Protein AF-0000000087104409 (afdb_homodimer)

Structure (mmCIF, N/CA/C/O backbone):
data_AF-0000000087104409-model_v1
#
loop_
_entity.id
_entity.type
_entity.pdbx_description
1 polymer 'Haloacid dehalogenase'
#
loop_
_atom_site.group_PDB
_atom_site.id
_atom_site.type_symbol
_atom_site.label_atom_id
_atom_site.label_alt_id
_atom_site.label_comp_id
_atom_site.label_asym_id
_atom_site.label_entity_id
_atom_site.label_seq_id
_atom_site.pdbx_PDB_ins_code
_atom_site.Cartn_x
_atom_site.Cartn_y
_atom_site.Cartn_z
_atom_site.occupancy
_atom_site.B_iso_or_equiv
_atom_site.auth_seq_id
_atom_site.auth_comp_id
_atom_site.auth_asym_id
_atom_site.auth_atom_id
_atom_site.pdbx_PDB_model_num
ATOM 1 N N . MET A 1 1 ? -21.781 -15.195 10.578 1 39.88 1 MET A N 1
ATOM 2 C CA . MET A 1 1 ? -22.516 -13.945 10.375 1 39.88 1 MET A CA 1
ATOM 3 C C . MET A 1 1 ? -21.734 -13.016 9.445 1 39.88 1 MET A C 1
ATOM 5 O O . MET A 1 1 ? -20.531 -12.828 9.609 1 39.88 1 MET A O 1
ATOM 9 N N . THR A 1 2 ? -22.281 -12.922 8.211 1 55.19 2 THR A N 1
ATOM 10 C CA . THR A 1 2 ? -21.562 -12.141 7.199 1 55.19 2 THR A CA 1
ATOM 11 C C . THR A 1 2 ? -21.203 -10.766 7.742 1 55.19 2 THR A C 1
ATOM 13 O O . THR A 1 2 ? -22.062 -10.023 8.219 1 55.19 2 THR A O 1
ATOM 16 N N . LYS A 1 3 ? -19.891 -10.57 7.969 1 73.06 3 LYS A N 1
ATOM 17 C CA . LYS A 1 3 ? -19.469 -9.258 8.438 1 73.06 3 LYS A CA 1
ATOM 18 C C . LYS A 1 3 ? -19.984 -8.148 7.531 1 73.06 3 LYS A C 1
ATOM 20 O O . LYS A 1 3 ? -19.969 -8.281 6.305 1 73.06 3 LYS A O 1
ATOM 25 N N . ARG A 1 4 ? -20.688 -7.223 8.156 1 85.31 4 ARG A N 1
ATOM 26 C CA . ARG A 1 4 ? -21.203 -6.094 7.391 1 85.31 4 ARG A CA 1
ATOM 27 C C . ARG A 1 4 ? -20.094 -5.359 6.668 1 85.31 4 ARG A C 1
ATOM 29 O O . ARG A 1 4 ? -20.25 -4.945 5.516 1 85.31 4 ARG A O 1
ATOM 36 N N . PHE A 1 5 ? -18.984 -5.30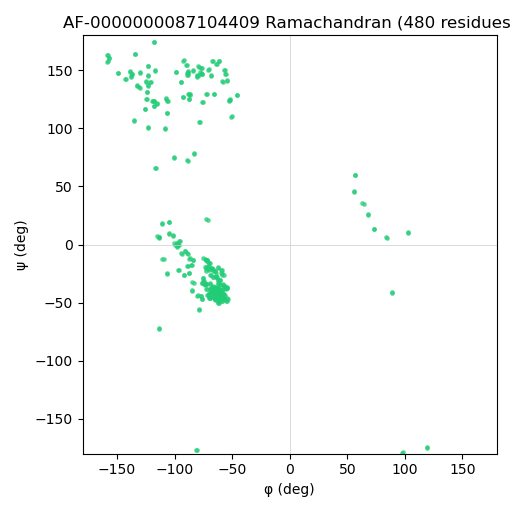1 7.395 1 96.56 5 PHE A N 1
ATOM 37 C CA . PHE A 1 5 ? -17.875 -4.531 6.828 1 96.56 5 PHE A CA 1
ATOM 38 C C . PHE A 1 5 ? -16.672 -5.422 6.57 1 96.56 5 PHE A C 1
ATOM 40 O O . PHE A 1 5 ? -16.438 -6.391 7.301 1 96.56 5 PHE A O 1
ATOM 47 N N . LYS A 1 6 ? -15.93 -4.992 5.535 1 97.38 6 LYS A N 1
ATOM 48 C CA . LYS A 1 6 ? -14.695 -5.691 5.184 1 97.38 6 LYS A CA 1
ATOM 49 C C . LYS A 1 6 ? -13.469 -4.875 5.582 1 97.38 6 LYS A C 1
ATOM 51 O O . LYS A 1 6 ? -12.391 -5.43 5.805 1 97.38 6 LYS A O 1
ATOM 56 N N . ALA A 1 7 ? -13.688 -3.545 5.652 1 98.69 7 ALA A N 1
ATOM 57 C CA . ALA A 1 7 ? -12.492 -2.709 5.777 1 98.69 7 ALA A CA 1
ATOM 58 C C . ALA A 1 7 ? -12.844 -1.349 6.379 1 98.69 7 ALA A C 1
ATOM 60 O O . ALA A 1 7 ? -14.016 -0.967 6.43 1 98.69 7 ALA A O 1
ATOM 61 N N . VAL A 1 8 ? -11.875 -0.673 6.832 1 98.88 8 VAL A N 1
ATOM 62 C CA . VAL A 1 8 ? -11.953 0.71 7.289 1 98.88 8 VAL A CA 1
ATOM 63 C C . VAL A 1 8 ? -10.938 1.564 6.527 1 98.88 8 VAL A C 1
ATOM 65 O O . VAL A 1 8 ? -9.766 1.207 6.434 1 98.88 8 VAL A O 1
ATOM 68 N N . PHE A 1 9 ? -11.391 2.617 5.91 1 98.94 9 PHE A N 1
ATOM 69 C CA . PHE A 1 9 ? -10.523 3.68 5.418 1 98.94 9 PHE A CA 1
ATOM 70 C C . PHE A 1 9 ? -10.266 4.719 6.504 1 98.94 9 PHE A C 1
ATOM 72 O O . PHE A 1 9 ? -11.211 5.262 7.086 1 98.94 9 PHE A O 1
ATOM 79 N N . PHE A 1 10 ? -9.055 4.977 6.793 1 98.94 10 PHE A N 1
ATOM 80 C CA . PHE A 1 10 ? -8.664 6.023 7.727 1 98.94 10 PHE A CA 1
ATOM 81 C C . PHE A 1 10 ? -8.055 7.207 6.988 1 98.94 10 PHE A C 1
ATOM 83 O O . PHE A 1 10 ? -7.098 7.047 6.227 1 98.94 10 PHE A O 1
ATOM 90 N N . ASP A 1 11 ? -8.617 8.375 7.246 1 98.94 11 ASP A N 1
ATOM 91 C CA . ASP A 1 11 ? -7.785 9.555 7.02 1 98.94 11 ASP A CA 1
ATOM 92 C C . ASP A 1 11 ? -6.551 9.531 7.922 1 98.94 11 ASP A C 1
ATOM 94 O O . ASP A 1 11 ? -6.551 8.875 8.969 1 98.94 11 ASP A O 1
ATOM 98 N N . PHE A 1 12 ? -5.496 10.25 7.57 1 98.88 12 PHE A N 1
ATOM 99 C CA . PHE A 1 12 ? -4.23 9.977 8.242 1 98.88 12 PHE A CA 1
ATOM 100 C C . PHE A 1 12 ? -3.805 11.156 9.094 1 98.88 12 PHE A C 1
ATOM 102 O O . PHE A 1 12 ? -4.027 11.172 10.312 1 98.88 12 PHE A O 1
ATOM 109 N N . MET A 1 13 ? -3.355 12.297 8.516 1 98.81 13 MET A N 1
ATOM 110 C CA . MET A 1 13 ? -2.877 13.453 9.273 1 98.81 13 MET A CA 1
ATOM 111 C C . MET A 1 13 ? -4.035 14.18 9.945 1 98.81 13 MET A C 1
ATOM 113 O O . MET A 1 13 ? -5.027 14.516 9.289 1 98.81 13 MET A O 1
ATOM 117 N N . GLY A 1 14 ? -3.9 14.422 11.148 1 98.62 14 GLY A N 1
ATOM 118 C CA . GLY A 1 14 ? -4.953 15.039 11.938 1 98.62 14 GLY A CA 1
ATOM 119 C C . GLY A 1 14 ? -5.91 14.031 12.555 1 98.62 14 GLY A C 1
ATOM 120 O O . GLY A 1 14 ? -6.289 14.156 13.719 1 98.62 14 GLY A O 1
ATOM 121 N N . THR A 1 15 ? -6.27 13.008 11.773 1 98.88 15 THR A N 1
ATOM 122 C CA . THR A 1 15 ? -7.172 11.961 12.242 1 98.88 15 THR A CA 1
ATOM 123 C C . THR A 1 15 ? -6.422 10.961 13.125 1 98.88 15 THR A C 1
ATOM 125 O O . THR A 1 15 ? -6.777 10.766 14.289 1 98.88 15 THR A O 1
ATOM 128 N N . CYS A 1 16 ? -5.375 10.383 12.602 1 98.94 16 CYS A N 1
ATOM 129 C CA . CYS A 1 16 ? -4.594 9.391 13.328 1 98.94 16 CYS A CA 1
ATOM 130 C C . CYS A 1 16 ? -3.381 10.023 13.992 1 98.94 16 CYS A C 1
ATOM 132 O O . CYS A 1 16 ? -2.838 9.484 14.953 1 98.94 16 CYS A O 1
ATOM 134 N N . LEU A 1 17 ? -2.945 11.188 13.477 1 98.94 17 LEU A N 1
ATOM 135 C CA . LEU A 1 17 ? -1.643 11.719 13.852 1 98.94 17 LEU A CA 1
ATOM 136 C C . LEU A 1 17 ? -1.788 13.102 14.492 1 98.94 17 LEU A C 1
ATOM 138 O O . LEU A 1 17 ? -2.586 13.922 14.031 1 98.94 17 LEU A O 1
ATOM 142 N N . ASP A 1 18 ? -1.04 13.398 15.516 1 98.69 18 ASP A N 1
ATOM 143 C CA . ASP A 1 18 ? -0.911 14.719 16.125 1 98.69 18 ASP A CA 1
ATOM 144 C C . ASP A 1 18 ? 0.101 15.57 15.359 1 98.69 18 ASP A C 1
ATOM 146 O O . ASP A 1 18 ? 1.209 15.812 15.852 1 98.69 18 ASP A O 1
ATOM 150 N N . TRP A 1 19 ? -0.396 16.094 14.242 1 98.75 19 TRP A N 1
ATOM 151 C CA . TRP A 1 19 ? 0.497 16.828 13.352 1 98.75 19 TRP A CA 1
ATOM 152 C C . TRP A 1 19 ? 0.998 18.109 14.016 1 98.75 19 TRP A C 1
ATOM 154 O O . TRP A 1 19 ? 2.15 18.5 13.828 1 98.75 19 TRP A O 1
ATOM 164 N N . HIS A 1 20 ? 0.204 18.75 14.781 1 98.69 20 HIS A N 1
ATOM 165 C CA . HIS A 1 20 ? 0.499 20.062 15.359 1 98.69 20 HIS A CA 1
ATOM 166 C C . HIS A 1 20 ? 1.713 20 16.281 1 98.69 20 HIS A C 1
ATOM 168 O O . HIS A 1 20 ? 2.637 20.797 16.156 1 98.69 20 HIS A O 1
ATOM 174 N N . SER A 1 21 ? 1.732 19.031 17.188 1 97.5 21 SER A N 1
ATOM 175 C CA . SER A 1 21 ? 2.832 18.922 18.141 1 97.5 21 SER A CA 1
ATOM 176 C C . SER A 1 21 ? 4.164 18.703 17.438 1 97.5 21 SER A C 1
ATOM 178 O O . SER A 1 21 ? 5.184 19.266 17.828 1 97.5 21 SER A O 1
ATOM 180 N N . SER A 1 22 ? 4.094 17.906 16.391 1 94.94 22 SER A N 1
ATOM 181 C CA . SER A 1 22 ? 5.316 17.594 15.656 1 94.94 22 SER A CA 1
ATOM 182 C C . SER A 1 22 ? 5.82 18.812 14.883 1 94.94 22 SER A C 1
ATOM 184 O O . SER A 1 22 ? 7.008 19.141 14.945 1 94.94 22 SER A O 1
ATOM 186 N N . VAL A 1 23 ? 4.977 19.5 14.203 1 97.94 23 VAL A N 1
ATOM 187 C CA . VAL A 1 23 ? 5.352 20.625 13.359 1 97.94 23 VAL A CA 1
ATOM 188 C C . VAL A 1 23 ? 5.746 21.812 14.242 1 97.94 23 VAL A C 1
ATOM 190 O O . VAL A 1 23 ? 6.684 22.547 13.922 1 97.94 23 VAL A O 1
ATOM 193 N N . LEU A 1 24 ? 5.039 22 15.352 1 97.81 24 LEU A N 1
ATOM 194 C CA . LEU A 1 24 ? 5.32 23.094 16.281 1 97.81 24 LEU A CA 1
ATOM 195 C C . LEU A 1 24 ? 6.762 23.031 16.781 1 97.81 24 LEU A C 1
ATOM 197 O O . LEU A 1 24 ? 7.426 24.062 16.906 1 97.81 24 LEU A O 1
ATOM 201 N N . GLN A 1 25 ? 7.246 21.828 16.969 1 96.25 25 GLN A N 1
ATOM 202 C CA . GLN A 1 25 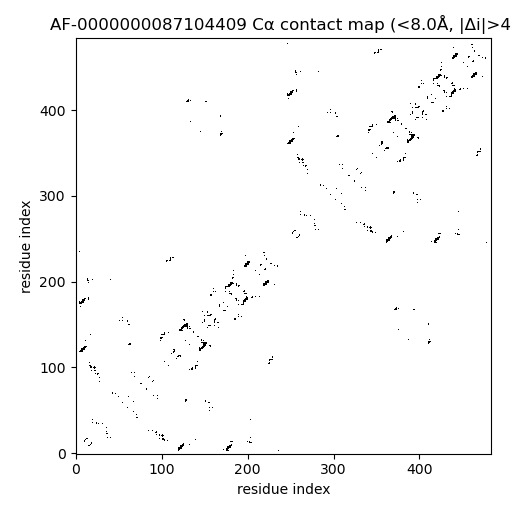? 8.586 21.625 17.5 1 96.25 25 GLN A CA 1
ATOM 203 C C . GLN A 1 25 ? 9.656 22.047 16.5 1 96.25 25 GLN A C 1
ATOM 205 O O . GLN A 1 25 ? 10.812 22.25 16.875 1 96.25 25 GLN A O 1
ATOM 210 N N . SER A 1 26 ? 9.297 22.203 15.273 1 95.5 26 SER A N 1
ATOM 211 C CA . SER A 1 26 ? 10.273 22.531 14.242 1 95.5 26 SER A CA 1
ATOM 212 C C . SER A 1 26 ? 10.547 24.031 14.195 1 95.5 26 SER A C 1
ATOM 214 O O . SER A 1 26 ? 11.516 24.469 13.562 1 95.5 26 SER A O 1
ATOM 216 N N . TRP A 1 27 ? 9.742 24.859 14.828 1 95.12 27 TRP A N 1
ATOM 217 C CA . TRP A 1 27 ? 9.938 26.312 14.828 1 95.12 27 TRP A CA 1
ATOM 218 C C . TRP A 1 27 ? 11.188 26.688 15.609 1 95.12 27 TRP A C 1
ATOM 220 O O . TRP A 1 27 ? 11.516 26.062 16.625 1 95.12 27 TRP A O 1
ATOM 230 N N . PRO A 1 28 ? 11.836 27.75 15.117 1 92.56 28 PRO A N 1
ATOM 231 C CA . PRO A 1 28 ? 12.961 28.25 15.914 1 92.56 28 PRO A CA 1
ATOM 232 C C . PRO A 1 28 ? 12.555 28.609 17.344 1 92.56 28 PRO A C 1
ATOM 234 O O . PRO A 1 28 ? 11.469 29.156 17.562 1 92.56 28 PRO A O 1
ATOM 237 N N . SER A 1 29 ? 13.477 28.406 18.25 1 91.25 29 SER A N 1
ATOM 238 C CA . SER A 1 29 ? 13.188 28.594 19.656 1 91.25 29 SER A CA 1
ATOM 239 C C . SER A 1 29 ? 13 30.078 19.984 1 91.25 29 SER A C 1
ATOM 241 O O . SER A 1 29 ? 12.438 30.422 21.031 1 91.25 29 SER A O 1
ATOM 243 N N . SER A 1 30 ? 13.461 30.938 19.141 1 89.62 30 SER A N 1
ATOM 244 C CA . SER A 1 30 ? 13.359 32.375 19.375 1 89.62 30 SER A CA 1
ATOM 245 C C . SER A 1 30 ? 11.93 32.875 19.203 1 89.62 30 SER A C 1
ATOM 247 O O . SER A 1 30 ? 11.594 33.969 19.609 1 89.62 30 SER A O 1
ATOM 249 N N . ILE A 1 31 ? 11.102 32.062 18.625 1 91.69 31 ILE A N 1
ATOM 250 C CA . ILE A 1 31 ? 9.695 32.438 18.453 1 91.69 31 ILE A CA 1
ATOM 251 C C . ILE A 1 31 ? 8.883 31.922 19.641 1 91.69 31 ILE A C 1
ATOM 253 O O . ILE A 1 31 ? 8.93 30.734 19.969 1 91.69 31 ILE A O 1
ATOM 257 N N . PRO A 1 32 ? 8.148 32.844 20.266 1 94 32 PRO A N 1
ATOM 258 C CA . PRO A 1 32 ? 7.305 32.375 21.375 1 94 32 PRO A CA 1
ATOM 259 C C . PRO A 1 32 ? 6.371 31.25 20.984 1 94 32 PRO A C 1
ATOM 261 O O . PRO A 1 32 ? 5.801 31.266 19.891 1 94 32 PRO A O 1
ATOM 264 N N . ARG A 1 33 ? 6.199 30.359 21.828 1 96.19 33 ARG A N 1
ATOM 265 C CA . ARG A 1 33 ? 5.477 29.125 21.547 1 96.19 33 ARG A CA 1
ATOM 266 C C . ARG A 1 33 ? 4.047 29.406 21.109 1 96.19 33 ARG A C 1
ATOM 268 O O . ARG A 1 33 ? 3.535 28.766 20.188 1 96.19 33 ARG A O 1
ATOM 275 N N . ASP A 1 34 ? 3.391 30.281 21.766 1 96.25 34 ASP A N 1
ATOM 276 C CA . ASP A 1 34 ? 2.008 30.609 21.422 1 96.25 34 ASP A CA 1
ATOM 277 C C . ASP A 1 34 ? 1.9 31.188 20.016 1 96.25 34 ASP A C 1
ATOM 279 O O . ASP A 1 34 ? 0.947 30.906 19.297 1 96.25 34 ASP A O 1
ATOM 283 N N . GLU A 1 35 ? 2.818 31.984 19.703 1 94.25 35 GLU A N 1
ATOM 284 C CA . GLU A 1 35 ? 2.854 32.562 18.359 1 94.25 35 GLU A CA 1
ATOM 285 C C . GLU A 1 35 ? 3.125 31.469 17.312 1 94.25 35 GLU A C 1
ATOM 287 O O . GLU A 1 35 ? 2.441 31.406 16.297 1 94.25 35 GLU A O 1
ATOM 292 N N . ALA A 1 36 ? 4.066 30.609 17.609 1 95.38 36 ALA A N 1
ATOM 293 C CA . ALA A 1 36 ? 4.383 29.5 16.719 1 95.38 36 ALA A CA 1
ATOM 294 C C . ALA A 1 36 ? 3.166 28.609 16.5 1 95.38 36 ALA A C 1
ATOM 296 O O . ALA A 1 36 ? 2.895 28.172 15.367 1 95.38 36 ALA A O 1
ATOM 297 N N . SER A 1 37 ? 2.479 28.359 17.516 1 97.5 37 SER A N 1
ATOM 298 C CA . SER A 1 37 ? 1.285 27.531 17.438 1 97.5 37 SER A CA 1
ATOM 299 C C . SER A 1 37 ? 0.234 28.141 16.531 1 97.5 37 SER A C 1
ATOM 301 O O . SER A 1 37 ? -0.332 27.453 15.672 1 97.5 37 SER A O 1
ATOM 303 N N . LYS A 1 38 ? -0.002 29.406 16.719 1 95.88 38 LYS A N 1
ATOM 304 C CA . LYS A 1 38 ? -0.978 30.125 15.898 1 95.88 38 LYS A CA 1
ATOM 305 C C . LYS A 1 38 ? -0.607 30.047 14.414 1 95.88 38 LYS A C 1
ATOM 307 O O . LYS A 1 38 ? -1.461 29.781 13.57 1 95.88 38 LYS A O 1
ATOM 312 N N . PHE A 1 39 ? 0.651 30.219 14.125 1 95.25 39 PHE A N 1
ATOM 313 C CA . PHE A 1 39 ? 1.089 30.234 12.734 1 95.25 39 PHE A CA 1
ATOM 314 C C . PHE A 1 39 ? 1.11 28.812 12.164 1 95.25 39 PHE A C 1
ATOM 316 O O . PHE A 1 39 ? 0.881 28.625 10.969 1 95.25 39 PHE A O 1
ATOM 323 N N . THR A 1 40 ? 1.385 27.844 13.031 1 97.38 40 THR A N 1
ATOM 324 C CA . THR A 1 40 ? 1.309 26.453 12.602 1 97.38 40 THR A CA 1
ATOM 325 C C . THR A 1 40 ? -0.114 26.094 12.18 1 97.38 40 THR A C 1
ATOM 327 O O . THR A 1 40 ? -0.322 25.484 11.133 1 97.38 40 THR A O 1
ATOM 330 N N . LEU A 1 41 ? -1.075 26.5 12.945 1 97.5 41 LEU A N 1
ATOM 331 C CA . LEU A 1 41 ? -2.475 26.266 12.609 1 97.5 41 LEU A CA 1
ATOM 332 C C . LEU A 1 41 ? -2.855 26.969 11.312 1 97.5 41 LEU A C 1
ATOM 334 O O . LEU A 1 41 ? -3.543 26.391 10.469 1 97.5 41 LEU A O 1
ATOM 338 N N . GLU A 1 42 ?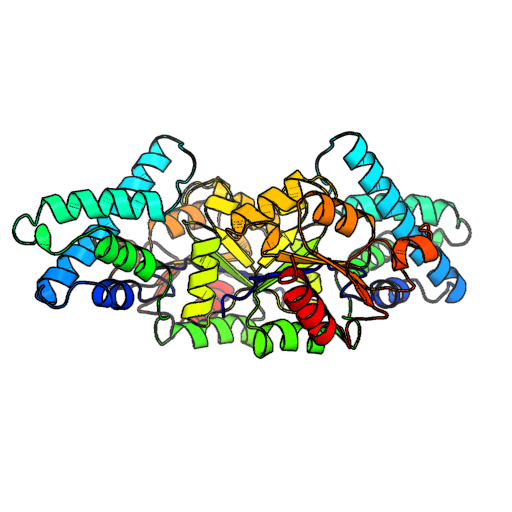 -2.365 28.156 11.172 1 96.5 42 GLU A N 1
ATOM 339 C CA . GLU A 1 42 ? -2.645 28.906 9.953 1 96.5 42 GLU A CA 1
ATOM 340 C C . GLU A 1 42 ? -1.999 28.25 8.742 1 96.5 42 GLU A C 1
ATOM 342 O O . GLU A 1 42 ? -2.58 28.234 7.652 1 96.5 42 GLU A O 1
ATOM 347 N N . TRP A 1 43 ? -0.79 27.75 8.945 1 97.44 43 TRP A N 1
ATOM 348 C CA . TRP A 1 43 ? -0.082 27.016 7.898 1 97.44 43 TRP A CA 1
ATOM 349 C C . TRP A 1 43 ? -0.929 25.859 7.371 1 97.44 43 TRP A C 1
ATOM 351 O O . TRP A 1 43 ? -1.135 25.734 6.16 1 97.44 43 TRP A O 1
ATOM 361 N N . ARG A 1 44 ? -1.486 25.062 8.234 1 97.62 44 ARG A N 1
ATOM 362 C CA . ARG A 1 44 ? -2.328 23.922 7.891 1 97.62 44 ARG A CA 1
ATOM 363 C C . ARG A 1 44 ? -3.621 24.375 7.227 1 97.62 44 ARG A C 1
ATOM 365 O O . ARG A 1 44 ? -4.066 23.781 6.242 1 97.62 44 ARG A O 1
ATOM 372 N N . ARG A 1 45 ? -4.184 25.422 7.711 1 96.75 45 ARG A N 1
ATOM 373 C CA . ARG A 1 45 ? -5.414 25.953 7.145 1 96.75 45 ARG A CA 1
ATOM 374 C C . ARG A 1 45 ? -5.203 26.406 5.703 1 96.75 45 ARG A C 1
ATOM 376 O O . ARG A 1 45 ? -6 26.078 4.82 1 96.75 45 ARG A O 1
ATOM 383 N N . GLN A 1 46 ? -4.129 27.125 5.488 1 96.62 46 GLN A N 1
ATOM 384 C CA . GLN A 1 46 ? -3.836 27.609 4.145 1 96.62 46 GLN A CA 1
ATOM 385 C C . GLN A 1 46 ? -3.527 26.469 3.191 1 96.62 46 GLN A C 1
ATOM 387 O O . GLN A 1 46 ? -3.865 26.531 2.008 1 96.62 46 GLN A O 1
ATOM 392 N N . TYR A 1 47 ? -2.855 25.484 3.699 1 97.56 47 TYR A N 1
ATOM 393 C CA . TYR A 1 47 ? -2.633 24.281 2.898 1 97.56 47 TYR A CA 1
ATOM 394 C C . TYR A 1 47 ? -3.953 23.719 2.383 1 97.56 47 TYR A C 1
ATOM 396 O O . TYR A 1 47 ? -4.074 23.391 1.202 1 97.56 47 TYR A O 1
ATOM 404 N N . PHE A 1 48 ? -5 23.609 3.23 1 97.31 48 PHE A N 1
ATOM 405 C CA . PHE A 1 48 ? -6.301 23.078 2.836 1 97.31 48 PHE A CA 1
ATOM 406 C C . PHE A 1 48 ? -6.949 23.969 1.784 1 97.31 48 PHE A C 1
ATOM 408 O O . PHE A 1 48 ? -7.574 23.484 0.843 1 97.31 48 PHE A O 1
ATOM 415 N N . ILE A 1 49 ? -6.773 25.234 1.974 1 96.62 49 ILE A N 1
ATOM 416 C CA . ILE A 1 49 ? -7.344 26.188 1.025 1 96.62 49 ILE A CA 1
ATOM 417 C C . ILE A 1 49 ? -6.703 25.984 -0.348 1 96.62 49 ILE A C 1
ATOM 419 O O . ILE A 1 49 ? -7.402 25.938 -1.362 1 96.62 49 ILE A O 1
ATOM 423 N N . GLU A 1 50 ? -5.406 25.828 -0.386 1 97.12 50 GLU A N 1
ATOM 424 C CA . GLU A 1 50 ? -4.688 25.609 -1.64 1 97.12 50 GLU A CA 1
ATOM 425 C C . GLU A 1 50 ? -5.113 24.312 -2.303 1 97.12 50 GLU A C 1
ATOM 427 O O . GLU A 1 50 ? -5.301 24.25 -3.52 1 97.12 50 GLU A O 1
ATOM 432 N N . ASN A 1 51 ? -5.215 23.25 -1.544 1 96.69 51 ASN A N 1
ATOM 433 C CA . ASN A 1 51 ? -5.645 21.969 -2.084 1 96.69 51 ASN A CA 1
ATOM 434 C C . ASN A 1 51 ? -7.059 22.047 -2.65 1 96.69 51 ASN A C 1
ATOM 436 O O . ASN A 1 51 ? -7.336 21.484 -3.715 1 96.69 51 ASN A O 1
ATOM 440 N N . ASN A 1 52 ? -7.914 22.672 -1.909 1 96.69 52 ASN A N 1
ATOM 441 C CA . ASN A 1 52 ? -9.289 22.828 -2.375 1 96.69 52 ASN A CA 1
ATOM 442 C C . ASN A 1 52 ? -9.352 23.625 -3.678 1 96.69 52 ASN A C 1
ATOM 444 O O . ASN A 1 52 ? -10.164 23.312 -4.559 1 96.69 52 ASN A O 1
ATOM 448 N N . ALA A 1 53 ? -8.539 24.672 -3.748 1 97.38 53 ALA A N 1
ATOM 449 C CA . ALA A 1 53 ? -8.492 25.453 -4.973 1 97.38 53 ALA A CA 1
ATOM 450 C C . ALA A 1 53 ? -8.094 24.609 -6.168 1 97.38 53 ALA A C 1
ATOM 452 O O . ALA A 1 53 ? -8.688 24.703 -7.246 1 97.38 53 ALA A O 1
ATOM 453 N N . ARG A 1 54 ? -7.16 23.781 -6.004 1 96.94 54 ARG A N 1
ATOM 454 C CA . ARG A 1 54 ? -6.734 22.891 -7.078 1 96.94 54 ARG A CA 1
ATOM 455 C C . ARG A 1 54 ? -7.844 21.906 -7.441 1 96.94 54 ARG A C 1
ATOM 457 O O . ARG A 1 54 ? -8.117 21.688 -8.625 1 96.94 54 ARG A O 1
ATOM 464 N N . PHE A 1 55 ? -8.492 21.406 -6.41 1 96.12 55 PHE A N 1
ATOM 465 C CA . PHE A 1 55 ? -9.602 20.469 -6.613 1 96.12 55 PHE A CA 1
ATOM 466 C C . PHE A 1 55 ? -10.711 21.125 -7.426 1 96.12 55 PHE A C 1
ATOM 468 O O . PHE A 1 55 ? -11.188 20.547 -8.406 1 96.12 55 PHE A O 1
ATOM 475 N N . LEU A 1 56 ? -10.992 22.297 -7.074 1 97.31 56 LEU A N 1
ATOM 476 C CA . LEU A 1 56 ? -12.086 23.016 -7.73 1 97.31 56 LEU A CA 1
ATOM 477 C C . LEU A 1 56 ? -11.734 23.328 -9.18 1 97.31 56 LEU A C 1
ATOM 479 O O . LEU A 1 56 ? -12.633 23.516 -10.008 1 97.31 56 LEU A O 1
ATOM 483 N N . GLN A 1 57 ? -10.492 23.328 -9.516 1 97.75 57 GLN A N 1
ATOM 484 C CA . GLN A 1 57 ? -10.039 23.625 -10.875 1 97.75 57 GLN A CA 1
ATOM 485 C C . GLN A 1 57 ? -9.727 22.328 -11.633 1 97.75 57 GLN A C 1
ATOM 487 O O . GLN A 1 57 ? -9.203 22.375 -12.742 1 97.75 57 GLN A O 1
ATOM 492 N N . ASP A 1 58 ? -9.906 21.25 -10.969 1 96.06 58 ASP A N 1
ATOM 493 C CA . ASP A 1 58 ? -9.68 19.922 -11.555 1 96.06 58 ASP A CA 1
ATOM 494 C C . ASP A 1 58 ? -8.203 19.734 -11.922 1 96.06 58 ASP A C 1
ATOM 496 O O . ASP A 1 58 ? -7.891 19.172 -12.969 1 96.06 58 ASP A O 1
ATOM 500 N N . LEU A 1 59 ? -7.391 20.297 -11.117 1 97.31 59 LEU A N 1
ATOM 501 C CA . LEU A 1 59 ? -5.957 20.125 -11.312 1 97.31 59 LEU A CA 1
ATOM 502 C C . LEU A 1 59 ? -5.457 18.875 -10.586 1 97.31 59 LEU A C 1
ATOM 504 O O . LEU A 1 59 ? -6.023 18.484 -9.562 1 97.31 59 LEU A O 1
ATOM 508 N N . PRO A 1 60 ? -4.414 18.203 -11.117 1 96.81 60 PRO A N 1
ATOM 509 C CA . PRO A 1 60 ? -3.848 17.047 -10.43 1 96.81 60 PRO A CA 1
ATOM 510 C C . PRO A 1 60 ? -3.248 17.391 -9.07 1 96.81 60 PRO A C 1
ATOM 512 O O . PRO A 1 60 ? -2.85 18.531 -8.844 1 96.81 60 PRO A O 1
ATOM 515 N N . PRO A 1 61 ? -3.191 16.391 -8.219 1 98.12 61 PRO A N 1
ATOM 516 C CA . PRO A 1 61 ? -2.555 16.656 -6.93 1 98.12 61 PRO A CA 1
ATOM 517 C C . PRO A 1 61 ? -1.105 17.125 -7.07 1 98.12 61 PRO A C 1
ATOM 519 O O . PRO A 1 61 ? -0.383 16.641 -7.949 1 98.12 61 PRO A O 1
ATOM 522 N N . GLU A 1 62 ? -0.77 18.047 -6.262 1 98.25 62 GLU A N 1
ATOM 523 C CA . GLU A 1 62 ? 0.599 18.547 -6.18 1 98.25 62 GLU A CA 1
ATOM 524 C C . GLU A 1 62 ? 1.352 17.906 -5.016 1 98.25 62 GLU A C 1
ATOM 526 O O . GLU A 1 62 ? 0.749 17.547 -4.004 1 98.25 62 GLU A O 1
ATOM 531 N N . ASN A 1 63 ? 2.656 17.766 -5.23 1 98.62 63 ASN A N 1
ATOM 532 C CA . ASN A 1 63 ? 3.473 17.312 -4.113 1 98.62 63 ASN A CA 1
ATOM 533 C C . ASN A 1 63 ? 3.242 18.156 -2.869 1 98.62 63 ASN A C 1
ATOM 535 O O . ASN A 1 63 ? 3.398 19.391 -2.912 1 98.62 63 ASN A O 1
ATOM 539 N N . ILE A 1 64 ? 2.906 17.578 -1.834 1 98.56 64 ILE A N 1
ATOM 540 C CA . ILE A 1 64 ? 2.512 18.266 -0.61 1 98.56 64 ILE A CA 1
ATOM 541 C C . ILE A 1 64 ? 3.646 19.188 -0.141 1 98.56 64 ILE A C 1
ATOM 543 O O . ILE A 1 64 ? 3.4 20.281 0.367 1 98.56 64 ILE A O 1
ATOM 547 N N . ASP A 1 65 ? 4.848 18.797 -0.327 1 98.62 65 ASP A N 1
ATOM 548 C CA . ASP A 1 65 ? 5.98 19.609 0.104 1 98.62 65 ASP A CA 1
ATOM 549 C C . ASP A 1 65 ? 6.031 20.938 -0.663 1 98.62 65 ASP A C 1
ATOM 551 O O . ASP A 1 65 ? 6.383 21.969 -0.099 1 98.62 65 ASP A O 1
ATOM 555 N N . ILE A 1 66 ? 5.691 20.844 -1.934 1 98.44 66 ILE A N 1
ATOM 556 C CA . ILE A 1 66 ? 5.676 22.031 -2.764 1 98.44 66 ILE A CA 1
ATOM 557 C C . ILE A 1 66 ? 4.59 23 -2.275 1 98.44 66 ILE A C 1
ATOM 559 O O . ILE A 1 66 ? 4.84 24.188 -2.102 1 98.44 66 ILE A O 1
ATOM 563 N N . THR A 1 67 ? 3.422 22.484 -2 1 98.5 67 THR A N 1
ATOM 564 C CA . THR A 1 67 ? 2.312 23.297 -1.518 1 98.5 67 THR A CA 1
ATOM 565 C C . THR A 1 67 ? 2.629 23.891 -0.145 1 98.5 67 THR A C 1
ATOM 567 O O . THR A 1 67 ? 2.432 25.078 0.086 1 98.5 67 THR A O 1
ATOM 570 N N . LEU A 1 68 ? 3.152 23.062 0.763 1 98.5 68 LEU A N 1
ATOM 571 C CA . LEU A 1 68 ? 3.467 23.5 2.117 1 98.5 68 LEU A CA 1
ATOM 572 C C . LEU A 1 68 ? 4.535 24.594 2.1 1 98.5 68 LEU A C 1
ATOM 574 O O . LEU A 1 68 ? 4.473 25.547 2.877 1 98.5 68 LEU A O 1
ATOM 578 N N . ASN A 1 69 ? 5.48 24.406 1.216 1 98 69 ASN A N 1
ATOM 579 C CA . ASN A 1 69 ? 6.531 25.406 1.104 1 98 69 ASN A CA 1
ATOM 580 C C . ASN A 1 69 ? 5.977 26.75 0.62 1 98 69 ASN A C 1
ATOM 582 O O . ASN A 1 69 ? 6.32 27.797 1.161 1 98 69 ASN A O 1
ATOM 586 N N . ARG A 1 70 ? 5.172 26.688 -0.421 1 97.69 70 ARG A N 1
ATOM 587 C CA . ARG A 1 70 ? 4.555 27.906 -0.952 1 97.69 70 ARG A CA 1
ATOM 588 C C . ARG A 1 70 ? 3.729 28.609 0.117 1 97.69 70 ARG A C 1
ATOM 590 O O . ARG A 1 70 ? 3.826 29.828 0.28 1 97.69 70 ARG A O 1
ATOM 597 N N . VAL A 1 71 ? 2.996 27.906 0.884 1 97.56 71 VAL A N 1
ATOM 598 C CA . VAL A 1 71 ? 2.148 28.453 1.936 1 97.56 71 VAL A CA 1
ATOM 599 C C . VAL A 1 71 ? 3.02 29 3.062 1 97.56 71 VAL A C 1
ATOM 601 O O . VAL A 1 71 ? 2.723 30.062 3.623 1 97.56 71 VAL A O 1
ATOM 604 N N . LEU A 1 72 ? 4.066 28.281 3.418 1 96.69 72 LEU A N 1
ATOM 605 C CA . LEU A 1 72 ? 4.988 28.734 4.457 1 96.69 72 LEU A CA 1
ATOM 606 C C . LEU A 1 72 ? 5.562 30.094 4.117 1 96.69 72 LEU A C 1
ATOM 608 O O . LEU A 1 72 ? 5.613 30.984 4.973 1 96.69 72 LEU A O 1
ATOM 612 N N . GLU A 1 73 ? 5.953 30.312 2.875 1 95.06 73 GLU A N 1
ATOM 613 C CA . GLU A 1 73 ? 6.492 31.594 2.436 1 95.06 73 GLU A CA 1
ATOM 614 C C . GLU A 1 73 ? 5.484 32.719 2.648 1 95.06 73 GLU A C 1
ATOM 616 O O . GLU A 1 73 ? 5.844 33.781 3.127 1 95.06 73 GLU A O 1
ATOM 621 N N . SER A 1 74 ? 4.262 32.438 2.307 1 93.94 74 SER A N 1
ATOM 622 C CA . SER A 1 74 ? 3.201 33.438 2.471 1 93.94 74 SER A CA 1
ATOM 623 C C . SER A 1 74 ? 2.994 33.781 3.941 1 93.94 74 SER A C 1
ATOM 625 O O . SER A 1 74 ? 2.732 34.938 4.277 1 93.94 74 SER A O 1
ATOM 627 N N . ILE A 1 75 ? 3.098 32.781 4.828 1 91.88 75 ILE A N 1
ATOM 628 C CA . ILE A 1 75 ? 2.93 33 6.262 1 91.88 75 ILE A CA 1
ATOM 629 C C . ILE A 1 75 ? 4.105 33.812 6.809 1 91.88 75 ILE A C 1
ATOM 631 O O . ILE A 1 75 ? 3.91 34.75 7.582 1 91.88 75 ILE A O 1
ATOM 635 N N . LEU A 1 76 ? 5.312 33.438 6.391 1 91.38 76 LEU A N 1
ATOM 636 C CA . LEU A 1 76 ? 6.512 34.094 6.898 1 91.38 76 LEU A CA 1
ATOM 637 C C . LEU A 1 76 ? 6.574 35.531 6.434 1 91.38 76 LEU A C 1
ATOM 639 O O . LEU A 1 76 ? 7.156 36.406 7.117 1 91.38 76 LEU A O 1
ATOM 643 N N . ASP A 1 77 ? 5.977 35.844 5.297 1 90.19 77 ASP A N 1
ATOM 644 C CA . ASP A 1 77 ? 5.887 37.219 4.801 1 90.19 77 ASP A CA 1
ATOM 645 C C . ASP A 1 77 ? 5.086 38.094 5.758 1 90.19 77 ASP A C 1
ATOM 647 O O . ASP A 1 77 ? 5.25 39.312 5.77 1 90.19 77 ASP A O 1
ATOM 651 N N . ARG A 1 78 ? 4.32 37.5 6.559 1 85.94 78 ARG A N 1
ATOM 652 C CA . ARG A 1 78 ? 3.506 38.219 7.523 1 85.94 78 ARG A CA 1
ATOM 653 C C . ARG A 1 78 ? 4.27 38.438 8.828 1 85.94 78 ARG A C 1
ATOM 655 O O . ARG A 1 78 ? 3.773 39.125 9.734 1 85.94 78 ARG A O 1
ATOM 662 N N . LEU A 1 79 ? 5.414 37.812 8.914 1 84.19 79 LEU A N 1
ATOM 663 C CA . LEU A 1 79 ? 6.277 37.938 10.078 1 84.19 79 LEU A CA 1
ATOM 664 C C . LEU A 1 79 ? 7.609 38.594 9.711 1 84.19 79 LEU A C 1
ATOM 666 O O . LEU A 1 79 ? 8.672 38 9.93 1 84.19 79 LEU A O 1
ATOM 670 N N . PRO A 1 80 ? 7.586 39.75 9.344 1 79.69 80 PRO A N 1
ATOM 671 C CA . PRO A 1 80 ? 8.82 40.375 8.844 1 79.69 80 PRO A CA 1
ATOM 672 C C . PRO A 1 80 ? 9.891 40.5 9.922 1 79.69 80 PRO A C 1
ATOM 674 O O . PRO A 1 80 ? 11.086 40.469 9.609 1 79.69 80 PRO A O 1
ATOM 677 N N . GLN A 1 81 ? 9.555 40.5 11.078 1 82.56 81 GLN A N 1
ATOM 678 C CA . GLN A 1 81 ? 10.516 40.688 12.156 1 82.56 81 GLN A CA 1
ATOM 679 C C . GLN A 1 81 ? 11.344 39.406 12.367 1 82.56 81 GLN A C 1
ATOM 681 O O . GLN A 1 81 ? 12.383 39.438 13.031 1 82.56 81 GLN A O 1
ATOM 686 N N . HIS A 1 82 ? 10.891 38.375 11.742 1 78.25 82 HIS A N 1
ATOM 687 C CA . HIS A 1 82 ? 11.562 37.094 11.953 1 78.25 82 HIS A CA 1
ATOM 688 C C . HIS A 1 82 ? 12.211 36.594 10.672 1 78.25 82 HIS A C 1
ATOM 690 O O . HIS A 1 82 ? 12.727 35.469 10.625 1 78.25 82 HIS A O 1
ATOM 696 N N . THR A 1 83 ? 12.211 37.406 9.68 1 76.19 83 THR A N 1
ATOM 697 C CA . THR A 1 83 ? 12.648 36.969 8.352 1 76.19 83 THR A CA 1
ATOM 698 C C . THR A 1 83 ? 14.078 36.438 8.391 1 76.19 83 THR A C 1
ATOM 700 O O . THR A 1 83 ? 14.391 35.469 7.719 1 76.19 83 THR A O 1
ATOM 703 N N . ALA A 1 84 ? 14.883 36.969 9.141 1 80.69 84 ALA A N 1
ATOM 704 C CA . ALA A 1 84 ? 16.297 36.625 9.18 1 80.69 84 ALA A CA 1
ATOM 705 C C . ALA A 1 84 ? 16.516 35.25 9.773 1 80.69 84 ALA A C 1
ATOM 707 O O . ALA A 1 84 ? 17.516 34.594 9.492 1 80.69 84 ALA A O 1
ATOM 708 N N . ILE A 1 85 ? 15.578 34.812 10.492 1 87 85 ILE A N 1
ATOM 709 C CA . ILE A 1 85 ? 15.766 33.562 11.211 1 87 85 ILE A CA 1
ATOM 710 C C . ILE A 1 85 ? 15.32 32.375 10.344 1 87 85 ILE A C 1
ATOM 712 O O . ILE A 1 85 ? 15.742 31.25 10.562 1 87 85 ILE A O 1
ATOM 716 N N . PHE A 1 86 ? 14.57 32.625 9.375 1 91.44 86 PHE A N 1
ATOM 717 C CA . PHE A 1 86 ? 14.055 31.562 8.523 1 91.44 86 PHE A CA 1
ATOM 718 C C . PHE A 1 86 ? 14.867 31.469 7.234 1 91.44 86 PHE A C 1
ATOM 720 O O . PHE A 1 86 ? 14.367 31.797 6.156 1 91.44 86 PHE A O 1
ATOM 727 N N . ASP A 1 87 ? 16.062 30.922 7.344 1 90.62 87 ASP A N 1
ATOM 728 C CA . ASP A 1 87 ? 16.875 30.672 6.152 1 90.62 87 ASP A CA 1
ATOM 729 C C . ASP A 1 87 ? 16.453 29.375 5.473 1 90.62 87 ASP A C 1
ATOM 731 O O . ASP A 1 87 ? 15.5 28.719 5.898 1 90.62 87 ASP A O 1
ATOM 735 N N . THR A 1 88 ? 17.156 29.031 4.438 1 93.19 88 THR A N 1
ATOM 736 C CA . THR A 1 88 ? 16.797 27.875 3.623 1 93.19 88 THR A CA 1
ATOM 737 C C . THR A 1 88 ? 16.828 26.594 4.461 1 93.19 88 THR A C 1
ATOM 739 O O . THR A 1 88 ? 15.93 25.75 4.348 1 93.19 88 THR A O 1
ATOM 742 N N . SER A 1 89 ? 17.734 26.469 5.305 1 94.12 89 SER A N 1
ATOM 743 C CA . SER A 1 89 ? 17.891 25.281 6.145 1 94.12 89 SER A CA 1
ATOM 744 C C . SER A 1 89 ? 16.766 25.188 7.16 1 94.12 89 SER A C 1
ATOM 746 O O . SER A 1 89 ? 16.219 24.094 7.387 1 94.12 89 SER A O 1
ATOM 748 N N . ALA A 1 90 ? 16.484 26.297 7.793 1 93.88 90 ALA A N 1
ATOM 749 C CA . ALA A 1 90 ? 15.391 26.312 8.766 1 93.88 90 ALA A CA 1
ATOM 750 C C . ALA A 1 90 ? 14.062 25.953 8.109 1 93.88 90 ALA A C 1
ATOM 752 O O . ALA A 1 90 ? 13.289 25.156 8.648 1 93.88 90 ALA A O 1
ATOM 753 N N . LYS A 1 91 ? 13.812 26.5 6.941 1 95.38 91 LYS A N 1
ATOM 754 C CA . LYS A 1 91 ? 12.57 26.219 6.215 1 95.38 91 LYS A CA 1
ATOM 755 C C . LYS A 1 91 ? 12.492 24.75 5.82 1 95.38 91 LYS A C 1
ATOM 757 O O . LYS A 1 91 ? 11.43 24.125 5.934 1 95.38 91 LYS A O 1
ATOM 762 N N . GLN A 1 92 ? 13.609 24.234 5.402 1 96.44 92 GLN A N 1
ATOM 763 C CA . GLN A 1 92 ? 13.633 22.812 5.027 1 96.44 92 GLN A CA 1
ATOM 764 C C . GLN A 1 92 ? 13.328 21.922 6.227 1 96.44 92 GLN A C 1
ATOM 766 O O . GLN A 1 92 ? 12.609 20.922 6.098 1 96.44 92 GLN A O 1
ATOM 771 N N . LYS A 1 93 ? 13.859 22.297 7.324 1 96.12 93 LYS A N 1
ATOM 772 C CA . LYS A 1 93 ? 13.594 21.547 8.547 1 96.12 93 LYS A CA 1
ATOM 773 C C . LYS A 1 93 ? 12.109 21.578 8.898 1 96.12 93 LYS A C 1
ATOM 775 O O . LYS A 1 93 ? 11.547 20.578 9.359 1 96.12 93 LYS A O 1
ATOM 780 N N . MET A 1 94 ? 11.547 22.719 8.703 1 97.25 94 MET A N 1
ATOM 781 C CA . MET A 1 94 ? 10.125 22.875 8.992 1 97.25 94 MET A CA 1
ATOM 782 C C . MET A 1 94 ? 9.273 22.016 8.055 1 97.25 94 MET A C 1
ATOM 784 O O . MET A 1 94 ? 8.305 21.391 8.484 1 97.25 94 MET A O 1
ATOM 788 N N . ILE A 1 95 ? 9.641 21.953 6.766 1 98.25 95 ILE A N 1
ATOM 789 C CA . ILE A 1 95 ? 8.93 21.109 5.809 1 98.25 95 ILE A CA 1
ATOM 790 C C . ILE A 1 95 ? 9.109 19.641 6.18 1 98.25 95 ILE A C 1
ATOM 792 O O . ILE A 1 95 ? 8.141 18.875 6.172 1 98.25 95 ILE A O 1
ATOM 796 N N . ASP A 1 96 ? 10.312 19.281 6.594 1 98.06 96 ASP A N 1
ATOM 797 C CA . ASP A 1 96 ? 10.625 17.906 6.957 1 98.06 96 ASP A CA 1
ATOM 798 C C . ASP A 1 96 ? 9.812 17.453 8.164 1 98.06 96 ASP A C 1
ATOM 800 O O . ASP A 1 96 ? 9.5 16.266 8.305 1 98.06 96 ASP A O 1
ATOM 804 N N . ALA A 1 97 ? 9.445 18.406 8.984 1 98.31 97 ALA A N 1
ATOM 805 C CA . ALA A 1 97 ? 8.703 18.078 10.203 1 98.31 97 ALA A CA 1
ATOM 806 C C . ALA A 1 97 ? 7.328 17.5 9.867 1 98.31 97 ALA A C 1
ATOM 808 O O . ALA A 1 97 ? 6.766 16.734 10.648 1 98.31 97 ALA A O 1
ATOM 809 N N . TRP A 1 98 ? 6.828 17.797 8.695 1 98.75 98 TRP A N 1
ATOM 810 C CA . TRP A 1 98 ? 5.535 17.266 8.281 1 98.75 98 TRP A CA 1
ATOM 811 C C . TRP A 1 98 ? 5.633 15.773 7.973 1 98.75 98 TRP A C 1
ATOM 813 O O . TRP A 1 98 ? 4.617 15.086 7.895 1 98.75 98 TRP A O 1
ATOM 823 N N . HIS A 1 99 ? 6.828 15.219 7.824 1 98.81 99 HIS A N 1
ATOM 824 C CA . HIS A 1 99 ? 7.055 13.82 7.488 1 98.81 99 HIS A CA 1
ATOM 825 C C . HIS A 1 99 ? 7.32 12.984 8.734 1 98.81 99 HIS A C 1
ATOM 827 O O . HIS A 1 99 ? 7.582 11.781 8.641 1 98.81 99 HIS A O 1
ATOM 833 N N . SER A 1 100 ? 7.32 13.555 9.883 1 98.69 100 SER A N 1
ATOM 834 C CA . SER A 1 100 ? 7.547 12.859 11.148 1 98.69 100 SER A CA 1
ATOM 835 C C . SER A 1 100 ? 6.543 13.305 12.203 1 98.69 100 SER A C 1
ATOM 837 O O . SER A 1 100 ? 6.656 14.406 12.758 1 98.69 100 SER A O 1
ATOM 839 N N . GLN A 1 101 ? 5.645 12.477 12.484 1 98.69 101 GLN A N 1
ATOM 840 C CA . GLN A 1 101 ? 4.566 12.797 13.414 1 98.69 101 GLN A CA 1
ATOM 841 C C . GLN A 1 101 ? 4.266 11.617 14.336 1 98.69 101 GLN A C 1
ATOM 843 O O . GLN A 1 101 ? 4.434 10.461 13.945 1 98.69 101 GLN A O 1
ATOM 848 N N . SER A 1 102 ? 3.824 11.922 15.539 1 98.44 102 SER A N 1
ATOM 849 C CA . SER A 1 102 ? 3.344 10.898 16.453 1 98.44 102 SER A CA 1
ATOM 850 C C . SER A 1 102 ? 1.851 10.648 16.281 1 98.44 102 SER A C 1
ATOM 852 O O . SER A 1 102 ? 1.099 11.562 15.945 1 98.44 102 SER A O 1
ATOM 854 N N . ALA A 1 103 ? 1.476 9.438 16.5 1 98.81 103 ALA A N 1
ATOM 855 C CA . ALA A 1 103 ? 0.047 9.133 16.547 1 98.81 103 ALA A CA 1
ATOM 856 C C . ALA A 1 103 ? -0.589 9.711 17.812 1 98.81 103 ALA A C 1
ATOM 858 O O . ALA A 1 103 ? 0.083 9.891 18.828 1 98.81 103 ALA A O 1
ATOM 859 N N . TRP A 1 104 ? -1.856 10.047 17.688 1 98.81 104 TRP A N 1
ATOM 860 C CA . TRP A 1 104 ? -2.59 10.281 18.922 1 98.81 104 TRP A CA 1
ATOM 861 C C . TRP A 1 104 ? -2.52 9.07 19.844 1 98.81 104 TRP A C 1
ATOM 863 O O . TRP A 1 104 ? -2.471 7.93 19.375 1 98.81 104 TRP A O 1
ATOM 873 N N . PRO A 1 105 ? -2.566 9.219 21.156 1 98 105 PRO A N 1
ATOM 874 C CA . PRO A 1 105 ? -2.273 8.133 22.094 1 98 105 PRO A CA 1
ATOM 875 C C . PRO A 1 105 ? -3.223 6.949 21.938 1 98 105 PRO A C 1
ATOM 877 O O . PRO A 1 105 ? -2.834 5.805 22.188 1 98 105 PRO A O 1
ATOM 880 N N . GLU A 1 106 ? -4.422 7.211 21.531 1 98.44 106 GLU A N 1
ATOM 881 C CA . GLU A 1 106 ? -5.445 6.172 21.516 1 98.44 106 GLU A CA 1
ATOM 882 C C . GLU A 1 106 ? -5.477 5.445 20.172 1 98.44 106 GLU A C 1
ATOM 884 O O . GLU A 1 106 ? -6.156 4.426 20.016 1 98.44 106 GLU A O 1
ATOM 889 N N . VAL A 1 107 ? -4.723 5.844 19.172 1 98.88 107 VAL A N 1
ATOM 890 C CA . VAL A 1 107 ? -4.906 5.414 17.797 1 98.88 107 VAL A CA 1
ATOM 891 C C . VAL A 1 107 ? -4.355 4 17.609 1 98.88 107 VAL A C 1
ATOM 893 O O . VAL A 1 107 ? -4.996 3.148 17 1 98.88 107 VAL A O 1
ATOM 896 N N . GLN A 1 108 ? -3.211 3.785 18.156 1 98.62 108 GLN A N 1
ATOM 897 C CA . GLN A 1 108 ? -2.58 2.484 17.953 1 98.62 108 GLN A CA 1
ATOM 898 C C . GLN A 1 108 ? -3.475 1.359 18.469 1 98.62 108 GLN A C 1
ATOM 900 O O . GLN A 1 108 ? -3.699 0.369 17.781 1 98.62 108 GLN A O 1
ATOM 905 N N . GLU A 1 109 ? -3.963 1.529 19.672 1 98.44 109 GLU A N 1
ATOM 906 C CA . GLU A 1 109 ? -4.828 0.515 20.266 1 98.44 109 GLU A CA 1
ATOM 907 C C . GLU A 1 109 ? -6.141 0.387 19.484 1 98.44 109 GLU A C 1
ATOM 909 O O . GLU A 1 109 ? -6.66 -0.716 19.328 1 98.44 109 GLU A O 1
ATOM 914 N N . ALA A 1 110 ? -6.676 1.463 19.031 1 98.75 110 ALA A N 1
ATOM 915 C CA . ALA A 1 110 ? -7.914 1.44 18.25 1 98.75 110 ALA A CA 1
ATOM 916 C C . ALA A 1 110 ? -7.746 0.634 16.969 1 98.75 110 ALA A C 1
ATOM 918 O O . ALA A 1 110 ? -8.562 -0.234 16.656 1 98.75 110 ALA A O 1
ATOM 919 N N . ILE A 1 111 ? -6.684 0.843 16.25 1 98.56 111 ILE A N 1
ATOM 920 C CA . ILE A 1 111 ? -6.438 0.158 14.992 1 98.56 111 ILE A CA 1
ATOM 921 C C . ILE A 1 111 ? -6.18 -1.325 15.25 1 98.56 111 ILE A C 1
ATOM 923 O O . ILE A 1 111 ? -6.672 -2.184 14.516 1 98.56 111 ILE A O 1
ATOM 927 N N . ARG A 1 112 ? -5.434 -1.61 16.297 1 97.81 112 ARG A N 1
ATOM 928 C CA . ARG A 1 112 ? -5.191 -3 16.688 1 97.81 112 ARG A CA 1
ATOM 929 C C . ARG A 1 112 ? -6.504 -3.73 16.938 1 97.81 112 ARG A C 1
ATOM 931 O O . ARG A 1 112 ? -6.699 -4.855 16.484 1 97.81 112 ARG A O 1
ATOM 938 N N . SER A 1 113 ? -7.379 -3.088 17.688 1 97.56 113 SER A N 1
ATOM 939 C CA . SER A 1 113 ? -8.672 -3.68 18 1 97.56 113 SER A CA 1
ATOM 940 C C . SER A 1 113 ? -9.5 -3.91 16.75 1 97.56 113 SER A C 1
ATOM 942 O O . SER A 1 113 ? -10.117 -4.965 16.578 1 97.56 113 SER A O 1
ATOM 944 N N . VAL A 1 114 ? -9.484 -2.941 15.836 1 97.31 114 VAL A N 1
ATOM 945 C CA . VAL A 1 114 ? -10.219 -3.045 14.578 1 97.31 114 VAL A CA 1
ATOM 946 C C . VAL A 1 114 ? -9.758 -4.281 13.812 1 97.31 114 VAL A C 1
ATOM 948 O O . VAL A 1 114 ? -10.578 -5.055 13.32 1 97.31 114 VAL A O 1
ATOM 951 N N . ARG A 1 115 ? -8.508 -4.504 13.789 1 97.06 115 ARG A N 1
ATOM 952 C CA . ARG A 1 115 ? -7.93 -5.609 13.039 1 97.06 115 ARG A CA 1
ATOM 953 C C . ARG A 1 115 ? -8.141 -6.938 13.758 1 97.06 115 ARG A C 1
ATOM 955 O O . ARG A 1 115 ? -8.594 -7.91 13.156 1 97.06 115 ARG A O 1
ATOM 962 N N . GLN A 1 116 ? -7.867 -7 15.047 1 96.12 116 GLN A N 1
ATOM 963 C CA . GLN A 1 116 ? -7.812 -8.266 15.773 1 96.12 116 GLN A CA 1
ATOM 964 C C . GLN A 1 116 ? -9.203 -8.695 16.234 1 96.12 116 GLN A C 1
ATOM 966 O O . GLN A 1 116 ? -9.539 -9.875 16.203 1 96.12 116 GLN A O 1
ATOM 971 N N . ASP A 1 117 ? -9.969 -7.699 16.656 1 94.44 117 ASP A N 1
ATOM 972 C CA . ASP A 1 117 ? -11.266 -8.047 17.234 1 94.44 117 ASP A CA 1
ATOM 973 C C . ASP A 1 117 ? -12.328 -8.211 16.156 1 94.44 117 ASP A C 1
ATOM 975 O O . ASP A 1 117 ? -13.227 -9.039 16.281 1 94.44 117 ASP A O 1
ATOM 979 N N . PHE A 1 118 ? -12.18 -7.438 15.078 1 95 118 PHE A N 1
ATOM 980 C CA . PHE A 1 118 ? -13.234 -7.461 14.078 1 95 118 PHE A CA 1
ATOM 981 C C . PHE A 1 118 ? -12.75 -8.133 12.797 1 95 118 PHE A C 1
ATOM 983 O O . PHE A 1 118 ? -13.547 -8.438 11.906 1 95 118 PHE A O 1
ATOM 990 N N . GLY A 1 119 ? -11.469 -8.328 12.719 1 95.81 119 GLY A N 1
ATOM 991 C CA . GLY A 1 119 ? -10.922 -8.953 11.531 1 95.81 119 GLY A CA 1
ATOM 992 C C . GLY A 1 119 ? -11.031 -8.086 10.289 1 95.81 119 GLY A C 1
ATOM 993 O O . GLY A 1 119 ? -11.125 -8.594 9.172 1 95.81 119 GLY A O 1
ATOM 994 N N . LEU A 1 120 ? -11.086 -6.754 10.445 1 98.06 120 LEU A N 1
ATOM 995 C CA . LEU A 1 120 ? -11.219 -5.824 9.328 1 98.06 120 LEU A CA 1
ATOM 996 C C . LEU A 1 120 ? -9.859 -5.434 8.781 1 98.06 120 LEU A C 1
ATOM 998 O O . LEU A 1 120 ? -8.891 -5.312 9.531 1 98.06 120 LEU A O 1
ATOM 1002 N N . GLU A 1 121 ? -9.82 -5.234 7.5 1 98.56 121 GLU A N 1
ATOM 1003 C CA . GLU A 1 121 ? -8.641 -4.617 6.891 1 98.56 121 GLU A CA 1
ATOM 1004 C C . GLU A 1 121 ? -8.617 -3.113 7.152 1 98.56 121 GLU A C 1
ATOM 1006 O O . GLU A 1 121 ? -9.664 -2.475 7.258 1 98.56 121 GLU A O 1
ATOM 1011 N N . VAL A 1 122 ? -7.449 -2.592 7.281 1 98.81 122 VAL A N 1
ATOM 1012 C CA . VAL A 1 122 ? -7.316 -1.164 7.555 1 98.81 122 VAL A CA 1
ATOM 1013 C C . VAL A 1 122 ? -6.441 -0.512 6.488 1 98.81 122 VAL A C 1
ATOM 1015 O O . VAL A 1 122 ? -5.352 -1.008 6.18 1 98.81 122 VAL A O 1
ATOM 1018 N N . PHE A 1 123 ? -6.918 0.589 5.938 1 98.94 123 PHE A N 1
ATOM 1019 C CA . PHE A 1 123 ? -6.242 1.323 4.871 1 98.94 123 PHE A CA 1
ATOM 1020 C C . PHE A 1 123 ? -6.16 2.809 5.211 1 98.94 123 PHE A C 1
ATOM 1022 O O . PHE A 1 123 ? -7.039 3.348 5.883 1 98.94 123 PHE A O 1
ATOM 1029 N N . VAL A 1 124 ? -5.09 3.408 4.742 1 98.94 124 VAL A N 1
ATOM 1030 C CA . VAL A 1 124 ? -5.059 4.867 4.719 1 98.94 124 VAL A CA 1
ATOM 1031 C C . VAL A 1 124 ? -5.676 5.379 3.42 1 98.94 124 VAL A C 1
ATOM 1033 O O . VAL A 1 124 ? -5.387 4.855 2.34 1 98.94 124 VAL A O 1
ATOM 1036 N N . HIS A 1 125 ? -6.562 6.254 3.492 1 98.94 125 HIS A N 1
ATOM 1037 C CA . HIS A 1 125 ? -7.02 7.098 2.391 1 98.94 125 HIS A CA 1
ATOM 1038 C C . HIS A 1 125 ? -6.863 8.578 2.73 1 98.94 125 HIS A C 1
ATOM 1040 O O . HIS A 1 125 ? -7.691 9.141 3.447 1 98.94 125 HIS A O 1
ATOM 1046 N N . ALA A 1 126 ? -5.812 9.172 2.217 1 98.81 126 ALA A N 1
ATOM 1047 C CA . ALA A 1 126 ? -5.469 10.539 2.613 1 98.81 126 ALA A CA 1
ATOM 1048 C C . ALA A 1 126 ? -4.785 11.281 1.471 1 98.81 126 ALA A C 1
ATOM 1050 O O . ALA A 1 126 ? -4.094 10.672 0.651 1 98.81 126 ALA A O 1
ATOM 1051 N N . ASN A 1 127 ? -5.012 12.562 1.4 1 98.44 127 ASN A N 1
ATOM 1052 C CA . ASN A 1 127 ? -4.281 13.383 0.444 1 98.44 127 ASN A CA 1
ATOM 1053 C C . ASN A 1 127 ? -2.799 13.469 0.789 1 98.44 127 ASN A C 1
ATOM 1055 O O . ASN A 1 127 ? -2.414 13.281 1.945 1 98.44 127 ASN A O 1
ATOM 1059 N N . GLY A 1 128 ? -1.946 13.781 -0.201 1 98.5 128 GLY A N 1
ATOM 1060 C CA . GLY A 1 128 ? -0.5 13.828 -0.054 1 98.5 128 GLY A CA 1
ATOM 1061 C C . GLY A 1 128 ? 0.226 12.852 -0.957 1 98.5 128 GLY A C 1
ATOM 1062 O O . GLY A 1 128 ? -0.394 12.195 -1.797 1 98.5 128 GLY A O 1
ATOM 1063 N N . THR A 1 129 ? 1.51 12.812 -0.756 1 98.81 129 THR A N 1
ATOM 1064 C CA . THR A 1 129 ? 2.318 11.883 -1.531 1 98.81 129 THR A CA 1
ATOM 1065 C C . THR A 1 129 ? 2.41 10.531 -0.826 1 98.81 129 THR A C 1
ATOM 1067 O O . THR A 1 129 ? 2.234 10.445 0.391 1 98.81 129 THR A O 1
ATOM 1070 N N . SER A 1 130 ? 2.639 9.516 -1.603 1 98.88 130 SER A N 1
ATOM 1071 C CA . SER A 1 130 ? 2.873 8.195 -1.03 1 98.88 130 SER A CA 1
ATOM 1072 C C . SER A 1 130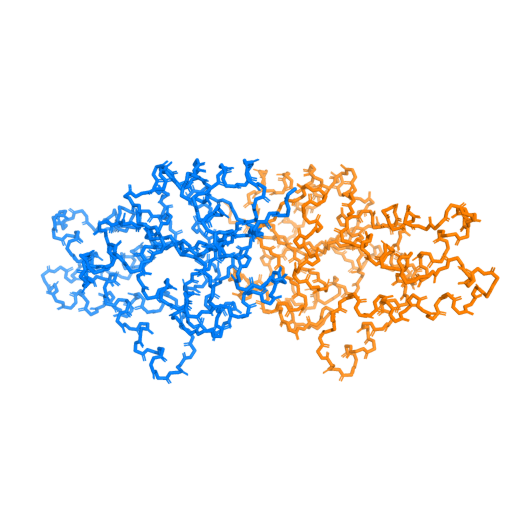 ? 4.078 8.203 -0.094 1 98.88 130 SER A C 1
ATOM 1074 O O . SER A 1 130 ? 4.043 7.586 0.972 1 98.88 130 SER A O 1
ATOM 1076 N N . ARG A 1 131 ? 5.098 8.914 -0.45 1 98.88 131 ARG A N 1
ATOM 1077 C CA . ARG A 1 131 ? 6.293 9 0.386 1 98.88 131 ARG A CA 1
ATOM 1078 C C . ARG A 1 131 ? 5.961 9.594 1.752 1 98.88 131 ARG A C 1
ATOM 1080 O O . ARG A 1 131 ? 6.414 9.086 2.781 1 98.88 131 ARG A O 1
ATOM 1087 N N . LEU A 1 132 ? 5.16 10.648 1.762 1 98.88 132 LEU A N 1
ATOM 1088 C CA . LEU A 1 132 ? 4.734 11.234 3.029 1 98.88 132 LEU A CA 1
ATOM 1089 C C . LEU A 1 132 ? 4.039 10.195 3.9 1 98.88 132 LEU A C 1
ATOM 1091 O O . LEU A 1 132 ? 4.336 10.078 5.09 1 98.88 132 LEU A O 1
ATOM 1095 N N . GLN A 1 133 ? 3.125 9.453 3.301 1 98.94 133 GLN A N 1
ATOM 1096 C CA . GLN A 1 133 ? 2.373 8.469 4.07 1 98.94 133 GLN A CA 1
ATOM 1097 C C . GLN A 1 133 ? 3.289 7.375 4.609 1 98.94 133 GLN A C 1
ATOM 1099 O O . GLN A 1 133 ? 3.129 6.926 5.75 1 98.94 133 GLN A O 1
ATOM 1104 N N . LEU A 1 134 ? 4.223 6.949 3.807 1 98.88 134 LEU A N 1
ATOM 1105 C CA . LEU A 1 134 ? 5.203 5.965 4.25 1 98.88 134 LEU A CA 1
ATOM 1106 C C . LEU A 1 134 ? 6.027 6.508 5.414 1 98.88 134 LEU A C 1
ATOM 1108 O O . LEU A 1 134 ? 6.242 5.809 6.406 1 98.88 134 LEU A O 1
ATOM 1112 N N . ASP A 1 135 ? 6.484 7.758 5.344 1 98.88 135 ASP A N 1
ATOM 1113 C CA . ASP A 1 135 ? 7.258 8.391 6.41 1 98.88 135 ASP A CA 1
ATOM 1114 C C . ASP A 1 135 ? 6.441 8.477 7.699 1 98.88 135 ASP A C 1
ATOM 1116 O O . ASP A 1 135 ? 6.969 8.258 8.789 1 98.88 135 ASP A O 1
ATOM 1120 N N . LEU A 1 136 ? 5.246 8.797 7.52 1 98.94 136 LEU A N 1
ATOM 1121 C CA . LEU A 1 136 ? 4.375 8.961 8.68 1 98.94 136 LEU A CA 1
ATOM 1122 C C . LEU A 1 136 ? 4.094 7.621 9.344 1 98.94 136 LEU A C 1
ATOM 1124 O O . LEU A 1 136 ? 3.977 7.547 10.57 1 98.94 136 LEU A O 1
ATOM 1128 N N . CYS A 1 137 ? 3.93 6.586 8.547 1 98.81 137 CYS A N 1
ATOM 1129 C CA . CYS A 1 137 ? 3.832 5.258 9.141 1 98.81 137 CYS A CA 1
ATOM 1130 C C . CYS A 1 137 ? 5.078 4.934 9.953 1 98.81 137 CYS A C 1
ATOM 1132 O O . CYS A 1 137 ? 4.98 4.449 11.078 1 98.81 137 CYS A O 1
ATOM 1134 N N . ARG A 1 138 ? 6.199 5.219 9.398 1 98.19 138 ARG A N 1
ATOM 1135 C CA . ARG A 1 138 ? 7.461 4.926 10.07 1 98.19 138 ARG A CA 1
ATOM 1136 C C . ARG A 1 138 ? 7.582 5.703 11.375 1 98.19 138 ARG A C 1
ATOM 1138 O O . ARG A 1 138 ? 7.898 5.129 12.422 1 98.19 138 ARG A O 1
ATOM 1145 N N . SER A 1 139 ? 7.281 6.957 11.344 1 98.62 139 SER A N 1
ATOM 1146 C CA . SER A 1 139 ? 7.496 7.809 12.508 1 98.62 139 SER A CA 1
ATOM 1147 C C . SER A 1 139 ? 6.465 7.531 13.602 1 98.62 139 SER A C 1
ATOM 1149 O O . SER A 1 139 ? 6.773 7.609 14.789 1 98.62 139 SER A O 1
ATOM 1151 N N . SER A 1 140 ? 5.285 7.203 13.258 1 98.69 140 SER A N 1
ATOM 1152 C CA . SER A 1 140 ? 4.203 7.02 14.219 1 98.69 140 SER A CA 1
ATOM 1153 C C . SER A 1 140 ? 4.168 5.59 14.75 1 98.69 140 SER A C 1
ATOM 1155 O O . SER A 1 140 ? 3.529 5.312 15.766 1 98.69 140 SER A O 1
ATOM 1157 N N . GLY A 1 141 ? 4.711 4.66 13.945 1 98.06 141 GLY A N 1
ATOM 1158 C CA . GLY A 1 141 ? 4.652 3.248 14.289 1 98.06 141 GLY A CA 1
ATOM 1159 C C . GLY A 1 141 ? 3.354 2.586 13.867 1 98.06 141 GLY A C 1
ATOM 1160 O O . GLY A 1 141 ? 3.135 1.404 14.141 1 98.06 141 GLY A O 1
ATOM 1161 N N . LEU A 1 142 ? 2.514 3.314 13.156 1 98.69 142 LEU A N 1
ATOM 1162 C CA . LEU A 1 142 ? 1.246 2.75 12.703 1 98.69 142 LEU A CA 1
ATOM 1163 C C . LEU A 1 142 ? 1.444 1.898 11.453 1 98.69 142 LEU A C 1
ATOM 1165 O O . LEU A 1 142 ? 2.281 2.219 10.609 1 98.69 142 LEU A O 1
ATOM 1169 N N . LYS A 1 143 ? 0.691 0.852 11.367 1 97.44 143 LYS A N 1
ATOM 1170 C CA . LYS A 1 143 ? 0.746 -0.055 10.219 1 97.44 143 LYS A CA 1
ATOM 1171 C C . LYS A 1 143 ? -0.631 -0.224 9.586 1 97.44 143 LYS A C 1
ATOM 1173 O O . LYS A 1 143 ? -1.64 -0.309 10.289 1 97.44 143 LYS A O 1
ATOM 1178 N N . PHE A 1 144 ? -0.649 -0.266 8.305 1 98.69 144 PHE A N 1
ATOM 1179 C CA . PHE A 1 144 ? -1.861 -0.448 7.512 1 98.69 144 PHE A CA 1
ATOM 1180 C C . PHE A 1 144 ? -1.64 -1.478 6.41 1 98.69 144 PHE A C 1
ATOM 1182 O O . PHE A 1 144 ? -0.501 -1.858 6.129 1 98.69 144 PHE A O 1
ATOM 1189 N N . ASP A 1 145 ? -2.701 -1.959 5.867 1 98.56 145 ASP A N 1
ATOM 1190 C CA . ASP A 1 145 ? -2.6 -2.975 4.824 1 98.56 145 ASP A CA 1
ATOM 1191 C C . ASP A 1 145 ? -2.182 -2.355 3.492 1 98.56 145 ASP A C 1
ATOM 1193 O O . ASP A 1 145 ? -1.539 -3.012 2.67 1 98.56 145 ASP A O 1
ATOM 1197 N N . MET A 1 146 ? -2.625 -1.117 3.268 1 98.56 146 MET A N 1
ATOM 1198 C CA . MET A 1 146 ? -2.236 -0.32 2.107 1 98.56 146 MET A CA 1
ATOM 1199 C C . MET A 1 146 ? -2.434 1.168 2.379 1 98.56 146 MET A C 1
ATOM 1201 O O . MET A 1 146 ? -3.201 1.545 3.266 1 98.56 146 MET A O 1
ATOM 1205 N N . LEU A 1 147 ? -1.734 1.943 1.642 1 98.94 147 LEU A N 1
ATOM 1206 C CA . LEU A 1 147 ? -1.807 3.398 1.717 1 98.94 147 LEU A CA 1
ATOM 1207 C C . LEU A 1 147 ? -2.279 3.988 0.392 1 98.94 147 LEU A C 1
ATOM 1209 O O . LEU A 1 147 ? -1.626 3.811 -0.639 1 98.94 147 LEU A O 1
ATOM 1213 N N . PHE A 1 148 ? -3.424 4.676 0.454 1 98.94 148 PHE A N 1
ATOM 1214 C CA . PHE A 1 148 ? -3.961 5.305 -0.748 1 98.94 148 PHE A CA 1
ATOM 1215 C C . PHE A 1 148 ? -3.807 6.82 -0.68 1 98.94 148 PHE A C 1
ATOM 1217 O O . PHE A 1 148 ? -4.648 7.508 -0.101 1 98.94 148 PHE A O 1
ATOM 1224 N N . SER A 1 149 ? -2.783 7.312 -1.34 1 98.88 149 SER A N 1
ATOM 1225 C CA . SER A 1 149 ? -2.539 8.75 -1.398 1 98.88 149 SER A CA 1
ATOM 1226 C C . SER A 1 149 ? -3.207 9.375 -2.619 1 98.88 149 SER A C 1
ATOM 1228 O O . SER A 1 149 ? -3.518 8.68 -3.588 1 98.88 149 SER A O 1
ATOM 1230 N N . SER A 1 150 ? -3.428 10.664 -2.541 1 98.81 150 SER A N 1
ATOM 1231 C CA . SER A 1 150 ? -3.939 11.367 -3.713 1 98.81 150 SER A CA 1
ATOM 1232 C C . SER A 1 150 ? -2.959 11.289 -4.879 1 98.81 150 SER A C 1
ATOM 1234 O O . SER A 1 150 ? -3.369 11.25 -6.039 1 98.81 150 SER A O 1
ATOM 1236 N N . GLN A 1 151 ? -1.646 11.219 -4.562 1 98.75 151 GLN A N 1
ATOM 1237 C CA . GLN A 1 151 ? -0.667 11 -5.621 1 98.75 151 GLN A CA 1
ATOM 1238 C C . GLN A 1 151 ? -0.907 9.672 -6.324 1 98.75 151 GLN A C 1
ATOM 1240 O O . GLN A 1 151 ? -0.979 9.617 -7.555 1 98.75 151 GLN A O 1
ATOM 1245 N N . LEU A 1 152 ? -1.035 8.617 -5.543 1 98.81 152 LEU A N 1
ATOM 1246 C CA . LEU A 1 152 ? -1.221 7.27 -6.062 1 98.81 152 LEU A CA 1
ATOM 1247 C C . LEU A 1 152 ? -2.498 7.176 -6.891 1 98.81 152 LEU A C 1
ATOM 1249 O O . LEU A 1 152 ? -2.494 6.594 -7.98 1 98.81 152 LEU A O 1
ATOM 1253 N N . LEU A 1 153 ? -3.553 7.797 -6.355 1 98.62 153 LEU A N 1
ATOM 1254 C CA . LEU A 1 153 ? -4.863 7.695 -6.992 1 98.62 153 LEU A CA 1
ATOM 1255 C C . LEU A 1 153 ? -5.016 8.742 -8.086 1 98.62 153 LEU A C 1
ATOM 1257 O O . LEU A 1 153 ? -5.953 8.68 -8.883 1 98.62 153 LEU A O 1
ATOM 1261 N N . ALA A 1 154 ? -4.203 9.797 -8.109 1 98.06 154 ALA A N 1
ATOM 1262 C CA . ALA A 1 154 ? -4.168 10.891 -9.078 1 98.06 154 ALA A CA 1
ATOM 1263 C C . ALA A 1 154 ? -5.359 11.828 -8.891 1 98.06 154 ALA A C 1
ATOM 1265 O O . ALA A 1 154 ? -5.676 12.625 -9.773 1 98.06 154 ALA A O 1
ATOM 1266 N N . LEU A 1 155 ? -6.082 11.727 -7.785 1 98.06 155 LEU A N 1
ATOM 1267 C CA . LEU A 1 155 ? -7.242 12.547 -7.449 1 98.06 155 LEU A CA 1
ATOM 1268 C C . LEU A 1 155 ? -7.207 12.969 -5.984 1 98.06 155 LEU A C 1
ATOM 1270 O O . LEU A 1 155 ? -6.812 12.188 -5.117 1 98.06 155 LEU A O 1
ATOM 1274 N N . TYR A 1 156 ? -7.688 14.18 -5.746 1 97.69 156 TYR A N 1
ATOM 1275 C CA . TYR A 1 156 ? -7.859 14.641 -4.375 1 97.69 156 TYR A CA 1
ATOM 1276 C C . TYR A 1 156 ? -9.141 14.086 -3.768 1 97.69 156 TYR A C 1
ATOM 1278 O O . TYR A 1 156 ? -10.172 14 -4.441 1 97.69 156 TYR A O 1
ATOM 1286 N N . LYS A 1 157 ? -9.102 13.805 -2.418 1 97.56 157 LYS A N 1
ATOM 1287 C CA . LYS A 1 157 ? -10.32 13.961 -1.632 1 97.56 157 LYS A CA 1
ATOM 1288 C C . LYS A 1 157 ? -10.758 15.422 -1.572 1 97.56 157 LYS A C 1
ATOM 1290 O O . LYS A 1 157 ? -9.922 16.328 -1.564 1 97.56 157 LYS A O 1
ATOM 1295 N N . PRO A 1 158 ? -12.031 15.609 -1.885 1 98.06 158 PRO A N 1
ATOM 1296 C CA . PRO A 1 158 ? -13.164 14.688 -1.766 1 98.06 158 PRO A CA 1
ATOM 1297 C C . PRO A 1 158 ? -13.695 14.227 -3.121 1 98.06 158 PRO A C 1
ATOM 1299 O O . PRO A 1 158 ? -14.852 13.797 -3.221 1 98.06 158 PRO A O 1
ATOM 1302 N N . ASN A 1 159 ? -12.914 14.375 -4.184 1 98.25 159 ASN A N 1
ATOM 1303 C CA . ASN A 1 159 ? -13.367 13.797 -5.445 1 98.25 159 ASN A CA 1
ATOM 1304 C C . ASN A 1 159 ? -13.875 12.367 -5.254 1 98.25 159 ASN A C 1
ATOM 1306 O O . ASN A 1 159 ? -13.164 11.523 -4.707 1 98.25 159 ASN A O 1
ATOM 1310 N N . LEU A 1 160 ? -15.07 12.078 -5.734 1 98.56 160 LEU A N 1
ATOM 1311 C CA . LEU A 1 160 ? -15.648 10.75 -5.547 1 98.56 160 LEU A CA 1
ATOM 1312 C C . LEU A 1 160 ? -14.82 9.695 -6.273 1 98.56 160 LEU A C 1
ATOM 1314 O O . LEU A 1 160 ? -14.766 8.539 -5.844 1 98.56 160 LEU A O 1
ATOM 1318 N N . GLY A 1 161 ? -14.172 10.109 -7.316 1 98.56 161 GLY A N 1
ATOM 1319 C CA . GLY A 1 161 ? -13.32 9.203 -8.062 1 98.56 161 GLY A CA 1
ATOM 1320 C C . GLY A 1 161 ? -12.188 8.625 -7.23 1 98.56 161 GLY A C 1
ATOM 1321 O O . GLY A 1 161 ? -11.781 7.477 -7.43 1 98.56 161 GLY A O 1
ATOM 1322 N N . ALA A 1 162 ? -11.664 9.414 -6.305 1 98.75 162 ALA A N 1
ATOM 1323 C CA . ALA A 1 162 ? -10.602 8.938 -5.43 1 98.75 162 ALA A CA 1
ATOM 1324 C C . ALA A 1 162 ? -11.078 7.773 -4.562 1 98.75 162 ALA A C 1
ATOM 1326 O O . ALA A 1 162 ? -10.352 6.797 -4.375 1 98.75 162 ALA A O 1
ATOM 1327 N N . TYR A 1 163 ? -12.289 7.891 -4.074 1 98.88 163 TYR A N 1
ATOM 1328 C CA . TYR A 1 163 ? -12.875 6.836 -3.26 1 98.88 163 TYR A CA 1
ATOM 1329 C C . TYR A 1 163 ? -13.188 5.605 -4.102 1 98.88 163 TYR A C 1
ATOM 1331 O O . TYR A 1 163 ? -12.883 4.477 -3.699 1 98.88 163 TYR A O 1
ATOM 1339 N N . ARG A 1 164 ? -13.734 5.77 -5.277 1 98.88 164 ARG A N 1
ATOM 1340 C CA . ARG A 1 164 ? -14.094 4.664 -6.16 1 98.88 164 ARG A CA 1
ATOM 1341 C C . ARG A 1 164 ? -12.852 3.879 -6.582 1 98.88 164 ARG A C 1
ATOM 1343 O O . ARG A 1 164 ? -12.875 2.646 -6.629 1 98.88 164 ARG A O 1
ATOM 1350 N N . LYS A 1 165 ? -11.805 4.598 -6.852 1 98.81 165 LYS A N 1
ATOM 1351 C CA . LYS A 1 165 ? -10.562 3.936 -7.246 1 98.81 165 LYS A CA 1
ATOM 1352 C C . LYS A 1 165 ? -10.008 3.084 -6.109 1 98.81 165 LYS A C 1
ATOM 1354 O O . LYS A 1 165 ? -9.586 1.947 -6.328 1 98.81 165 LYS A O 1
ATOM 1359 N N . ALA A 1 166 ? -10.016 3.654 -4.906 1 98.88 166 ALA A N 1
ATOM 1360 C CA . ALA A 1 166 ? -9.539 2.893 -3.756 1 98.88 166 ALA A CA 1
ATOM 1361 C C . ALA A 1 166 ? -10.398 1.655 -3.521 1 98.88 166 ALA A C 1
ATOM 1363 O O . ALA A 1 166 ? -9.875 0.569 -3.258 1 98.88 166 ALA A O 1
ATOM 1364 N N . LEU A 1 167 ? -11.703 1.833 -3.641 1 98.88 167 LEU A N 1
ATOM 1365 C CA . LEU A 1 167 ? -12.633 0.72 -3.479 1 98.88 167 LEU A CA 1
ATOM 1366 C C . LEU A 1 167 ? -12.375 -0.362 -4.523 1 98.88 167 LEU A C 1
ATOM 1368 O O . LEU A 1 167 ? -12.367 -1.552 -4.199 1 98.88 167 LEU A O 1
ATOM 1372 N N . ASP A 1 168 ? -12.125 0.044 -5.734 1 98.81 168 ASP A N 1
ATOM 1373 C CA . ASP A 1 168 ? -11.836 -0.897 -6.812 1 98.81 168 ASP A CA 1
ATOM 1374 C C . ASP A 1 168 ? -10.562 -1.691 -6.52 1 98.81 168 ASP A C 1
ATOM 1376 O O . ASP A 1 168 ? -10.523 -2.906 -6.723 1 98.81 168 ASP A O 1
ATOM 1380 N N . LEU A 1 169 ? -9.586 -1.07 -5.977 1 98.88 169 LEU A N 1
ATOM 1381 C CA . LEU A 1 169 ? -8.305 -1.704 -5.715 1 98.88 169 LEU A CA 1
ATOM 1382 C C . LEU A 1 169 ? -8.43 -2.752 -4.613 1 98.88 169 LEU A C 1
ATOM 1384 O O . LEU A 1 169 ? -7.766 -3.793 -4.664 1 98.88 169 LEU A O 1
ATOM 1388 N N . ILE A 1 170 ? -9.305 -2.482 -3.676 1 98.81 170 ILE A N 1
ATOM 1389 C CA . ILE A 1 170 ? -9.398 -3.459 -2.598 1 98.81 170 ILE A CA 1
ATOM 1390 C C . ILE A 1 170 ? -10.578 -4.395 -2.857 1 98.81 170 ILE A C 1
ATOM 1392 O O . ILE A 1 170 ? -10.898 -5.25 -2.029 1 98.81 170 ILE A O 1
ATOM 1396 N N . ASP A 1 171 ? -11.273 -4.168 -4.02 1 98.5 171 ASP A N 1
ATOM 1397 C CA . ASP A 1 171 ? -12.406 -4.984 -4.445 1 98.5 171 ASP A CA 1
ATOM 1398 C C . ASP A 1 171 ? -13.5 -5.004 -3.379 1 98.5 171 ASP A C 1
ATOM 1400 O O . ASP A 1 171 ? -13.922 -6.074 -2.938 1 98.5 171 ASP A O 1
ATOM 1404 N N . ALA A 1 172 ? -13.984 -3.855 -3.094 1 98.69 172 ALA A N 1
ATOM 1405 C CA . ALA A 1 172 ? -15.055 -3.713 -2.111 1 98.69 172 ALA A CA 1
ATOM 1406 C C . ALA A 1 172 ? -16.125 -2.734 -2.602 1 98.69 172 ALA A C 1
ATOM 1408 O O . ALA A 1 172 ? -15.82 -1.813 -3.365 1 98.69 172 ALA A O 1
ATOM 1409 N N . LYS A 1 173 ? -17.359 -3.027 -2.217 1 98.44 173 LYS A N 1
ATOM 1410 C CA . LYS A 1 173 ? -18.422 -2.053 -2.389 1 98.44 173 LYS A CA 1
ATOM 1411 C C . LYS A 1 173 ? -18.375 -0.986 -1.299 1 98.44 173 LYS A C 1
ATOM 1413 O O . LYS A 1 173 ? -17.891 -1.24 -0.195 1 98.44 173 LYS A O 1
ATOM 1418 N N . ALA A 1 174 ? -18.875 0.215 -1.599 1 98.62 174 ALA A N 1
ATOM 1419 C CA . ALA A 1 174 ? -18.859 1.325 -0.649 1 98.62 174 ALA A CA 1
ATOM 1420 C C . ALA A 1 174 ? -19.516 0.928 0.67 1 98.62 174 ALA A C 1
ATOM 1422 O O . ALA A 1 174 ? -19 1.255 1.746 1 98.62 174 ALA A O 1
ATOM 1423 N N . GLU A 1 175 ? -20.562 0.15 0.628 1 97.81 175 GLU A N 1
ATOM 1424 C CA . GLU A 1 175 ? -21.328 -0.215 1.81 1 97.81 175 GLU A CA 1
ATOM 1425 C C . GLU A 1 175 ? -20.562 -1.185 2.699 1 97.81 175 GLU A C 1
ATOM 1427 O O . GLU A 1 175 ? -20.969 -1.448 3.834 1 97.81 175 GLU A O 1
ATOM 1432 N N . GLU A 1 176 ? -19.5 -1.745 2.182 1 98.25 176 GLU A N 1
ATOM 1433 C CA . GLU A 1 176 ? -18.688 -2.717 2.914 1 98.25 176 GLU A CA 1
ATOM 1434 C C . GLU A 1 176 ? -17.5 -2.047 3.6 1 98.25 176 GLU A C 1
ATOM 1436 O O . GLU A 1 176 ? -16.688 -2.717 4.23 1 98.25 176 GLU A O 1
ATOM 1441 N N . VAL A 1 177 ? -17.391 -0.698 3.506 1 98.62 177 VAL A N 1
ATOM 1442 C CA . VAL A 1 177 ? -16.203 0.009 4.008 1 98.62 177 VAL A CA 1
ATOM 1443 C C . VAL A 1 177 ? -16.656 1.181 4.883 1 98.62 177 VAL A C 1
ATOM 1445 O O . VAL A 1 177 ? -17.594 1.904 4.539 1 98.62 177 VAL A O 1
ATOM 1448 N N . LEU A 1 178 ? -16.016 1.337 6.012 1 98.56 178 LEU A N 1
ATOM 1449 C CA . LEU A 1 178 ? -16.203 2.486 6.887 1 98.56 178 LEU A CA 1
ATOM 1450 C C . LEU A 1 178 ? -15.156 3.564 6.605 1 98.56 178 LEU A C 1
ATOM 1452 O O . LEU A 1 178 ? -13.984 3.256 6.371 1 98.56 178 LEU A O 1
ATOM 1456 N N . MET A 1 179 ? -15.594 4.781 6.633 1 98.88 179 MET A N 1
ATOM 1457 C CA . MET A 1 179 ? -14.672 5.906 6.559 1 98.88 179 MET A CA 1
ATOM 1458 C C . MET A 1 179 ? -14.523 6.582 7.918 1 98.88 179 MET A C 1
ATOM 1460 O O . MET A 1 179 ? -15.516 6.98 8.531 1 98.88 179 MET A O 1
ATOM 1464 N N . VAL A 1 180 ? -13.328 6.688 8.414 1 98.94 180 VAL A N 1
ATOM 1465 C CA . VAL A 1 180 ? -12.992 7.34 9.672 1 98.94 180 VAL A CA 1
ATOM 1466 C C . VAL A 1 180 ? -12.117 8.562 9.414 1 98.94 180 VAL A C 1
ATOM 1468 O O . VAL A 1 180 ? -11.039 8.445 8.828 1 98.94 180 VAL A O 1
ATOM 1471 N N . ALA A 1 181 ? -12.547 9.734 9.82 1 98.94 181 ALA A N 1
ATOM 1472 C CA . ALA A 1 181 ? -11.789 10.945 9.523 1 98.94 181 ALA A CA 1
ATOM 1473 C C . ALA A 1 181 ? -12.117 12.055 10.516 1 98.94 181 ALA A C 1
ATOM 1475 O O . ALA A 1 181 ? -13.18 12.039 11.148 1 98.94 181 ALA A O 1
ATOM 1476 N N . ALA A 1 182 ? -11.266 12.984 10.602 1 98.81 182 ALA A N 1
ATOM 1477 C CA . ALA A 1 182 ? -11.484 14.195 11.391 1 98.81 182 ALA A CA 1
ATOM 1478 C C . ALA A 1 182 ? -11.875 15.367 10.5 1 98.81 182 ALA A C 1
ATOM 1480 O O . ALA A 1 182 ? -11.891 16.516 10.945 1 98.81 182 ALA A O 1
ATOM 1481 N N . HIS A 1 183 ? -12.117 15.109 9.25 1 98.62 183 HIS A N 1
ATOM 1482 C CA . HIS A 1 183 ? -12.484 16.125 8.273 1 98.62 183 HIS A CA 1
ATOM 1483 C C . HIS A 1 183 ? -13.859 15.844 7.668 1 98.62 183 HIS A C 1
ATOM 1485 O O . HIS A 1 183 ? -14.039 14.812 7.012 1 98.62 183 HIS A O 1
ATOM 1491 N N . ALA A 1 184 ? -14.703 16.797 7.801 1 98.69 184 ALA A N 1
ATOM 1492 C CA . ALA A 1 184 ? -16.094 16.609 7.387 1 98.69 184 ALA A CA 1
ATOM 1493 C C . ALA A 1 184 ? -16.203 16.406 5.879 1 98.69 184 ALA A C 1
ATOM 1495 O O . ALA A 1 184 ? -17.016 15.602 5.414 1 98.69 184 ALA A O 1
ATOM 1496 N N . TYR A 1 185 ? -15.398 17.078 5.109 1 97.81 185 TYR A N 1
ATOM 1497 C CA . TYR A 1 185 ? -15.477 16.953 3.66 1 97.81 185 TYR A CA 1
ATOM 1498 C C . TYR A 1 185 ? -15.18 15.523 3.217 1 97.81 185 TYR A C 1
ATOM 1500 O O . TYR A 1 185 ? -15.734 15.047 2.223 1 97.81 185 TYR A O 1
ATOM 1508 N N . ASP A 1 186 ? -14.266 14.797 3.941 1 98.25 186 ASP A N 1
ATOM 1509 C CA . ASP A 1 186 ? -13.961 13.398 3.668 1 98.25 186 ASP A CA 1
ATOM 1510 C C . ASP A 1 186 ? -15.195 12.523 3.846 1 98.25 186 ASP A C 1
ATOM 1512 O O . ASP A 1 186 ? -15.5 11.688 2.99 1 98.25 186 ASP A O 1
ATOM 1516 N N . LEU A 1 187 ? -15.82 12.742 4.949 1 98.88 187 LEU A N 1
ATOM 1517 C CA . LEU A 1 187 ? -16.938 11.891 5.336 1 98.88 187 LEU A CA 1
ATOM 1518 C C . LEU A 1 187 ? -18.172 12.203 4.492 1 98.88 187 LEU A C 1
ATOM 1520 O O . LEU A 1 187 ? -18.969 11.305 4.195 1 98.88 187 LEU A O 1
ATOM 1524 N N . ARG A 1 188 ? -18.359 13.461 4.09 1 98.81 188 ARG A N 1
ATOM 1525 C CA . ARG A 1 188 ? -19.469 13.828 3.201 1 98.81 188 ARG A CA 1
ATOM 1526 C C . ARG A 1 188 ? -19.344 13.109 1.862 1 98.81 188 ARG A C 1
ATOM 1528 O O . ARG A 1 188 ? -20.328 12.578 1.347 1 98.81 188 ARG A O 1
ATOM 1535 N N . ALA A 1 189 ? -18.156 13.047 1.334 1 98.81 189 ALA A N 1
ATOM 1536 C CA . ALA A 1 189 ? -17.922 12.32 0.085 1 98.81 189 ALA A CA 1
ATOM 1537 C C . ALA A 1 189 ? -18.172 10.828 0.26 1 98.81 189 ALA A C 1
ATOM 1539 O O . ALA A 1 189 ? -18.844 10.203 -0.568 1 98.81 189 ALA A O 1
ATOM 1540 N N . ALA A 1 190 ? -17.625 10.281 1.342 1 98.88 190 ALA A N 1
ATOM 1541 C CA . ALA A 1 190 ? -17.812 8.859 1.627 1 98.88 190 ALA A CA 1
ATOM 1542 C C . ALA A 1 190 ? -19.297 8.516 1.777 1 98.88 190 ALA A C 1
ATOM 1544 O O . ALA A 1 190 ? -19.781 7.531 1.208 1 98.88 190 ALA A O 1
ATOM 1545 N N . LYS A 1 191 ? -19.953 9.336 2.475 1 98.56 191 LYS A N 1
ATOM 1546 C CA . LYS A 1 191 ? -21.375 9.164 2.682 1 98.56 191 LYS A CA 1
ATOM 1547 C C . LYS A 1 191 ? -22.141 9.203 1.355 1 98.56 191 LYS A C 1
ATOM 1549 O O . LYS A 1 191 ? -23.078 8.43 1.146 1 98.56 191 LYS A O 1
ATOM 1554 N N . ASN A 1 192 ? -21.75 10.078 0.507 1 98.56 192 ASN A N 1
ATOM 1555 C CA . ASN A 1 192 ? -22.359 10.203 -0.812 1 98.56 192 ASN A CA 1
ATOM 1556 C C . ASN A 1 192 ? -22.25 8.898 -1.602 1 98.56 192 ASN A C 1
ATOM 1558 O O . ASN A 1 192 ? -23.109 8.609 -2.436 1 98.56 192 ASN A O 1
ATOM 1562 N N . LEU A 1 193 ? -21.266 8.086 -1.312 1 98.56 193 LEU A N 1
ATOM 1563 C CA . LEU A 1 193 ? -21.047 6.836 -2.035 1 98.56 193 LEU A CA 1
ATOM 1564 C C . LEU A 1 193 ? -21.719 5.668 -1.317 1 98.56 193 LEU A C 1
ATOM 1566 O O . LEU A 1 193 ? -21.688 4.535 -1.805 1 98.56 193 LEU A O 1
ATOM 1570 N N . GLY A 1 194 ? -22.219 5.961 -0.144 1 97.81 194 GLY A N 1
ATOM 1571 C CA . GLY A 1 194 ? -22.922 4.91 0.575 1 97.81 194 GLY A CA 1
ATOM 1572 C C . GLY A 1 194 ? -22.109 4.289 1.685 1 97.81 194 GLY A C 1
ATOM 1573 O O . GLY A 1 194 ? -22.516 3.299 2.293 1 97.81 194 GLY A O 1
ATOM 1574 N N . MET A 1 195 ? -20.969 4.848 2.029 1 98.44 195 MET A N 1
ATOM 1575 C CA . MET A 1 195 ? -20.156 4.355 3.143 1 98.44 195 MET A CA 1
ATOM 1576 C C . MET A 1 195 ? -20.75 4.801 4.477 1 98.44 195 MET A C 1
ATOM 1578 O O . MET A 1 195 ? -21.344 5.867 4.57 1 98.44 195 MET A O 1
ATOM 1582 N N . LYS A 1 196 ? -20.594 4.023 5.449 1 98.12 196 LYS A N 1
ATOM 1583 C CA . LYS A 1 196 ? -20.797 4.504 6.809 1 98.12 196 LYS A CA 1
ATOM 1584 C C . LYS A 1 196 ? -19.625 5.352 7.289 1 98.12 196 LYS A C 1
ATOM 1586 O O . LYS A 1 196 ? -18.5 5.18 6.82 1 98.12 196 LYS A O 1
ATOM 1591 N N . THR A 1 197 ? -19.953 6.25 8.188 1 98.69 197 THR A N 1
ATOM 1592 C CA . THR A 1 197 ? -18.984 7.297 8.492 1 98.69 197 THR A CA 1
ATOM 1593 C C . THR A 1 197 ? -18.828 7.461 10 1 98.69 197 THR A C 1
ATOM 1595 O O . THR A 1 197 ? -19.812 7.426 10.742 1 98.69 197 THR A O 1
ATOM 1598 N N . ILE A 1 198 ? -17.609 7.598 10.438 1 98.88 198 ILE A N 1
ATOM 1599 C CA . ILE A 1 198 ? -17.297 7.93 11.82 1 98.88 198 ILE A CA 1
ATOM 1600 C C . ILE A 1 198 ? -16.406 9.164 11.867 1 98.88 198 ILE A C 1
ATOM 1602 O O . ILE A 1 198 ? -15.273 9.133 11.375 1 98.88 198 ILE A O 1
ATOM 1606 N N . TYR A 1 199 ? -16.906 10.211 12.445 1 98.94 199 TYR A N 1
ATOM 1607 C CA . TYR A 1 199 ? -16.156 11.453 12.617 1 98.94 199 TYR A CA 1
ATOM 1608 C C . TYR A 1 199 ? -15.336 11.414 13.906 1 98.94 199 TYR A C 1
ATOM 1610 O O . TYR A 1 199 ? -15.852 11.062 14.969 1 98.94 199 TYR A O 1
ATOM 1618 N N . ILE A 1 200 ? -14.094 11.703 13.82 1 98.94 200 ILE A N 1
ATOM 1619 C CA . ILE A 1 200 ? -13.211 11.836 14.977 1 98.94 200 ILE A CA 1
ATOM 1620 C C . ILE A 1 200 ? -12.898 13.312 15.211 1 98.94 200 ILE A C 1
ATOM 1622 O O . ILE A 1 200 ? -12.203 13.945 14.414 1 98.94 200 ILE A O 1
ATOM 1626 N N . HIS A 1 201 ? -13.359 13.844 16.281 1 98.75 201 HIS A N 1
ATOM 1627 C CA . HIS A 1 201 ? -13.07 15.242 16.594 1 98.75 201 HIS A CA 1
ATOM 1628 C C . HIS A 1 201 ? -11.648 15.422 17.094 1 98.75 201 HIS A C 1
ATOM 1630 O O . HIS A 1 201 ? -11.219 14.727 18.016 1 98.75 201 HIS A O 1
ATOM 1636 N N . ARG A 1 202 ? -10.938 16.219 16.453 1 98.56 202 ARG A N 1
ATOM 1637 C CA . ARG A 1 202 ? -9.617 16.688 16.859 1 98.56 202 ARG A CA 1
ATOM 1638 C C . ARG A 1 202 ? -9.594 18.219 16.938 1 98.56 202 ARG A C 1
ATOM 1640 O O . ARG A 1 202 ? -10.016 18.906 16 1 98.56 202 ARG A O 1
ATOM 1647 N N . TRP A 1 203 ? -9 18.766 17.938 1 96.94 203 TRP A N 1
ATOM 1648 C CA . TRP A 1 203 ? -9.055 20.203 18.156 1 96.94 203 TRP A CA 1
ATOM 1649 C C . TRP A 1 203 ? -8.297 20.953 17.062 1 96.94 203 TRP A C 1
ATOM 1651 O O . TRP A 1 203 ? -8.555 22.141 16.828 1 96.94 203 TRP A O 1
ATOM 1661 N N . THR A 1 204 ? -7.434 20.312 16.391 1 97 204 THR A N 1
ATOM 1662 C CA . THR A 1 204 ? -6.582 20.969 15.391 1 97 204 THR A CA 1
ATOM 1663 C C . THR A 1 204 ? -7.281 21.016 14.031 1 97 204 THR A C 1
ATOM 1665 O O . THR A 1 204 ? -6.824 21.703 13.117 1 97 204 THR A O 1
ATOM 1668 N N . ASP A 1 205 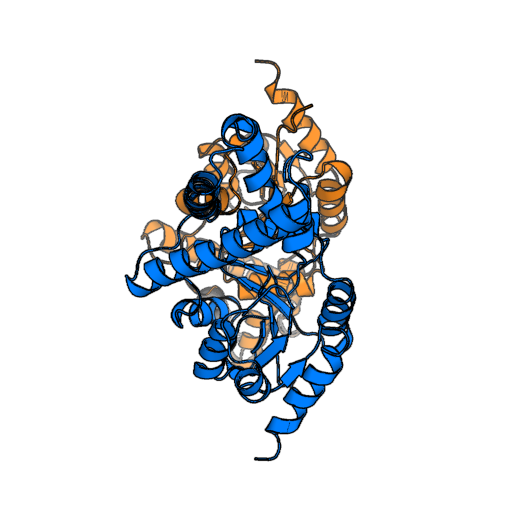? -8.312 20.344 13.844 1 97.31 205 ASP A N 1
ATOM 1669 C CA . ASP A 1 205 ? -8.859 20.109 12.508 1 97.31 205 ASP A CA 1
ATOM 1670 C C . ASP A 1 205 ? -10.305 20.594 12.422 1 97.31 205 ASP A C 1
ATOM 1672 O O . ASP A 1 205 ? -11.008 20.656 13.438 1 97.31 205 ASP A O 1
ATOM 1676 N N . ASP A 1 206 ? -10.75 20.953 11.195 1 96.94 206 ASP A N 1
ATOM 1677 C CA . ASP A 1 206 ? -12.102 21.422 10.914 1 96.94 206 ASP A CA 1
ATOM 1678 C C . ASP A 1 206 ? -12.461 22.625 11.773 1 96.94 206 ASP A C 1
ATOM 1680 O O . ASP A 1 206 ? -13.562 22.703 12.305 1 96.94 206 ASP A O 1
ATOM 1684 N N . ILE A 1 207 ? -11.539 23.516 11.828 1 91.44 207 ILE A N 1
ATOM 1685 C CA . ILE A 1 207 ? -11.695 24.656 12.711 1 91.44 207 ILE A CA 1
ATOM 1686 C C . ILE A 1 207 ? -12.734 25.609 12.141 1 91.44 207 ILE A C 1
ATOM 1688 O O . ILE A 1 207 ? -13.305 26.438 12.875 1 91.44 207 ILE A O 1
ATOM 1692 N N . ASP A 1 208 ? -13.016 25.5 10.852 1 93.88 208 ASP A N 1
ATOM 1693 C CA . ASP A 1 208 ? -13.961 26.406 10.195 1 93.88 208 ASP A CA 1
ATOM 1694 C C . ASP A 1 208 ? -15.344 25.766 10.094 1 93.88 208 ASP A C 1
ATOM 1696 O O . ASP A 1 208 ? -16.281 26.375 9.57 1 93.88 208 ASP A O 1
ATOM 1700 N N . GLU A 1 209 ? -15.438 24.547 10.562 1 96.81 209 GLU A N 1
ATOM 1701 C CA . GLU A 1 209 ? -16.719 23.844 10.516 1 96.81 209 GLU A CA 1
ATOM 1702 C C . GLU A 1 209 ? -17.594 24.203 11.703 1 96.81 209 GLU A C 1
ATOM 1704 O O . GLU A 1 209 ? -17.094 24.516 12.781 1 96.81 209 GLU A O 1
ATOM 1709 N N . ASP A 1 210 ? -18.922 24.172 11.5 1 97.38 210 ASP A N 1
ATOM 1710 C CA . ASP A 1 210 ? -19.875 24.234 12.602 1 97.38 210 ASP A CA 1
ATOM 1711 C C . ASP A 1 210 ? -20.016 22.875 13.297 1 97.38 210 ASP A C 1
ATOM 1713 O O . ASP A 1 210 ? -20.719 22 12.812 1 97.38 210 ASP A O 1
ATOM 1717 N N . MET A 1 211 ? -19.453 22.766 14.438 1 96.75 211 MET A N 1
ATOM 1718 C CA . MET A 1 211 ? -19.359 21.469 15.109 1 96.75 211 MET A CA 1
ATOM 1719 C C . MET A 1 211 ? -20.734 20.984 15.547 1 96.75 211 MET A C 1
ATOM 1721 O O . MET A 1 211 ? -20.953 19.781 15.688 1 96.75 211 MET A O 1
ATOM 1725 N N . VAL A 1 212 ? -21.609 21.844 15.773 1 96.75 212 VAL A N 1
ATOM 1726 C CA . VAL A 1 212 ? -22.969 21.453 16.109 1 96.75 212 VAL A CA 1
ATOM 1727 C C . VAL A 1 212 ? -23.594 20.703 14.938 1 96.75 212 VAL A C 1
ATOM 1729 O O . VAL A 1 212 ? -24.25 19.672 15.141 1 96.75 212 VAL A O 1
ATOM 1732 N N . GLU A 1 213 ? -23.359 21.156 13.812 1 97.69 213 GLU A N 1
ATOM 1733 C CA . GLU A 1 213 ? -23.875 20.5 12.617 1 97.69 213 GLU A CA 1
ATOM 1734 C C . GLU A 1 213 ? -23.125 19.188 12.352 1 97.69 213 GLU A C 1
ATOM 1736 O O . GLU A 1 213 ? -23.734 18.172 12.047 1 97.69 213 GLU A O 1
ATOM 1741 N N . VAL A 1 214 ? -21.812 19.234 12.492 1 98.19 214 VAL A N 1
ATOM 1742 C CA . VAL A 1 214 ? -20.969 18.078 12.203 1 98.19 214 VAL A CA 1
ATOM 1743 C C . VAL A 1 214 ? -21.328 16.922 13.133 1 98.19 214 VAL A C 1
ATOM 1745 O O . VAL A 1 214 ? -21.375 15.773 12.711 1 98.19 214 VAL A O 1
ATOM 1748 N N . LYS A 1 215 ? -21.641 17.25 14.375 1 97.44 215 LYS A N 1
ATOM 1749 C CA . LYS A 1 215 ? -21.953 16.25 15.391 1 97.44 215 LYS A CA 1
ATOM 1750 C C . LYS A 1 215 ? -23.141 15.398 14.977 1 97.44 215 LYS A C 1
ATOM 1752 O O . LYS A 1 215 ? -23.25 14.227 15.344 1 97.44 215 LYS A O 1
ATOM 1757 N N . ASN A 1 216 ? -23.984 15.945 14.117 1 96.75 216 ASN A N 1
ATOM 1758 C CA . ASN A 1 216 ? -25.234 15.258 13.766 1 96.75 216 ASN A CA 1
ATOM 1759 C C . ASN A 1 216 ? -25.234 14.828 12.305 1 96.75 216 ASN A C 1
ATOM 1761 O O . ASN A 1 216 ? -26.219 14.266 11.82 1 96.75 216 ASN A O 1
ATOM 1765 N N . GLU A 1 217 ? -24.203 15 11.656 1 98.12 217 GLU A N 1
ATOM 1766 C CA . GLU A 1 217 ? -24.188 14.836 10.203 1 98.12 217 GLU A CA 1
ATOM 1767 C C . GLU A 1 217 ? -23.812 13.406 9.812 1 98.12 217 GLU A C 1
ATOM 1769 O O . GLU A 1 217 ? -24.25 12.914 8.773 1 98.12 217 GLU A O 1
ATOM 1774 N N . PHE A 1 218 ? -23.078 12.742 10.664 1 98.38 218 PHE A N 1
ATOM 1775 C CA . PHE A 1 218 ? -22.5 11.453 10.297 1 98.38 218 PHE A CA 1
ATOM 1776 C C . PHE A 1 218 ? -23.047 10.344 11.195 1 98.38 218 PHE A C 1
ATOM 1778 O O . PHE A 1 218 ? -23.828 10.602 12.102 1 98.38 218 PHE A O 1
ATOM 1785 N N . ASP A 1 219 ? -22.719 9.109 10.914 1 98 219 ASP A N 1
ATOM 1786 C CA . ASP A 1 219 ? -23.297 7.984 11.633 1 98 219 ASP A CA 1
ATOM 1787 C C . ASP A 1 219 ? -22.859 7.992 13.102 1 98 219 ASP A C 1
ATOM 1789 O O . ASP A 1 219 ? -23.656 7.652 13.984 1 98 219 ASP A O 1
ATOM 1793 N N . VAL A 1 220 ? -21.594 8.328 13.336 1 98.56 220 VAL A N 1
ATOM 1794 C CA . VAL A 1 220 ? -21.094 8.414 14.703 1 98.56 220 VAL A CA 1
ATOM 1795 C C . VAL A 1 220 ? -20.125 9.586 14.828 1 98.56 220 VAL A C 1
ATOM 1797 O O . VAL A 1 220 ? -19.406 9.906 13.883 1 98.56 220 VAL A O 1
ATOM 1800 N N . PHE A 1 221 ? -20.172 10.234 15.891 1 98.69 221 PHE A N 1
ATOM 1801 C CA . PHE A 1 221 ? -19.234 11.281 16.281 1 98.69 221 PHE A CA 1
ATOM 1802 C C . PHE A 1 221 ? -18.484 10.891 17.562 1 98.69 221 PHE A C 1
ATOM 1804 O O . PHE A 1 221 ? -19.109 10.562 18.578 1 98.69 221 PHE A O 1
ATOM 1811 N N . LEU A 1 222 ? -17.156 10.883 17.5 1 98.75 222 LEU A N 1
ATOM 1812 C CA . LEU A 1 222 ? -16.344 10.492 18.656 1 98.75 222 LEU A CA 1
ATOM 1813 C C . LEU A 1 222 ? -15.367 11.594 19.031 1 98.75 222 LEU A C 1
ATOM 1815 O O . LEU A 1 222 ? -14.852 12.297 18.156 1 98.75 222 LEU A O 1
ATOM 1819 N N . GLU A 1 223 ? -15.109 11.727 20.375 1 97.88 223 GLU A N 1
ATOM 1820 C CA . GLU A 1 223 ? -14.016 12.547 20.875 1 97.88 223 GLU A CA 1
ATOM 1821 C C . GLU A 1 223 ? -12.727 11.734 21 1 97.88 223 GLU A C 1
ATOM 1823 O O . GLU A 1 223 ? -12.344 11.32 22.094 1 97.88 223 GLU A O 1
ATOM 1828 N N . GLY A 1 224 ? -12.102 11.398 19.875 1 98.19 224 GLY A N 1
ATOM 1829 C CA . GLY A 1 224 ? -10.961 10.492 19.812 1 98.19 224 GLY A CA 1
ATOM 1830 C C . GLY A 1 224 ? -11.352 9.07 19.453 1 98.19 224 GLY A C 1
ATOM 1831 O O . GLY A 1 224 ? -12.531 8.773 19.25 1 98.19 224 GLY A O 1
ATOM 1832 N N . MET A 1 225 ? -10.344 8.148 19.391 1 98.69 225 MET A N 1
ATOM 1833 C CA . MET A 1 225 ? -10.617 6.828 18.828 1 98.69 225 MET A CA 1
ATOM 1834 C C . MET A 1 225 ? -10.719 5.777 19.922 1 98.69 225 MET A C 1
ATOM 1836 O O . MET A 1 225 ? -10.75 4.578 19.641 1 98.69 225 MET A O 1
ATOM 1840 N N . GLN A 1 226 ? -10.75 6.203 21.188 1 98.19 226 GLN A N 1
ATOM 1841 C CA . GLN A 1 226 ? -10.859 5.246 22.297 1 98.19 226 GLN A CA 1
ATOM 1842 C C . GLN A 1 226 ? -12.07 4.34 22.109 1 98.19 226 GLN A C 1
ATOM 1844 O O . GLN A 1 226 ? -12 3.141 22.406 1 98.19 226 GLN A O 1
ATOM 1849 N N . ASN A 1 227 ? -13.148 4.887 21.609 1 98 227 ASN A N 1
ATOM 1850 C CA . ASN A 1 227 ? -14.398 4.145 21.5 1 98 227 ASN A CA 1
ATOM 1851 C C . ASN A 1 227 ? -14.672 3.717 20.062 1 98 227 ASN A C 1
ATOM 1853 O O . ASN A 1 227 ? -15.812 3.412 19.703 1 98 227 ASN A O 1
ATOM 1857 N N . LEU A 1 228 ? -13.672 3.703 19.266 1 98.5 228 LEU A N 1
ATOM 1858 C CA . LEU A 1 228 ? -13.844 3.359 17.859 1 98.5 228 LEU A CA 1
ATOM 1859 C C . LEU A 1 228 ? -14.375 1.936 17.703 1 98.5 228 LEU A C 1
ATOM 1861 O O . LEU A 1 228 ? -15.32 1.695 16.953 1 98.5 228 LEU A O 1
ATOM 1865 N N . PRO A 1 229 ? -13.883 0.939 18.453 1 96.19 229 PRO A N 1
ATOM 1866 C CA . PRO A 1 229 ? -14.43 -0.414 18.328 1 96.19 229 PRO A CA 1
ATOM 1867 C C . PRO A 1 229 ? -15.914 -0.483 18.656 1 96.19 229 PRO A C 1
ATOM 1869 O O . PRO A 1 229 ? -16.688 -1.129 17.938 1 96.19 229 PRO A O 1
ATOM 1872 N N . ASP A 1 230 ? -16.328 0.229 19.672 1 95.94 230 ASP A N 1
ATOM 1873 C CA . ASP A 1 230 ? -17.734 0.269 20.031 1 95.94 230 ASP A CA 1
ATOM 1874 C C . ASP A 1 230 ? -18.562 0.943 18.938 1 95.94 230 ASP A C 1
ATOM 1876 O O . ASP A 1 230 ? -19.688 0.531 18.672 1 95.94 230 ASP A O 1
ATOM 1880 N N . ALA A 1 231 ? -18.047 1.958 18.391 1 97.69 231 ALA A N 1
ATOM 1881 C CA . ALA A 1 231 ? -18.75 2.668 17.312 1 97.69 231 ALA A CA 1
ATOM 1882 C C . ALA A 1 231 ? -18.938 1.766 16.094 1 97.69 231 ALA A C 1
ATOM 1884 O O . ALA A 1 231 ? -20 1.797 15.461 1 97.69 231 ALA A O 1
ATOM 1885 N N . ILE A 1 232 ? -17.906 0.981 15.773 1 96.69 232 ILE A N 1
ATOM 1886 C CA . ILE A 1 232 ? -17.984 0.068 14.633 1 96.69 232 ILE A CA 1
ATOM 1887 C C . ILE A 1 232 ? -19.078 -0.969 14.883 1 96.69 232 ILE A C 1
ATOM 1889 O O . ILE A 1 232 ? -19.859 -1.272 13.984 1 96.69 232 ILE A O 1
ATOM 1893 N N . LYS A 1 233 ? -19.141 -1.479 16.062 1 93.81 233 LYS A N 1
ATOM 1894 C CA . LYS A 1 233 ? -20.203 -2.418 16.422 1 93.81 233 LYS A CA 1
ATOM 1895 C C . LYS A 1 233 ? -21.578 -1.787 16.25 1 93.81 233 LYS A C 1
ATOM 1897 O O . LYS A 1 233 ? -22.5 -2.416 15.711 1 93.81 233 LYS A O 1
ATOM 1902 N N . LYS A 1 234 ? -21.719 -0.562 16.656 1 92.81 234 LYS A N 1
ATOM 1903 C CA . LYS A 1 234 ? -22.984 0.163 16.578 1 92.81 234 LYS A CA 1
ATOM 1904 C C . LYS A 1 234 ? -23.438 0.325 15.133 1 92.81 234 LYS A C 1
ATOM 1906 O O . LYS A 1 234 ? -24.609 0.089 14.82 1 92.81 234 LYS A O 1
ATOM 1911 N N . VAL A 1 235 ? -22.516 0.681 14.328 1 94.5 235 VAL A N 1
ATOM 1912 C CA . VAL A 1 235 ? -22.891 0.948 12.945 1 94.5 235 VAL A CA 1
ATOM 1913 C C . VAL A 1 235 ? -23.125 -0.369 12.211 1 94.5 235 VAL A C 1
ATOM 1915 O O . VAL A 1 235 ? -23.844 -0.406 11.211 1 94.5 235 VAL A O 1
ATOM 1918 N N . SER A 1 236 ? -22.469 -1.399 12.625 1 89.38 236 SER A N 1
ATOM 1919 C CA . SER A 1 236 ? -22.672 -2.717 12.031 1 89.38 236 SER A CA 1
ATOM 1920 C C . SER A 1 236 ? -24.062 -3.262 12.352 1 89.38 236 SER A C 1
ATOM 1922 O O . SER A 1 236 ? -24.672 -3.93 11.523 1 89.38 236 SER A O 1
ATOM 1924 N N . ASP A 1 237 ? -24.625 -3.055 13.5 1 81.62 237 ASP A N 1
ATOM 1925 C CA . ASP A 1 237 ? -25.906 -3.545 13.984 1 81.62 237 ASP A CA 1
ATOM 1926 C C . ASP A 1 237 ? -27.062 -2.693 13.445 1 81.62 237 ASP A C 1
ATOM 1928 O O . ASP A 1 237 ? -28.172 -3.18 13.297 1 81.62 237 ASP A O 1
ATOM 1932 N N . GLY A 1 238 ? -27.047 -1.417 13.406 1 65.62 238 GLY A N 1
ATOM 1933 C CA . GLY A 1 238 ? -28.109 -0.53 12.977 1 65.62 238 GLY A CA 1
ATOM 1934 C C . GLY A 1 238 ? -28.547 -0.777 11.539 1 65.62 238 GLY A C 1
ATOM 1935 O O . GLY A 1 238 ? -29.578 -0.258 11.102 1 65.62 238 GLY A O 1
ATOM 1936 N N . SER A 1 239 ? -27.922 -1.322 10.641 1 50.88 239 SER A N 1
ATOM 1937 C CA . SER A 1 239 ? -28.359 -1.596 9.273 1 50.88 239 SER A CA 1
ATOM 1938 C C . SER A 1 239 ? -29.375 -2.734 9.242 1 50.88 239 SER A C 1
ATOM 1940 O O . SER A 1 239 ? -30 -2.982 8.211 1 50.88 239 SER A O 1
ATOM 1942 N N . GLN A 1 240 ? -29.547 -3.586 10.094 1 43.81 240 GLN A N 1
ATOM 1943 C CA . GLN A 1 240 ? -30.531 -4.664 10.039 1 43.81 240 GLN A CA 1
ATOM 1944 C C . GLN A 1 240 ? -31.953 -4.133 10.25 1 43.81 240 GLN A C 1
ATOM 1946 O O . GLN A 1 240 ? -32.938 -4.836 10 1 43.81 240 GLN A O 1
ATOM 1951 N N . GLU A 1 241 ? -32.25 -3.17 10.992 1 36.03 241 GLU A N 1
ATOM 1952 C CA . GLU A 1 241 ? -33.656 -2.791 11.227 1 36.03 241 GLU A CA 1
ATOM 1953 C C . GLU A 1 241 ? -34.25 -2.133 9.984 1 36.03 241 GLU A C 1
ATOM 1955 O O . GLU A 1 241 ? -35.344 -1.562 10.047 1 36.03 241 GLU A O 1
ATOM 1960 N N . ILE A 1 242 ? -33.812 -2.275 8.805 1 26.27 242 ILE A N 1
ATOM 1961 C CA . ILE A 1 242 ? -34.844 -2.025 7.812 1 26.27 242 ILE A CA 1
ATOM 1962 C C . ILE A 1 242 ? -35.688 -3.287 7.609 1 26.27 242 ILE A C 1
ATOM 1964 O O . ILE A 1 242 ? -35.125 -4.383 7.469 1 26.27 242 ILE A O 1
ATOM 1968 N N . MET B 1 1 ? 27.094 6.176 7.832 1 39.97 1 MET B N 1
ATOM 1969 C CA . MET B 1 1 ? 27.391 5.668 6.496 1 39.97 1 MET B CA 1
ATOM 1970 C C . MET B 1 1 ? 26.125 5.578 5.652 1 39.97 1 MET B C 1
ATOM 1972 O O . MET B 1 1 ? 25.094 5.086 6.117 1 39.97 1 MET B O 1
ATOM 1976 N N . THR B 1 2 ? 26.031 6.52 4.668 1 55.28 2 THR B N 1
ATOM 1977 C CA . THR B 1 2 ? 24.812 6.594 3.863 1 55.28 2 THR B CA 1
ATOM 1978 C C . THR B 1 2 ? 24.438 5.219 3.316 1 55.28 2 THR B C 1
ATOM 1980 O O . THR B 1 2 ? 25.266 4.562 2.664 1 55.28 2 THR B O 1
ATOM 1983 N N . LYS B 1 3 ? 23.344 4.711 3.857 1 72.31 3 LYS B N 1
ATOM 1984 C CA . LYS B 1 3 ? 22.906 3.422 3.336 1 72.31 3 LYS B CA 1
ATOM 1985 C C . LYS B 1 3 ? 22.781 3.453 1.814 1 72.31 3 LYS B C 1
ATOM 1987 O O . LYS B 1 3 ? 22.281 4.422 1.243 1 72.31 3 LYS B O 1
ATOM 1992 N N . ARG B 1 4 ? 23.5 2.525 1.184 1 85.19 4 ARG B N 1
ATOM 1993 C CA . ARG B 1 4 ? 23.438 2.439 -0.272 1 85.19 4 ARG B CA 1
ATOM 1994 C C . ARG B 1 4 ? 22 2.273 -0.748 1 85.19 4 ARG B C 1
ATOM 1996 O O . ARG B 1 4 ? 21.594 2.881 -1.741 1 85.19 4 ARG B O 1
ATOM 2003 N N . PHE B 1 5 ? 21.281 1.474 0.055 1 96.5 5 PHE B N 1
ATOM 2004 C CA . PHE B 1 5 ? 19.922 1.174 -0.37 1 96.5 5 PHE B CA 1
ATOM 2005 C C . PHE B 1 5 ? 18.906 1.712 0.635 1 96.5 5 PHE B C 1
ATOM 2007 O O . PHE B 1 5 ? 19.188 1.764 1.836 1 96.5 5 PHE B O 1
ATOM 2014 N N . LYS B 1 6 ? 17.75 2.055 0.058 1 97.38 6 LYS B N 1
ATOM 2015 C CA . LYS B 1 6 ? 16.641 2.533 0.88 1 97.38 6 LYS B CA 1
ATOM 2016 C C . LYS B 1 6 ? 15.547 1.478 0.992 1 97.38 6 LYS B C 1
ATOM 2018 O O . LYS B 1 6 ? 14.781 1.475 1.956 1 97.38 6 LYS B O 1
ATOM 2023 N N . ALA B 1 7 ? 15.523 0.597 -0.03 1 98.62 7 ALA B N 1
ATOM 2024 C CA . ALA B 1 7 ? 14.352 -0.269 -0.094 1 98.62 7 ALA B CA 1
ATOM 2025 C C . ALA B 1 7 ? 14.641 -1.528 -0.905 1 98.62 7 ALA B C 1
ATOM 2027 O O . ALA B 1 7 ? 15.641 -1.593 -1.627 1 98.62 7 ALA B O 1
ATOM 2028 N N . VAL B 1 8 ? 13.82 -2.479 -0.751 1 98.88 8 VAL B N 1
ATOM 2029 C CA . VAL B 1 8 ? 13.812 -3.701 -1.55 1 98.88 8 VAL B CA 1
ATOM 2030 C C . VAL B 1 8 ? 12.43 -3.895 -2.18 1 98.88 8 VAL B C 1
ATOM 2032 O O . VAL B 1 8 ? 11.414 -3.818 -1.492 1 98.88 8 VAL B O 1
ATOM 2035 N N . PHE B 1 9 ? 12.383 -4.043 -3.475 1 98.94 9 PHE B N 1
ATOM 2036 C CA . PHE B 1 9 ? 11.203 -4.539 -4.172 1 98.94 9 PHE B CA 1
ATOM 2037 C C . PHE B 1 9 ? 11.219 -6.062 -4.238 1 98.94 9 PHE B C 1
ATOM 2039 O O . PHE B 1 9 ? 12.188 -6.66 -4.695 1 98.94 9 PHE B O 1
ATOM 2046 N N . PHE B 1 10 ? 10.188 -6.672 -3.779 1 98.94 10 PHE B N 1
ATOM 2047 C CA . PHE B 1 10 ? 10.016 -8.117 -3.875 1 98.94 10 PHE B CA 1
ATOM 2048 C C . PHE B 1 10 ? 8.945 -8.469 -4.902 1 98.94 10 PHE B C 1
ATOM 2050 O O . PHE B 1 10 ? 7.816 -7.988 -4.812 1 98.94 10 PHE B O 1
ATOM 2057 N N . ASP B 1 11 ? 9.328 -9.312 -5.852 1 98.94 11 ASP B N 1
ATOM 2058 C CA . ASP B 1 11 ? 8.266 -10.078 -6.496 1 98.94 11 ASP B CA 1
ATOM 2059 C C . ASP B 1 11 ? 7.543 -10.961 -5.484 1 98.94 11 ASP B C 1
ATOM 2061 O O . ASP B 1 11 ? 8.094 -11.297 -4.434 1 98.94 11 ASP B O 1
ATOM 2065 N N . PHE B 1 12 ? 6.324 -11.367 -5.762 1 98.88 12 PHE B N 1
ATOM 2066 C CA . PHE B 1 12 ? 5.52 -11.922 -4.684 1 98.88 12 PHE B CA 1
ATOM 2067 C C . PHE B 1 12 ? 5.254 -13.406 -4.91 1 98.88 12 PHE B C 1
ATOM 2069 O O . PHE B 1 12 ? 5.949 -14.258 -4.352 1 98.88 12 PHE B O 1
ATOM 2076 N N . MET B 1 13 ? 4.398 -13.805 -5.867 1 98.81 13 MET B N 1
ATOM 2077 C CA . MET B 1 13 ? 4.055 -15.203 -6.113 1 98.81 13 MET B CA 1
ATOM 2078 C C . MET B 1 13 ? 5.219 -15.945 -6.75 1 98.81 13 MET B C 1
ATOM 2080 O O . MET B 1 13 ? 5.773 -15.492 -7.758 1 98.81 13 MET B O 1
ATOM 2084 N N . GLY B 1 14 ? 5.535 -17.016 -6.211 1 98.62 14 GLY B N 1
ATOM 2085 C CA . GLY B 1 14 ? 6.676 -17.797 -6.656 1 98.62 14 GLY B CA 1
ATOM 2086 C C . GLY B 1 14 ? 7.973 -17.406 -5.973 1 98.62 14 GLY B C 1
ATOM 2087 O O . GLY B 1 14 ? 8.766 -18.266 -5.586 1 98.62 14 GLY B O 1
ATOM 2088 N N . THR B 1 15 ? 8.18 -16.094 -5.805 1 98.94 15 THR B N 1
ATOM 2089 C CA . THR B 1 15 ? 9.383 -15.594 -5.145 1 98.94 15 THR B CA 1
ATOM 2090 C C . THR B 1 15 ? 9.266 -15.727 -3.629 1 98.94 15 THR B C 1
ATOM 2092 O O . THR B 1 15 ? 10.094 -16.391 -2.994 1 98.94 15 THR B O 1
ATOM 2095 N N . CYS B 1 16 ? 8.227 -15.172 -3.064 1 98.94 16 CYS B N 1
ATOM 2096 C CA . CYS B 1 16 ? 8.016 -15.203 -1.621 1 98.94 16 CYS B CA 1
ATOM 2097 C C . CYS B 1 16 ? 7.074 -16.344 -1.233 1 98.94 16 CYS B C 1
ATOM 2099 O O . CYS B 1 16 ? 7.09 -16.797 -0.089 1 98.94 16 CYS B O 1
ATOM 2101 N N . LEU B 1 17 ? 6.258 -16.812 -2.182 1 98.94 17 LEU B N 1
ATOM 2102 C CA . LEU B 1 17 ? 5.145 -17.688 -1.839 1 98.94 17 LEU B CA 1
ATOM 2103 C C . LEU B 1 17 ? 5.262 -19.031 -2.562 1 98.94 17 LEU B C 1
ATOM 2105 O O . LEU B 1 17 ? 5.629 -19.062 -3.738 1 98.94 17 LEU B O 1
ATOM 2109 N N . ASP B 1 18 ? 4.957 -20.109 -1.908 1 98.69 18 ASP B N 1
ATOM 2110 C CA . ASP B 1 18 ? 4.832 -21.438 -2.494 1 98.69 18 ASP B CA 1
ATOM 2111 C C . ASP B 1 18 ? 3.455 -21.641 -3.125 1 98.69 18 ASP B C 1
ATOM 2113 O O . ASP B 1 18 ? 2.617 -22.359 -2.588 1 98.69 18 ASP B O 1
ATOM 2117 N N . TRP B 1 19 ? 3.344 -21.047 -4.316 1 98.75 19 TRP B N 1
ATOM 2118 C CA . TRP B 1 19 ? 2.045 -21.047 -4.98 1 98.75 19 TRP B CA 1
ATOM 2119 C C . TRP B 1 19 ? 1.623 -22.469 -5.355 1 98.75 19 TRP B C 1
ATOM 2121 O O . TRP B 1 19 ? 0.44 -22.812 -5.285 1 98.75 19 TRP B O 1
ATOM 2131 N N . HIS B 1 20 ? 2.523 -23.312 -5.742 1 98.69 20 HIS B N 1
ATOM 2132 C CA . HIS B 1 20 ? 2.242 -24.641 -6.266 1 98.69 20 HIS B CA 1
ATOM 2133 C C . HIS B 1 20 ? 1.543 -25.5 -5.223 1 98.69 20 HIS B C 1
ATOM 2135 O O . HIS B 1 20 ? 0.508 -26.109 -5.508 1 98.69 20 HIS B O 1
ATOM 2141 N N . SER B 1 21 ? 2.09 -25.547 -4.008 1 97.56 21 SER B N 1
ATOM 2142 C CA . SER B 1 21 ? 1.513 -26.391 -2.961 1 97.56 21 SER B CA 1
ATOM 2143 C C . SER B 1 21 ? 0.077 -25.984 -2.65 1 97.56 21 SER B C 1
ATOM 2145 O O . SER B 1 21 ? -0.785 -26.828 -2.43 1 97.56 21 SER B O 1
ATOM 2147 N N . SER B 1 22 ? -0.124 -24.688 -2.662 1 95.12 22 SER B N 1
ATOM 2148 C CA . SER B 1 22 ? -1.446 -24.172 -2.33 1 95.12 22 SER B CA 1
ATOM 2149 C C . SER B 1 22 ? -2.455 -24.484 -3.43 1 95.12 22 SER B C 1
ATOM 2151 O O . SER B 1 22 ? -3.555 -24.969 -3.152 1 95.12 22 SER B O 1
ATOM 2153 N N . VAL B 1 23 ? -2.117 -24.281 -4.656 1 98 23 VAL B N 1
ATOM 2154 C CA . VAL B 1 23 ? -3.02 -24.469 -5.785 1 98 23 VAL B CA 1
ATOM 2155 C C . VAL B 1 23 ? -3.248 -25.953 -6.02 1 98 23 VAL B C 1
ATOM 2157 O O . VAL B 1 23 ? -4.359 -26.375 -6.348 1 98 23 VAL B O 1
ATOM 2160 N N . LEU B 1 24 ? -2.199 -26.766 -5.848 1 97.81 24 LEU B N 1
ATOM 2161 C CA . LEU B 1 24 ? -2.285 -28.219 -6.023 1 97.81 24 LEU B CA 1
ATOM 2162 C C . LEU B 1 24 ? -3.359 -28.812 -5.121 1 97.81 24 LEU B C 1
ATOM 2164 O O . LEU B 1 24 ? -4.102 -29.703 -5.539 1 97.81 24 LEU B O 1
ATOM 2168 N N . GLN B 1 25 ? -3.496 -28.25 -3.945 1 96.31 25 GLN B N 1
ATOM 2169 C CA . GLN B 1 25 ? -4.434 -28.766 -2.951 1 96.31 25 GLN B CA 1
ATOM 2170 C C . GLN B 1 25 ? -5.879 -28.516 -3.379 1 96.31 25 GLN B C 1
ATOM 2172 O O . GLN B 1 25 ? -6.801 -29.141 -2.846 1 96.31 25 GLN B O 1
ATOM 2177 N N . SER B 1 26 ? -6.082 -27.656 -4.312 1 95.44 26 SER B N 1
ATOM 2178 C CA . SER B 1 26 ? -7.438 -27.297 -4.719 1 95.44 26 SER B CA 1
ATOM 2179 C C . SER B 1 26 ? -7.992 -28.297 -5.73 1 95.44 26 SER B C 1
ATOM 2181 O O . SER B 1 26 ? -9.195 -28.312 -6.008 1 95.44 26 SER B O 1
ATOM 2183 N N . TRP B 1 27 ? -7.18 -29.156 -6.32 1 95.12 27 TRP B N 1
ATOM 2184 C CA . TRP B 1 27 ? -7.629 -30.141 -7.305 1 95.12 27 TRP B CA 1
ATOM 2185 C C . TRP B 1 27 ? -8.508 -31.203 -6.652 1 95.12 27 TRP B C 1
ATOM 2187 O O . TRP B 1 27 ? -8.273 -31.594 -5.508 1 95.12 27 TRP B O 1
ATOM 2197 N N . PRO B 1 28 ? -9.492 -31.641 -7.43 1 92.44 28 PRO B N 1
ATOM 2198 C CA . PRO B 1 28 ? -10.266 -32.781 -6.91 1 92.44 28 PRO B CA 1
ATOM 2199 C C . PRO B 1 28 ? -9.398 -33.969 -6.566 1 92.44 2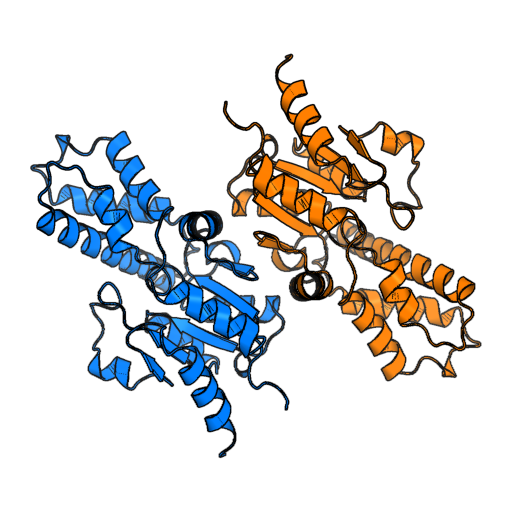8 PRO B C 1
ATOM 2201 O O . PRO B 1 28 ? -8.445 -34.281 -7.289 1 92.44 28 PRO B O 1
ATOM 2204 N N . SER B 1 29 ? -9.805 -34.688 -5.551 1 91.19 29 SER B N 1
ATOM 2205 C CA . SER B 1 29 ? -9.016 -35.781 -5.035 1 91.19 29 SER B CA 1
ATOM 2206 C C . SER B 1 29 ? -9 -36.969 -6.02 1 91.19 29 SER B C 1
ATOM 2208 O O . SER B 1 29 ? -8.148 -37.844 -5.926 1 91.19 29 SER B O 1
ATOM 2210 N N . SER B 1 30 ? -9.922 -37 -6.918 1 89.5 30 SER B N 1
ATOM 2211 C CA . SER B 1 30 ? -10.016 -38.094 -7.887 1 89.5 30 SER B CA 1
ATOM 2212 C C . SER B 1 30 ? -8.906 -38 -8.922 1 89.5 30 SER B C 1
ATOM 2214 O O . SER B 1 30 ? -8.656 -38.969 -9.656 1 89.5 30 SER B O 1
ATOM 2216 N N . ILE B 1 31 ? -8.234 -36.906 -9 1 91.62 31 ILE B N 1
ATOM 2217 C CA . ILE B 1 31 ? -7.125 -36.75 -9.93 1 91.62 31 ILE B CA 1
ATOM 2218 C C . ILE B 1 31 ? -5.816 -37.125 -9.242 1 91.62 31 ILE B C 1
ATOM 2220 O O . ILE B 1 31 ? -5.496 -36.594 -8.172 1 91.62 31 ILE B O 1
ATOM 2224 N N . PRO B 1 32 ? -5.074 -38.031 -9.867 1 93.94 32 PRO B N 1
ATOM 2225 C CA . PRO B 1 32 ? -3.779 -38.375 -9.273 1 93.94 32 PRO B CA 1
ATOM 2226 C C . PRO B 1 32 ? -2.891 -37.188 -9.031 1 93.94 32 PRO B C 1
ATOM 2228 O O . PRO B 1 32 ? -2.824 -36.281 -9.875 1 93.94 32 PRO B O 1
ATOM 2231 N N . ARG B 1 33 ? -2.234 -37.188 -7.973 1 96.12 33 ARG B N 1
ATOM 2232 C CA . ARG B 1 33 ? -1.469 -36.031 -7.512 1 96.12 33 ARG B CA 1
ATOM 2233 C C . ARG B 1 33 ? -0.417 -35.625 -8.539 1 96.12 33 ARG B C 1
ATOM 2235 O O . ARG B 1 33 ? -0.209 -34.438 -8.781 1 96.12 33 ARG B O 1
ATOM 2242 N N . ASP B 1 34 ? 0.273 -36.562 -9.094 1 96.19 34 ASP B N 1
ATOM 2243 C CA . ASP B 1 34 ? 1.315 -36.25 -10.07 1 96.19 34 ASP B CA 1
ATOM 2244 C C . ASP B 1 34 ? 0.732 -35.594 -11.312 1 96.19 34 ASP B C 1
ATOM 2246 O O . ASP B 1 34 ? 1.35 -34.688 -11.875 1 96.19 34 ASP B O 1
ATOM 2250 N N . GLU B 1 35 ? -0.374 -36.062 -11.703 1 94.25 35 GLU B N 1
ATOM 2251 C CA . GLU B 1 35 ? -1.058 -35.438 -12.836 1 94.25 35 GLU B CA 1
ATOM 2252 C C . GLU B 1 35 ? -1.515 -34 -12.5 1 94.25 35 GLU B C 1
ATOM 2254 O O . GLU B 1 35 ? -1.308 -33.094 -13.289 1 94.25 35 GLU B O 1
ATOM 2259 N N . ALA B 1 36 ? -2.074 -33.844 -11.328 1 95.38 36 ALA B N 1
ATOM 2260 C CA . ALA B 1 36 ? -2.506 -32.531 -10.867 1 95.38 36 ALA B CA 1
ATOM 2261 C C . ALA B 1 36 ? -1.336 -31.547 -10.828 1 95.38 36 ALA B C 1
ATOM 2263 O O . ALA B 1 36 ? -1.469 -30.391 -11.242 1 95.38 36 ALA B O 1
ATOM 2264 N N . SER B 1 37 ? -0.259 -32 -10.367 1 97.5 37 SER B N 1
ATOM 2265 C CA . SER B 1 37 ? 0.938 -31.188 -10.281 1 97.5 37 SER B CA 1
ATOM 2266 C C . SER B 1 37 ? 1.388 -30.719 -11.656 1 97.5 37 SER B C 1
ATOM 2268 O O . SER B 1 37 ? 1.678 -29.531 -11.852 1 97.5 37 SER B O 1
ATOM 2270 N N . LYS B 1 38 ? 1.435 -31.625 -12.578 1 95.88 38 LYS B N 1
ATOM 2271 C CA . LYS B 1 38 ? 1.837 -31.297 -13.945 1 95.88 38 LYS B CA 1
ATOM 2272 C C . LYS B 1 38 ? 0.92 -30.234 -14.547 1 95.88 38 LYS B C 1
ATOM 2274 O O . LYS B 1 38 ? 1.393 -29.281 -15.164 1 95.88 38 LYS B O 1
ATOM 2279 N N . PHE B 1 39 ? -0.363 -30.391 -14.328 1 95.25 39 PHE B N 1
ATOM 2280 C CA . PHE B 1 39 ? -1.319 -29.453 -14.914 1 95.25 39 PHE B CA 1
ATOM 2281 C C . PHE B 1 39 ? -1.296 -28.125 -14.18 1 95.25 39 PHE B C 1
ATOM 2283 O O . PHE B 1 39 ? -1.536 -27.078 -14.781 1 95.25 39 PHE B O 1
ATOM 2290 N N . THR B 1 40 ? -1.002 -28.172 -12.883 1 97.38 40 THR B N 1
ATOM 2291 C CA . THR B 1 40 ? -0.844 -26.938 -12.133 1 97.38 40 THR B CA 1
ATOM 2292 C C . THR B 1 40 ? 0.328 -26.125 -12.68 1 97.38 40 THR B C 1
ATOM 2294 O O . THR B 1 40 ? 0.208 -24.906 -12.883 1 97.38 40 THR B O 1
ATOM 2297 N N . LEU B 1 41 ? 1.417 -26.75 -12.945 1 97.5 41 LEU B N 1
ATOM 2298 C CA . LEU B 1 41 ? 2.582 -26.094 -13.516 1 97.5 41 LEU B CA 1
ATOM 2299 C C . LEU B 1 41 ? 2.264 -25.516 -14.898 1 97.5 41 LEU B C 1
ATOM 2301 O O . LEU B 1 41 ? 2.648 -24.391 -15.211 1 97.5 41 LEU B O 1
ATOM 2305 N N . GLU B 1 42 ? 1.545 -26.297 -15.656 1 96.5 42 GLU B N 1
ATOM 2306 C CA . GLU B 1 42 ? 1.159 -25.828 -16.984 1 96.5 42 GLU B CA 1
ATOM 2307 C C . GLU B 1 42 ? 0.216 -24.641 -16.906 1 96.5 42 GLU B C 1
ATOM 2309 O O . GLU B 1 42 ? 0.297 -23.719 -17.719 1 96.5 42 GLU B O 1
ATOM 2314 N N . TRP B 1 43 ? -0.683 -24.688 -15.938 1 97.44 43 TRP B N 1
ATOM 2315 C CA . TRP B 1 43 ? -1.598 -23.578 -15.688 1 97.44 43 TRP B CA 1
ATOM 2316 C C . TRP B 1 43 ? -0.832 -22.281 -15.469 1 97.44 43 TRP B C 1
ATOM 2318 O O . TRP B 1 43 ? -1.11 -21.281 -16.125 1 97.44 43 TRP B O 1
ATOM 2328 N N . ARG B 1 44 ? 0.161 -22.297 -14.625 1 97.69 44 ARG B N 1
ATOM 2329 C CA . ARG B 1 44 ? 0.991 -21.125 -14.32 1 97.69 44 ARG B CA 1
ATOM 2330 C C . ARG B 1 44 ? 1.796 -20.688 -15.539 1 97.69 44 ARG B C 1
ATOM 2332 O O . ARG B 1 44 ? 1.909 -19.5 -15.82 1 97.69 44 ARG B O 1
ATOM 2339 N N . ARG B 1 45 ? 2.305 -21.625 -16.25 1 96.81 45 ARG B N 1
ATOM 2340 C CA . ARG B 1 45 ? 3.074 -21.328 -17.453 1 96.81 45 ARG B CA 1
ATOM 2341 C C . ARG B 1 45 ? 2.219 -20.594 -18.484 1 96.81 45 ARG B C 1
ATOM 2343 O O . ARG B 1 45 ? 2.639 -19.578 -19.047 1 96.81 45 ARG B O 1
ATOM 2350 N N . GLN B 1 46 ? 1.034 -21.109 -18.703 1 96.69 46 GLN B N 1
ATOM 2351 C CA . GLN B 1 46 ? 0.139 -20.516 -19.688 1 96.69 46 GLN B CA 1
ATOM 2352 C C . GLN B 1 46 ? -0.303 -19.125 -19.234 1 96.69 46 GLN B C 1
ATOM 2354 O O . GLN B 1 46 ? -0.49 -18.234 -20.078 1 96.69 46 GLN B O 1
ATOM 2359 N N . TYR B 1 47 ? -0.512 -18.984 -17.984 1 97.56 47 TYR B N 1
ATOM 2360 C CA . TYR B 1 47 ? -0.807 -17.656 -17.453 1 97.56 47 TYR B CA 1
ATOM 2361 C C . TYR B 1 47 ? 0.274 -16.656 -17.859 1 97.56 47 TYR B C 1
ATOM 2363 O O . TYR B 1 47 ? -0.031 -15.547 -18.297 1 97.56 47 TYR B O 1
ATOM 2371 N N . PHE B 1 48 ? 1.568 -17 -17.719 1 97.31 48 PHE B N 1
ATOM 2372 C CA . PHE B 1 48 ? 2.672 -16.109 -18.078 1 97.31 48 PHE B CA 1
ATOM 2373 C C . PHE B 1 48 ? 2.658 -15.805 -19.562 1 97.31 48 PHE B C 1
ATOM 2375 O O . PHE B 1 48 ? 2.934 -14.672 -19.984 1 97.31 48 PHE B O 1
ATOM 2382 N N . ILE B 1 49 ? 2.33 -16.797 -20.328 1 96.69 49 ILE B N 1
ATOM 2383 C CA . ILE B 1 49 ? 2.275 -16.609 -21.766 1 96.69 49 ILE B CA 1
ATOM 2384 C C . ILE B 1 49 ? 1.187 -15.602 -22.125 1 96.69 49 ILE B C 1
ATOM 2386 O O . ILE B 1 49 ? 1.412 -14.695 -22.922 1 96.69 49 ILE B O 1
ATOM 2390 N N . GLU B 1 50 ? 0.045 -15.727 -21.5 1 97.12 50 GLU B N 1
ATOM 2391 C CA . GLU B 1 50 ? -1.063 -14.805 -21.734 1 97.12 50 GLU B CA 1
ATOM 2392 C C . GLU B 1 50 ? -0.701 -13.383 -21.312 1 97.12 50 GLU B C 1
ATOM 2394 O O . GLU B 1 50 ? -1.014 -12.422 -22.016 1 97.12 50 GLU B O 1
ATOM 2399 N N . ASN B 1 51 ? -0.097 -13.234 -20.172 1 96.81 51 ASN B N 1
ATOM 2400 C CA . ASN B 1 51 ? 0.315 -11.914 -19.703 1 96.81 51 ASN B CA 1
ATOM 2401 C C . ASN B 1 51 ? 1.335 -11.273 -20.641 1 96.81 51 ASN B C 1
ATOM 2403 O O . ASN B 1 51 ? 1.26 -10.078 -20.922 1 96.81 51 ASN B O 1
ATOM 2407 N N . ASN B 1 52 ? 2.275 -12.062 -21.047 1 96.75 52 ASN B N 1
ATOM 2408 C CA . ASN B 1 52 ? 3.283 -11.562 -21.969 1 96.75 52 ASN B CA 1
ATOM 2409 C C . ASN B 1 52 ? 2.66 -11.117 -23.297 1 96.75 52 ASN B C 1
ATOM 2411 O O . ASN B 1 52 ? 3.082 -10.117 -23.875 1 96.75 52 ASN B O 1
ATOM 2415 N N . ALA B 1 53 ? 1.702 -11.906 -23.766 1 97.44 53 ALA B N 1
ATOM 2416 C CA . ALA B 1 53 ? 1.013 -11.539 -25 1 97.44 53 ALA B CA 1
ATOM 2417 C C . ALA B 1 53 ? 0.334 -10.18 -24.859 1 97.44 53 ALA B C 1
ATOM 2419 O O . ALA B 1 53 ? 0.406 -9.352 -25.766 1 97.44 53 ALA B O 1
ATOM 2420 N N . ARG B 1 54 ? -0.276 -9.945 -23.797 1 97 54 ARG B N 1
ATOM 2421 C CA . ARG B 1 54 ? -0.92 -8.656 -23.547 1 97 54 ARG B CA 1
ATOM 2422 C C . ARG B 1 54 ? 0.109 -7.535 -23.484 1 97 54 ARG B C 1
ATOM 2424 O O . ARG B 1 54 ? -0.083 -6.473 -24.078 1 97 54 ARG B O 1
ATOM 2431 N N . PHE B 1 55 ? 1.201 -7.832 -22.812 1 96.38 55 PHE B N 1
ATOM 2432 C CA . PHE B 1 55 ? 2.283 -6.863 -22.688 1 96.38 55 PHE B CA 1
ATOM 2433 C C . PHE B 1 55 ? 2.824 -6.477 -24.062 1 96.38 55 PHE B C 1
ATOM 2435 O O . PHE B 1 55 ? 2.961 -5.293 -24.375 1 96.38 55 PHE B O 1
ATOM 2442 N N . LEU B 1 56 ? 2.998 -7.445 -24.859 1 97.38 56 LEU B N 1
ATOM 2443 C CA . LEU B 1 56 ? 3.572 -7.219 -26.172 1 97.38 56 LEU B CA 1
ATOM 2444 C C . LEU B 1 56 ? 2.613 -6.426 -27.062 1 97.38 56 LEU B C 1
ATOM 2446 O O . LEU B 1 56 ? 3.037 -5.777 -28.016 1 97.38 56 LEU B O 1
ATOM 2450 N N . GLN B 1 57 ? 1.36 -6.426 -26.734 1 97.75 57 GLN B N 1
ATOM 2451 C CA . GLN B 1 57 ? 0.352 -5.703 -27.516 1 97.75 57 GLN B CA 1
ATOM 2452 C C . GLN B 1 57 ? 0.009 -4.367 -26.844 1 97.75 57 GLN B C 1
ATOM 2454 O O . GLN B 1 57 ? -0.921 -3.68 -27.281 1 97.75 57 GLN B O 1
ATOM 2459 N N . ASP B 1 58 ? 0.654 -4.109 -25.766 1 96.06 58 ASP B N 1
ATOM 2460 C CA . ASP B 1 58 ? 0.466 -2.867 -25.016 1 96.06 58 ASP B CA 1
ATOM 2461 C C . ASP B 1 58 ? -0.959 -2.758 -24.484 1 96.06 58 ASP B C 1
ATOM 2463 O O . ASP B 1 58 ? -1.557 -1.679 -24.516 1 96.06 58 ASP B O 1
ATOM 2467 N N . LEU B 1 59 ? -1.464 -3.869 -24.125 1 97.31 59 LEU B N 1
ATOM 2468 C CA . LEU B 1 59 ? -2.791 -3.887 -23.516 1 97.31 59 LEU B CA 1
ATOM 2469 C C . LEU B 1 59 ? -2.703 -3.699 -22.016 1 97.31 59 LEU B C 1
ATOM 2471 O O . LEU B 1 59 ? -1.708 -4.082 -21.391 1 97.31 59 LEU B O 1
ATOM 2475 N N . PRO B 1 60 ? -3.734 -3.078 -21.391 1 96.88 60 PRO B N 1
ATOM 2476 C CA . PRO B 1 60 ? -3.736 -2.926 -19.938 1 96.88 60 PRO B CA 1
ATOM 2477 C C . PRO B 1 60 ? -3.787 -4.266 -19.203 1 96.88 60 PRO B C 1
ATOM 2479 O O . PRO B 1 60 ? -4.273 -5.258 -19.75 1 96.88 60 PRO B O 1
ATOM 2482 N N . PRO B 1 61 ? -3.303 -4.25 -17.984 1 98.12 61 PRO B N 1
ATOM 2483 C CA . PRO B 1 61 ? -3.4 -5.488 -17.203 1 98.12 61 PRO B CA 1
ATOM 2484 C C . PRO B 1 61 ? -4.84 -5.965 -17.047 1 98.12 61 PRO B C 1
ATOM 2486 O O . PRO B 1 61 ? -5.75 -5.148 -16.875 1 98.12 61 PRO B O 1
ATOM 2489 N N . GLU B 1 62 ? -4.984 -7.223 -17.141 1 98.25 62 GLU B N 1
ATOM 2490 C CA . GLU B 1 62 ? -6.27 -7.875 -16.906 1 98.25 62 GLU B CA 1
ATOM 2491 C C . GLU B 1 62 ? -6.348 -8.453 -15.5 1 98.25 62 GLU B C 1
ATOM 2493 O O . GLU B 1 62 ? -5.332 -8.844 -14.93 1 98.25 62 GLU B O 1
ATOM 2498 N N . ASN B 1 63 ? -7.578 -8.453 -14.984 1 98.62 63 ASN B N 1
ATOM 2499 C CA . ASN B 1 63 ? -7.762 -9.133 -13.711 1 98.62 63 ASN B CA 1
ATOM 2500 C C . ASN B 1 63 ? -7.215 -10.555 -13.742 1 98.62 63 ASN B C 1
ATOM 2502 O O . ASN B 1 63 ? -7.605 -11.352 -14.594 1 98.62 63 ASN B O 1
ATOM 2506 N N . ILE B 1 64 ? -6.387 -10.867 -12.883 1 98.56 64 ILE B N 1
ATOM 2507 C CA . ILE B 1 64 ? -5.668 -12.133 -12.875 1 98.56 64 ILE B CA 1
ATOM 2508 C C . ILE B 1 64 ? -6.668 -13.289 -12.828 1 98.56 64 ILE B C 1
ATOM 2510 O O . ILE B 1 64 ? -6.453 -14.328 -13.453 1 98.56 64 ILE B O 1
ATOM 2514 N N . ASP B 1 65 ? -7.754 -13.133 -12.172 1 98.62 65 ASP B N 1
ATOM 2515 C CA . ASP B 1 65 ? -8.742 -14.203 -12.078 1 98.62 65 ASP B CA 1
ATOM 2516 C C . ASP B 1 65 ? -9.352 -14.508 -13.445 1 98.62 65 ASP B C 1
ATOM 2518 O O . ASP B 1 65 ? -9.641 -15.664 -13.75 1 98.62 65 ASP B O 1
ATOM 2522 N N . ILE B 1 66 ? -9.547 -13.445 -14.203 1 98.44 66 ILE B N 1
ATOM 2523 C CA . ILE B 1 66 ? -10.102 -13.617 -15.547 1 98.44 66 ILE B CA 1
ATOM 2524 C C . ILE B 1 66 ? -9.109 -14.391 -16.422 1 98.44 66 ILE B C 1
ATOM 2526 O O . ILE B 1 66 ? -9.492 -15.352 -17.094 1 98.44 66 ILE B O 1
ATOM 2530 N N . THR B 1 67 ? -7.852 -14.055 -16.375 1 98.56 67 THR B N 1
ATOM 2531 C CA . THR B 1 67 ? -6.82 -14.727 -17.156 1 98.56 67 THR B CA 1
ATOM 2532 C C . THR B 1 67 ? -6.66 -16.172 -16.703 1 98.56 67 THR B C 1
ATOM 2534 O O . THR B 1 67 ? -6.621 -17.094 -17.531 1 98.56 67 THR B O 1
ATOM 2537 N N . LEU B 1 68 ? -6.598 -16.406 -15.383 1 98.56 68 LEU B N 1
ATOM 2538 C CA . LEU B 1 68 ? -6.414 -17.734 -14.836 1 98.56 68 LEU B CA 1
ATOM 2539 C C . LEU B 1 68 ? -7.586 -18.641 -15.211 1 98.56 68 LEU B C 1
ATOM 2541 O O . LEU B 1 68 ? -7.395 -19.828 -15.516 1 98.56 68 LEU B O 1
ATOM 2545 N N . ASN B 1 69 ? -8.758 -18.047 -15.164 1 98 69 ASN B N 1
ATOM 2546 C CA . ASN B 1 69 ? -9.938 -18.828 -15.539 1 98 69 ASN B CA 1
ATOM 2547 C C . ASN B 1 69 ? -9.891 -19.234 -17 1 98 69 ASN B C 1
ATOM 2549 O O . ASN B 1 69 ? -10.18 -20.391 -17.344 1 98 69 ASN B O 1
ATOM 2553 N N . ARG B 1 70 ? -9.586 -18.281 -17.859 1 97.69 70 ARG B N 1
ATOM 2554 C CA . ARG B 1 70 ? -9.484 -18.578 -19.297 1 97.69 70 ARG B CA 1
ATOM 2555 C C . ARG B 1 70 ? -8.445 -19.656 -19.562 1 97.69 70 ARG B C 1
ATOM 2557 O O . ARG B 1 70 ? -8.703 -20.594 -20.328 1 97.69 70 ARG B O 1
ATOM 2564 N N . VAL B 1 71 ? -7.344 -19.625 -18.938 1 97.56 71 VAL B N 1
ATOM 2565 C CA . VAL B 1 71 ? -6.266 -20.594 -19.109 1 97.56 71 VAL B CA 1
ATOM 2566 C C . VAL B 1 71 ? -6.691 -21.938 -18.531 1 97.56 71 VAL B C 1
ATOM 2568 O O . VAL B 1 71 ? -6.41 -22.984 -19.125 1 97.56 71 VAL B O 1
ATOM 2571 N N . LEU B 1 72 ? -7.348 -21.922 -17.375 1 96.69 72 LEU B N 1
ATOM 2572 C CA . LEU B 1 72 ? -7.836 -23.156 -16.766 1 96.69 72 LEU B CA 1
ATOM 2573 C C . LEU B 1 72 ? -8.758 -23.906 -17.719 1 96.69 72 LEU B C 1
ATOM 2575 O O . LEU B 1 72 ? -8.625 -25.125 -17.875 1 96.69 72 LEU B O 1
ATOM 2579 N N . GLU B 1 73 ? -9.656 -23.203 -18.391 1 95.06 73 GLU B N 1
ATOM 2580 C CA . GLU B 1 73 ? -10.562 -23.828 -19.344 1 95.06 73 GLU B CA 1
ATOM 2581 C C . GLU B 1 73 ? -9.797 -24.531 -20.469 1 95.06 73 GLU B C 1
ATOM 2583 O O . GLU B 1 73 ? -10.133 -25.641 -20.844 1 95.06 73 GLU B O 1
ATOM 2588 N N . SER B 1 74 ? -8.789 -23.859 -20.953 1 93.94 74 SER B N 1
ATOM 2589 C CA . SER B 1 74 ? -7.969 -24.422 -22.031 1 93.94 74 SER B CA 1
ATOM 2590 C C . SER B 1 74 ? -7.254 -25.688 -21.562 1 93.94 74 SER B C 1
ATOM 2592 O O . SER B 1 74 ? -7.109 -26.641 -22.344 1 93.94 74 SER B O 1
ATOM 2594 N N . ILE B 1 75 ? -6.797 -25.734 -20.312 1 91.88 75 ILE B N 1
ATOM 2595 C CA . ILE B 1 75 ? -6.105 -26.891 -19.75 1 91.88 75 ILE B CA 1
ATOM 2596 C C . ILE B 1 75 ? -7.09 -28.031 -19.562 1 91.88 75 ILE B C 1
ATOM 2598 O O . ILE B 1 75 ? -6.789 -29.188 -19.922 1 91.88 75 ILE B O 1
ATOM 2602 N N . LEU B 1 76 ? -8.266 -27.719 -19.031 1 91.25 76 LEU B N 1
ATOM 2603 C CA . LEU B 1 76 ? -9.258 -28.734 -18.75 1 91.25 76 LEU B CA 1
ATOM 2604 C C . LEU B 1 76 ? -9.789 -29.359 -20.031 1 91.25 76 LEU B C 1
ATOM 2606 O O . LEU B 1 76 ? -10.195 -30.531 -20.047 1 91.25 76 LEU B O 1
ATOM 2610 N N . ASP B 1 77 ? -9.773 -28.594 -21.109 1 90.12 77 ASP B N 1
ATOM 2611 C CA . ASP B 1 77 ? -10.164 -29.109 -22.422 1 90.12 77 ASP B CA 1
ATOM 2612 C C . ASP B 1 77 ? -9.234 -30.234 -22.875 1 90.12 77 ASP B C 1
ATOM 2614 O O . ASP B 1 77 ? -9.617 -31.078 -23.688 1 90.12 77 ASP B O 1
ATOM 2618 N N . ARG B 1 78 ? -8.109 -30.297 -22.312 1 85.75 78 ARG B N 1
ATOM 2619 C CA . ARG B 1 78 ? -7.137 -31.328 -22.656 1 85.75 78 ARG B CA 1
ATOM 2620 C C . ARG B 1 78 ? -7.336 -32.562 -21.797 1 85.75 78 ARG B C 1
ATOM 2622 O O . ARG B 1 78 ? -6.656 -33.594 -22 1 85.75 78 ARG B O 1
ATOM 2629 N N . LEU B 1 79 ? -8.211 -32.438 -20.828 1 84.06 79 LEU B N 1
ATOM 2630 C CA . LEU B 1 79 ? -8.531 -33.531 -19.922 1 84.06 79 LEU B CA 1
ATOM 2631 C C . LEU B 1 79 ? -9.992 -33.938 -20.047 1 84.06 79 LEU B C 1
ATOM 2633 O O . LEU B 1 79 ? -10.742 -33.938 -19.062 1 84.06 79 LEU B O 1
ATOM 2637 N N . PRO B 1 80 ? -10.352 -34.438 -21.109 1 79.38 80 PRO B N 1
ATOM 2638 C CA . PRO B 1 80 ? -11.773 -34.688 -21.328 1 79.38 80 PRO B CA 1
ATOM 2639 C C . PRO B 1 80 ? -12.32 -35.781 -20.391 1 79.38 80 PRO B C 1
ATOM 2641 O O . PRO B 1 80 ? -13.508 -35.781 -20.062 1 79.38 80 PRO B O 1
ATOM 2644 N N . GLN B 1 81 ? -11.57 -36.562 -19.922 1 82.44 81 GLN B N 1
ATOM 2645 C CA . GLN B 1 81 ? -12.023 -37.656 -19.062 1 82.44 81 GLN B CA 1
ATOM 2646 C C . GLN B 1 81 ? -12.43 -37.156 -17.688 1 82.44 81 GLN B C 1
ATOM 2648 O O . GLN B 1 81 ? -13.094 -37.844 -16.922 1 82.44 81 GLN B O 1
ATOM 2653 N N . HIS B 1 82 ? -12.07 -35.938 -17.453 1 78.06 82 HIS B N 1
ATOM 2654 C CA . HIS B 1 82 ? -12.344 -35.375 -16.141 1 78.06 82 HIS B CA 1
ATOM 2655 C C . HIS B 1 82 ? -13.352 -34.25 -16.203 1 78.06 82 HIS B C 1
ATOM 2657 O O . HIS B 1 82 ? -13.609 -33.562 -15.203 1 78.06 82 HIS B O 1
ATOM 2663 N N . THR B 1 83 ? -13.914 -34.031 -17.328 1 75.81 83 THR B N 1
ATOM 2664 C CA . THR B 1 83 ? -14.766 -32.875 -17.578 1 75.81 83 THR B CA 1
ATOM 2665 C C . THR B 1 83 ? -15.914 -32.812 -16.578 1 75.81 83 THR B C 1
ATOM 2667 O O . THR B 1 83 ? -16.281 -31.75 -16.109 1 75.81 83 THR B O 1
ATOM 2670 N N . ALA B 1 84 ? -16.422 -33.875 -16.234 1 80.56 84 ALA B N 1
ATOM 2671 C CA . ALA B 1 84 ? -17.609 -33.938 -15.391 1 80.56 84 ALA B CA 1
ATOM 2672 C C . ALA B 1 84 ? -17.281 -33.5 -13.961 1 80.56 84 ALA B C 1
ATOM 2674 O O . ALA B 1 84 ? -18.172 -33.062 -13.227 1 80.56 84 ALA B O 1
ATOM 2675 N N . ILE B 1 85 ? -16.062 -33.594 -13.641 1 86.81 85 ILE B N 1
ATOM 2676 C CA . ILE B 1 85 ? -15.695 -33.344 -12.25 1 86.81 85 ILE B CA 1
ATOM 2677 C C . ILE B 1 85 ? -15.422 -31.844 -12.055 1 86.81 85 ILE B C 1
ATOM 2679 O O . ILE B 1 85 ? -15.492 -31.344 -10.93 1 86.81 85 ILE B O 1
ATOM 2683 N N . PHE B 1 86 ? -15.188 -31.141 -13.055 1 91.31 86 PHE B N 1
ATOM 2684 C CA . PHE B 1 86 ? -14.867 -29.719 -12.953 1 91.31 86 PHE B CA 1
ATOM 2685 C C . PHE B 1 86 ? -16.094 -28.875 -13.266 1 91.31 86 PHE B C 1
ATOM 2687 O O . PHE B 1 86 ? -16.141 -28.203 -14.305 1 91.31 86 PHE B O 1
ATOM 2694 N N . ASP B 1 87 ? -17.016 -28.844 -12.328 1 90.5 87 ASP B N 1
ATOM 2695 C CA . ASP B 1 87 ? -18.156 -27.953 -12.461 1 90.5 87 ASP B CA 1
ATOM 2696 C C . ASP B 1 87 ? -17.812 -26.531 -12.047 1 90.5 87 ASP B C 1
ATOM 2698 O O . ASP B 1 87 ? -16.656 -26.234 -11.734 1 90.5 87 ASP B O 1
ATOM 2702 N N . THR B 1 88 ? -18.797 -25.672 -12.078 1 93.06 88 THR B N 1
ATOM 2703 C CA . THR B 1 88 ? -18.594 -24.25 -11.82 1 93.06 88 THR B CA 1
ATOM 2704 C C . THR B 1 88 ? -18.031 -24.031 -10.414 1 93.06 88 THR B C 1
ATOM 2706 O O . THR B 1 88 ? -17.109 -23.234 -10.227 1 93.06 88 THR B O 1
ATOM 2709 N N . SER B 1 89 ? -18.484 -24.75 -9.5 1 94 89 SER B N 1
ATOM 2710 C CA . SER B 1 89 ? -18.062 -24.625 -8.109 1 94 89 SER B CA 1
ATOM 2711 C C . SER B 1 89 ? -16.625 -25.078 -7.93 1 94 89 SER B C 1
ATOM 2713 O O . SER B 1 89 ? -15.844 -24.438 -7.23 1 94 89 SER B O 1
ATOM 2715 N N . ALA B 1 90 ? -16.328 -26.219 -8.516 1 93.81 90 ALA B N 1
ATOM 2716 C CA . ALA B 1 90 ? -14.969 -26.734 -8.438 1 93.81 90 ALA B CA 1
ATOM 2717 C C . ALA B 1 90 ? -13.977 -25.766 -9.07 1 93.81 90 ALA B C 1
ATOM 2719 O O . ALA B 1 90 ? -12.914 -25.5 -8.508 1 93.81 90 ALA B O 1
ATOM 2720 N N . LYS B 1 91 ? -14.312 -25.219 -10.227 1 95.25 91 LYS B N 1
ATOM 2721 C CA . LYS B 1 91 ? -13.445 -24.266 -10.914 1 95.25 91 LYS B CA 1
ATOM 2722 C C . LYS B 1 91 ? -13.25 -23 -10.078 1 95.25 91 LYS B C 1
ATOM 2724 O O . LYS B 1 91 ? -12.133 -22.484 -9.992 1 95.25 91 LYS B O 1
ATOM 2729 N N . GLN B 1 92 ? -14.32 -22.578 -9.469 1 96.38 92 GLN B N 1
ATOM 2730 C CA . GLN B 1 92 ? -14.219 -21.391 -8.633 1 96.38 92 GLN B CA 1
ATOM 2731 C C . GLN B 1 92 ? -13.289 -21.625 -7.445 1 96.38 92 GLN B C 1
ATOM 2733 O O . GLN B 1 92 ? -12.508 -20.734 -7.074 1 96.38 92 GLN B O 1
ATOM 2738 N N . LYS B 1 93 ? -13.391 -22.766 -6.891 1 96.12 93 LYS B N 1
ATOM 2739 C CA . LYS B 1 93 ? -12.516 -23.125 -5.781 1 96.12 93 LYS B CA 1
ATOM 2740 C C . LYS B 1 93 ? -11.047 -23.125 -6.215 1 96.12 93 LYS B C 1
ATOM 2742 O O . LYS B 1 93 ? -10.172 -22.703 -5.457 1 96.12 93 LYS B O 1
ATOM 2747 N N . MET B 1 94 ? -10.852 -23.609 -7.379 1 97.25 94 MET B N 1
ATOM 2748 C CA . MET B 1 94 ? -9.492 -23.656 -7.906 1 97.25 94 MET B CA 1
ATOM 2749 C C . MET B 1 94 ? -8.953 -22.25 -8.141 1 97.25 94 MET B C 1
ATOM 2751 O O . MET B 1 94 ? -7.789 -21.969 -7.84 1 97.25 94 MET B O 1
ATOM 2755 N N . ILE B 1 95 ? -9.773 -21.344 -8.664 1 98.25 95 ILE B N 1
ATOM 2756 C CA . ILE B 1 95 ? -9.367 -19.953 -8.852 1 98.25 95 ILE B CA 1
ATOM 2757 C C . ILE B 1 95 ? -9.094 -19.297 -7.5 1 98.25 95 ILE B C 1
ATOM 2759 O O . ILE B 1 95 ? -8.086 -18.609 -7.332 1 98.25 95 ILE B O 1
ATOM 2763 N N . ASP B 1 96 ? -9.938 -19.594 -6.52 1 98.06 96 ASP B N 1
ATOM 2764 C CA . ASP B 1 96 ? -9.812 -19.016 -5.184 1 98.06 96 ASP B CA 1
ATOM 2765 C C . ASP B 1 96 ? -8.5 -19.438 -4.52 1 98.06 96 ASP B C 1
ATOM 2767 O O . ASP B 1 96 ? -7.945 -18.719 -3.703 1 98.06 96 ASP B O 1
ATOM 2771 N N . ALA B 1 97 ? -8.031 -20.594 -4.914 1 98.38 97 ALA B N 1
ATOM 2772 C CA . ALA B 1 97 ? -6.812 -21.141 -4.316 1 98.38 97 ALA B CA 1
ATOM 2773 C C . ALA B 1 97 ? -5.605 -20.25 -4.629 1 98.38 97 ALA B C 1
ATOM 2775 O O . ALA B 1 97 ? -4.641 -20.219 -3.865 1 98.38 97 ALA B O 1
ATOM 2776 N N . TRP B 1 98 ? -5.691 -19.5 -5.691 1 98.75 98 TRP B N 1
ATOM 2777 C CA . TRP B 1 98 ? -4.602 -18.594 -6.051 1 98.75 98 TRP B CA 1
ATOM 2778 C C . TRP B 1 98 ? -4.523 -17.422 -5.086 1 98.75 98 TRP B C 1
ATOM 2780 O O . TRP B 1 98 ? -3.508 -16.719 -5.031 1 98.75 98 TRP B O 1
ATOM 2790 N N . HIS B 1 99 ? -5.543 -17.172 -4.273 1 98.81 99 HIS B N 1
ATOM 2791 C CA . HIS B 1 99 ? -5.609 -16.047 -3.342 1 98.81 99 HIS B CA 1
ATOM 2792 C C . HIS B 1 99 ? -5.18 -16.469 -1.942 1 98.81 99 HIS B C 1
ATOM 2794 O O . HIS B 1 99 ? -5.211 -15.672 -1.009 1 98.81 99 HIS B O 1
ATOM 2800 N N . SER B 1 100 ? -4.832 -17.688 -1.732 1 98.69 100 SER B N 1
ATOM 2801 C CA . SER B 1 100 ? -4.387 -18.203 -0.443 1 98.69 100 SER B CA 1
ATOM 2802 C C . SER B 1 100 ? -3.146 -19.078 -0.596 1 98.69 100 SER B C 1
ATOM 2804 O O . SER B 1 100 ? -3.238 -20.219 -1.046 1 98.69 100 SER B O 1
ATOM 2806 N N . GLN B 1 101 ? -2.07 -18.562 -0.198 1 98.75 101 GLN B N 1
ATOM 2807 C CA . GLN B 1 101 ? -0.795 -19.25 -0.364 1 98.75 101 GLN B CA 1
ATOM 2808 C C . GLN B 1 101 ? 0.078 -19.094 0.878 1 98.75 101 GLN B C 1
ATOM 2810 O O . GLN B 1 101 ? -0.003 -18.094 1.579 1 98.75 101 GLN B O 1
ATOM 2815 N N . SER B 1 102 ? 0.898 -20.109 1.143 1 98.44 102 SER B N 1
ATOM 2816 C CA . SER B 1 102 ? 1.897 -20.016 2.201 1 98.44 102 SER B CA 1
ATOM 2817 C C . SER B 1 102 ? 3.207 -19.438 1.68 1 98.44 102 SER B C 1
ATOM 2819 O O . SER B 1 102 ? 3.568 -19.656 0.521 1 98.44 102 SER B O 1
ATOM 2821 N N . ALA B 1 103 ? 3.857 -18.734 2.541 1 98.81 103 ALA B N 1
ATOM 2822 C CA . ALA B 1 103 ? 5.215 -18.297 2.213 1 98.81 103 ALA B CA 1
ATOM 2823 C C . ALA B 1 103 ? 6.18 -19.484 2.211 1 98.81 103 ALA B C 1
ATOM 2825 O O . ALA B 1 103 ? 5.957 -20.469 2.906 1 98.81 103 ALA B O 1
ATOM 2826 N N . TRP B 1 104 ? 7.211 -19.359 1.386 1 98.81 104 TRP B N 1
ATOM 2827 C CA . TRP B 1 104 ? 8.328 -20.281 1.59 1 98.81 104 TRP B CA 1
ATOM 2828 C C . TRP B 1 104 ? 8.867 -20.172 3.012 1 98.81 104 TRP B C 1
ATOM 2830 O O . TRP B 1 104 ? 8.852 -19.094 3.609 1 98.81 104 TRP B O 1
ATOM 2840 N N . PRO B 1 105 ? 9.406 -21.219 3.594 1 98.06 105 PRO B N 1
ATOM 2841 C CA . PRO B 1 105 ? 9.734 -21.266 5.02 1 98.06 105 PRO B CA 1
ATOM 2842 C C . PRO B 1 105 ? 10.75 -20.188 5.418 1 98.06 105 PRO B C 1
ATOM 2844 O O . PRO B 1 105 ? 10.727 -19.703 6.551 1 98.06 105 PRO B O 1
ATOM 2847 N N . GLU B 1 106 ? 11.602 -19.828 4.516 1 98.44 106 GLU B N 1
ATOM 2848 C CA . GLU B 1 106 ? 12.711 -18.938 4.855 1 98.44 106 GLU B CA 1
ATOM 2849 C C . GLU B 1 106 ? 12.328 -17.484 4.645 1 98.44 106 GLU B C 1
ATOM 2851 O O . GLU B 1 106 ? 13.07 -16.578 5.035 1 98.44 106 GLU B O 1
ATOM 2856 N N . VAL B 1 107 ? 11.172 -17.156 4.113 1 98.88 107 VAL B N 1
ATOM 2857 C CA . VAL B 1 107 ? 10.859 -15.828 3.602 1 98.88 107 VAL B CA 1
ATOM 2858 C C . VAL B 1 107 ? 10.562 -14.883 4.766 1 98.88 107 VAL B C 1
ATOM 2860 O O . VAL B 1 107 ? 11.047 -13.75 4.785 1 98.88 107 VAL B O 1
ATOM 2863 N N . GLN B 1 108 ? 9.812 -15.359 5.684 1 98.62 108 GLN B N 1
ATOM 2864 C CA . GLN B 1 108 ? 9.422 -14.484 6.789 1 98.62 108 GLN B CA 1
ATOM 2865 C C . GLN B 1 108 ? 10.641 -13.953 7.527 1 98.62 108 GLN B C 1
ATOM 2867 O O . GLN B 1 108 ? 10.75 -12.75 7.781 1 98.62 108 GLN B O 1
ATOM 2872 N N . GLU B 1 109 ? 11.539 -14.844 7.859 1 98.44 109 GLU B N 1
ATOM 2873 C CA . GLU B 1 109 ? 12.75 -14.453 8.578 1 98.44 109 GLU B CA 1
ATOM 2874 C C . GLU B 1 109 ? 13.625 -13.547 7.715 1 98.44 109 GLU B C 1
ATOM 2876 O O . GLU B 1 109 ? 14.234 -12.602 8.219 1 98.44 109 GLU B O 1
ATOM 2881 N N . ALA B 1 110 ? 13.711 -13.812 6.457 1 98.75 110 ALA B N 1
ATOM 2882 C CA . ALA B 1 110 ? 14.508 -12.992 5.547 1 98.75 110 ALA B CA 1
ATOM 2883 C C . ALA B 1 110 ? 13.984 -11.555 5.504 1 98.75 110 ALA B C 1
ATOM 2885 O O . ALA B 1 110 ? 14.758 -10.602 5.637 1 98.75 110 ALA B O 1
ATOM 2886 N N . ILE B 1 111 ? 12.711 -11.375 5.383 1 98.56 111 ILE B N 1
ATOM 2887 C CA . ILE B 1 111 ? 12.102 -10.055 5.297 1 98.56 111 ILE B CA 1
ATOM 2888 C C . ILE B 1 111 ? 12.266 -9.32 6.625 1 98.56 111 ILE B C 1
ATOM 2890 O O . ILE B 1 111 ? 12.562 -8.125 6.652 1 98.56 111 ILE B O 1
ATOM 2894 N N . ARG B 1 112 ? 12.078 -10.047 7.719 1 97.81 112 ARG B N 1
ATOM 2895 C CA . ARG B 1 112 ? 12.281 -9.461 9.039 1 97.81 112 ARG B CA 1
ATOM 2896 C C . ARG B 1 112 ? 13.703 -8.922 9.188 1 97.81 112 ARG B C 1
ATOM 2898 O O . ARG B 1 112 ? 13.906 -7.809 9.672 1 97.81 112 ARG B O 1
ATOM 2905 N N . SER B 1 113 ? 14.656 -9.711 8.766 1 97.5 113 SER B N 1
ATOM 2906 C CA . SER B 1 113 ? 16.062 -9.312 8.852 1 97.5 113 SER B CA 1
ATOM 2907 C C . SER B 1 113 ? 16.344 -8.086 7.992 1 97.5 113 SER B C 1
ATOM 2909 O O . SER B 1 113 ? 17.031 -7.16 8.43 1 97.5 113 SER B O 1
ATOM 2911 N N . VAL B 1 114 ? 15.766 -8.055 6.793 1 97.31 114 VAL B N 1
ATOM 2912 C CA . VAL B 1 114 ? 15.93 -6.926 5.883 1 97.31 114 VAL B CA 1
ATOM 2913 C C . VAL B 1 114 ? 15.445 -5.645 6.555 1 97.31 114 VAL B C 1
ATOM 2915 O O . VAL B 1 114 ? 16.125 -4.617 6.516 1 97.31 114 VAL B O 1
ATOM 2918 N N . ARG B 1 115 ? 14.359 -5.723 7.215 1 97.06 115 ARG B N 1
ATOM 2919 C CA . ARG B 1 115 ? 13.75 -4.559 7.844 1 97.06 115 ARG B CA 1
ATOM 2920 C C . ARG B 1 115 ? 14.484 -4.176 9.125 1 97.06 115 ARG B C 1
ATOM 2922 O O . ARG B 1 115 ? 14.828 -3.01 9.328 1 97.06 115 ARG B O 1
ATOM 2929 N N . GLN B 1 116 ? 14.773 -5.129 9.984 1 96.06 116 GLN B N 1
ATOM 2930 C CA . GLN B 1 116 ? 15.258 -4.852 11.336 1 96.06 116 GLN B CA 1
ATOM 2931 C C . GLN B 1 116 ? 16.766 -4.645 11.336 1 96.06 116 GLN B C 1
ATOM 2933 O O . GLN B 1 116 ? 17.281 -3.777 12.047 1 96.06 116 GLN B O 1
ATOM 2938 N N . ASP B 1 117 ? 17.438 -5.473 10.547 1 94.31 117 ASP B N 1
ATOM 2939 C CA . ASP B 1 117 ? 18.906 -5.43 10.586 1 94.31 117 ASP B CA 1
ATOM 2940 C C . ASP B 1 117 ? 19.438 -4.324 9.688 1 94.31 117 ASP B C 1
ATOM 2942 O O . ASP B 1 117 ? 20.469 -3.705 10 1 94.31 117 ASP B O 1
ATOM 2946 N N . PHE B 1 118 ? 18.734 -4.07 8.586 1 95 118 PHE B N 1
ATOM 2947 C CA . PHE B 1 118 ? 19.266 -3.117 7.625 1 95 118 PHE B CA 1
ATOM 2948 C C . PHE B 1 118 ? 18.453 -1.833 7.617 1 95 118 PHE B C 1
ATOM 2950 O O . PHE B 1 118 ? 18.859 -0.83 7.031 1 95 118 PHE B O 1
ATOM 2957 N N . GLY B 1 119 ? 17.312 -1.892 8.242 1 95.88 119 GLY B N 1
ATOM 2958 C CA . GLY B 1 119 ? 16.469 -0.712 8.273 1 95.88 119 GLY B CA 1
ATOM 2959 C C . GLY B 1 119 ? 15.898 -0.351 6.914 1 95.88 119 GLY B C 1
ATOM 2960 O O . GLY B 1 119 ? 15.641 0.822 6.637 1 95.88 119 GLY B O 1
ATOM 2961 N N . LEU B 1 120 ? 15.75 -1.326 6 1 98.06 120 LEU B N 1
ATOM 2962 C CA . LEU B 1 120 ? 15.242 -1.086 4.652 1 98.06 120 LEU B CA 1
ATOM 2963 C C . LEU B 1 120 ? 13.719 -1.198 4.617 1 98.06 120 LEU B C 1
ATOM 2965 O O . LEU B 1 120 ? 13.141 -2.02 5.328 1 98.06 120 LEU B O 1
ATOM 2969 N N . GLU B 1 121 ? 13.141 -0.395 3.791 1 98.56 121 GLU B N 1
ATOM 2970 C CA . GLU B 1 121 ? 11.727 -0.575 3.484 1 98.56 121 GLU B CA 1
ATOM 2971 C C . GLU B 1 121 ? 11.516 -1.749 2.533 1 98.56 121 GLU B C 1
ATOM 2973 O O . GLU B 1 121 ? 12.367 -2.039 1.696 1 98.56 121 GLU B O 1
ATOM 2978 N N . VAL B 1 122 ? 10.422 -2.408 2.707 1 98.81 122 VAL B N 1
ATOM 2979 C CA . VAL B 1 122 ? 10.141 -3.562 1.859 1 98.81 122 VAL B CA 1
ATOM 2980 C C . VAL B 1 122 ? 8.797 -3.373 1.157 1 98.81 122 VAL B C 1
ATOM 2982 O O . VAL B 1 122 ? 7.801 -3.035 1.796 1 98.81 122 VAL B O 1
ATOM 2985 N N . PHE B 1 123 ? 8.789 -3.598 -0.154 1 98.94 123 PHE B N 1
ATOM 2986 C CA . PHE B 1 123 ? 7.609 -3.426 -0.999 1 98.94 123 PHE B CA 1
ATOM 2987 C C . PHE B 1 123 ? 7.387 -4.656 -1.87 1 98.94 123 PHE B C 1
ATOM 2989 O O . PHE B 1 123 ? 8.344 -5.332 -2.256 1 98.94 123 PHE B O 1
ATOM 2996 N N . VAL B 1 124 ? 6.117 -4.906 -2.137 1 98.94 124 VAL B N 1
ATOM 2997 C CA . VAL B 1 124 ? 5.805 -5.848 -3.205 1 98.94 124 VAL B CA 1
ATOM 2998 C C . VAL B 1 124 ? 5.73 -5.105 -4.539 1 98.94 124 VAL B C 1
ATOM 3000 O O . VAL B 1 124 ? 5.137 -4.031 -4.629 1 98.94 124 VAL B O 1
ATOM 3003 N N . HIS B 1 125 ? 6.383 -5.57 -5.496 1 98.94 125 HIS B N 1
ATOM 3004 C CA . HIS B 1 125 ? 6.18 -5.23 -6.898 1 98.94 125 HIS B CA 1
ATOM 3005 C C . HIS B 1 125 ? 5.902 -6.473 -7.734 1 98.94 125 HIS B C 1
ATOM 3007 O O . HIS B 1 125 ? 6.828 -7.215 -8.078 1 98.94 125 HIS B O 1
ATOM 3013 N N . ALA B 1 126 ? 4.652 -6.684 -8.031 1 98.81 126 ALA B N 1
ATOM 3014 C CA . ALA B 1 126 ? 4.246 -7.93 -8.68 1 98.81 126 ALA B CA 1
ATOM 3015 C C . ALA B 1 126 ? 3.029 -7.711 -9.578 1 98.81 126 ALA B C 1
ATOM 3017 O O . ALA B 1 126 ? 2.193 -6.848 -9.297 1 98.81 126 ALA B O 1
ATOM 3018 N N . ASN B 1 127 ? 2.957 -8.453 -10.648 1 98.5 127 ASN B N 1
ATOM 3019 C CA . ASN B 1 127 ? 1.758 -8.422 -11.477 1 98.5 127 ASN B CA 1
ATOM 3020 C C . ASN B 1 127 ? 0.555 -9.016 -10.75 1 98.5 127 ASN B C 1
ATOM 3022 O O . ASN B 1 127 ? 0.715 -9.82 -9.828 1 98.5 127 ASN B O 1
ATOM 3026 N N . GLY B 1 128 ? -0.656 -8.656 -11.172 1 98.56 128 GLY B N 1
ATOM 3027 C CA . GLY B 1 128 ? -1.897 -9.078 -10.539 1 98.56 128 GLY B CA 1
ATOM 3028 C C . GLY B 1 128 ? -2.727 -7.918 -10.023 1 98.56 128 GLY B C 1
ATOM 3029 O O . GLY B 1 128 ? -2.393 -6.754 -10.266 1 98.56 128 GLY B O 1
ATOM 3030 N N . THR B 1 129 ? -3.777 -8.289 -9.352 1 98.81 129 THR B N 1
ATOM 3031 C CA . THR B 1 129 ? -4.641 -7.27 -8.766 1 98.81 129 THR B CA 1
ATOM 3032 C C . THR B 1 129 ? -4.184 -6.922 -7.355 1 98.81 129 THR B C 1
ATOM 3034 O O . THR B 1 129 ? -3.52 -7.723 -6.695 1 98.81 129 THR B O 1
ATOM 3037 N N . SER B 1 130 ? -4.516 -5.738 -6.949 1 98.88 130 SER B N 1
ATOM 3038 C CA . SER B 1 130 ? -4.242 -5.34 -5.57 1 98.88 130 SER B CA 1
ATOM 3039 C C . SER B 1 130 ? -4.941 -6.266 -4.578 1 98.88 130 SER B C 1
ATOM 3041 O O . SER B 1 130 ? -4.363 -6.637 -3.557 1 98.88 130 SER B O 1
ATOM 3043 N N . ARG B 1 131 ? -6.133 -6.656 -4.879 1 98.88 131 ARG B N 1
ATOM 3044 C CA . ARG B 1 131 ? -6.875 -7.555 -4 1 98.88 131 ARG B CA 1
ATOM 3045 C C . ARG B 1 131 ? -6.141 -8.875 -3.824 1 98.88 131 ARG B C 1
ATOM 3047 O O . ARG B 1 131 ? -6.035 -9.391 -2.707 1 98.88 131 ARG B O 1
ATOM 3054 N N . LEU B 1 132 ? -5.625 -9.43 -4.918 1 98.88 132 LEU B N 1
ATOM 3055 C CA . LEU B 1 132 ? -4.844 -10.656 -4.824 1 98.88 132 LEU B CA 1
ATOM 3056 C C . LEU B 1 132 ? -3.67 -10.484 -3.867 1 98.88 132 LEU B C 1
ATOM 3058 O O . LEU B 1 132 ? -3.43 -11.336 -3.01 1 98.88 132 LEU B O 1
ATOM 3062 N N . GLN B 1 133 ? -2.955 -9.383 -4.02 1 98.94 133 GLN B N 1
ATOM 3063 C CA . GLN B 1 133 ? -1.782 -9.156 -3.182 1 98.94 133 GLN B CA 1
ATOM 3064 C C . GLN B 1 133 ? -2.174 -9.016 -1.715 1 98.94 133 GLN B C 1
ATOM 3066 O O . GLN B 1 133 ? -1.485 -9.523 -0.83 1 98.94 133 GLN B O 1
ATOM 3071 N N . LEU B 1 134 ? -3.258 -8.328 -1.461 1 98.88 134 LEU B N 1
ATOM 3072 C CA . LEU B 1 134 ? -3.768 -8.203 -0.1 1 98.88 134 LEU B CA 1
ATOM 3073 C C . LEU B 1 134 ? -4.137 -9.57 0.471 1 98.88 134 LEU B C 1
ATOM 3075 O O . LEU B 1 134 ? -3.789 -9.883 1.612 1 98.88 134 LEU B O 1
ATOM 3079 N N . ASP B 1 135 ? -4.805 -10.414 -0.298 1 98.88 135 ASP B N 1
ATOM 3080 C CA . ASP B 1 135 ? -5.184 -11.758 0.138 1 98.88 135 ASP B CA 1
ATOM 3081 C C . ASP B 1 135 ? -3.953 -12.609 0.444 1 98.88 135 ASP B C 1
ATOM 3083 O O . ASP B 1 135 ? -3.939 -13.359 1.417 1 98.88 135 ASP B O 1
ATOM 3087 N N . LEU B 1 136 ? -3.016 -12.453 -0.381 1 98.94 136 LEU B N 1
ATOM 3088 C CA . LEU B 1 136 ? -1.799 -13.242 -0.223 1 98.94 136 LEU B CA 1
ATOM 3089 C C . LEU B 1 136 ? -1.021 -12.805 1.014 1 98.94 136 LEU B C 1
ATOM 3091 O O . LEU B 1 136 ? -0.407 -13.633 1.691 1 98.94 136 LEU B O 1
ATOM 3095 N N . CYS B 1 137 ? -1.004 -11.516 1.275 1 98.81 137 CYS B N 1
ATOM 3096 C CA . CYS B 1 137 ? -0.42 -11.062 2.533 1 98.81 137 CYS B CA 1
ATOM 3097 C C . CYS B 1 137 ? -1.143 -11.68 3.723 1 98.81 137 CYS B C 1
ATOM 3099 O O . CYS B 1 137 ? -0.504 -12.18 4.652 1 98.81 137 CYS B O 1
ATOM 3101 N N . ARG B 1 138 ? -2.424 -11.68 3.662 1 98.19 138 ARG B N 1
ATOM 3102 C CA . ARG B 1 138 ? -3.225 -12.219 4.758 1 98.19 138 ARG B CA 1
ATOM 3103 C C . ARG B 1 138 ? -2.953 -13.711 4.949 1 98.19 138 ARG B C 1
ATOM 3105 O O . ARG B 1 138 ? -2.697 -14.164 6.066 1 98.19 138 ARG B O 1
ATOM 3112 N N . SER B 1 139 ? -2.941 -14.453 3.893 1 98.62 139 SER B N 1
ATOM 3113 C CA . SER B 1 139 ? -2.822 -15.898 3.988 1 98.62 139 SER B CA 1
ATOM 3114 C C . SER B 1 139 ? -1.405 -16.312 4.371 1 98.62 139 SER B C 1
ATOM 3116 O O . SER B 1 139 ? -1.214 -17.297 5.094 1 98.62 139 SER B O 1
ATOM 3118 N N . SER B 1 140 ? -0.422 -15.625 3.943 1 98.69 140 SER B N 1
ATOM 3119 C CA . SER B 1 140 ? 0.97 -16 4.168 1 98.69 140 SER B CA 1
ATOM 3120 C C . SER B 1 140 ? 1.487 -15.445 5.488 1 98.69 140 SER B C 1
ATOM 3122 O O . SER B 1 140 ? 2.523 -15.891 5.992 1 98.69 140 SER B O 1
ATOM 3124 N N . GLY B 1 141 ? 0.855 -14.359 5.949 1 98.06 141 GLY B N 1
ATOM 3125 C CA . GLY B 1 141 ? 1.314 -13.672 7.145 1 98.06 141 GLY B CA 1
ATOM 3126 C C . GLY B 1 141 ? 2.432 -12.688 6.875 1 98.06 141 GLY B C 1
ATOM 3127 O O . GLY B 1 141 ? 2.965 -12.07 7.805 1 98.06 141 GLY B O 1
ATOM 3128 N N . LEU B 1 142 ? 2.76 -12.477 5.617 1 98.69 142 LEU B N 1
ATOM 3129 C CA . LEU B 1 142 ? 3.82 -11.531 5.273 1 98.69 142 LEU B CA 1
ATOM 3130 C C . LEU B 1 142 ? 3.301 -10.102 5.293 1 98.69 142 LEU B C 1
ATOM 3132 O O . LEU B 1 142 ? 2.148 -9.844 4.938 1 98.69 142 LEU B O 1
ATOM 3136 N N . LYS B 1 143 ? 4.141 -9.203 5.707 1 97.44 143 LYS B N 1
ATOM 3137 C CA . LYS B 1 143 ? 3.801 -7.785 5.773 1 97.44 143 LYS B CA 1
ATOM 3138 C C . LYS B 1 143 ? 4.809 -6.945 4.992 1 97.44 143 LYS B C 1
ATOM 3140 O O . LYS B 1 143 ? 6.012 -7.211 5.027 1 97.44 143 LYS B O 1
ATOM 3145 N N . PHE B 1 144 ? 4.32 -5.98 4.316 1 98.69 144 PHE B N 1
ATOM 3146 C CA . PHE B 1 144 ? 5.117 -5.051 3.525 1 98.69 144 PHE B CA 1
ATOM 3147 C C . PHE B 1 144 ? 4.668 -3.613 3.766 1 98.69 144 PHE B C 1
ATOM 3149 O O . PHE B 1 144 ? 3.609 -3.377 4.352 1 98.69 144 PHE B O 1
ATOM 3156 N N . ASP B 1 145 ? 5.484 -2.693 3.393 1 98.56 145 ASP B N 1
ATOM 3157 C CA . ASP B 1 145 ? 5.164 -1.285 3.607 1 98.56 145 ASP B CA 1
ATOM 3158 C C . ASP B 1 145 ? 4.129 -0.798 2.596 1 98.56 145 ASP B C 1
ATOM 3160 O O . ASP B 1 145 ? 3.348 0.11 2.887 1 98.56 145 ASP B O 1
ATOM 3164 N N . MET B 1 146 ? 4.191 -1.362 1.392 1 98.56 146 MET B N 1
ATOM 3165 C CA . MET B 1 146 ? 3.223 -1.102 0.331 1 98.56 146 MET B CA 1
ATOM 3166 C C . MET B 1 146 ? 3.221 -2.23 -0.695 1 98.56 146 MET B C 1
ATOM 3168 O O . MET B 1 146 ? 4.195 -2.977 -0.805 1 98.56 146 MET B O 1
ATOM 3172 N N . LEU B 1 147 ? 2.148 -2.332 -1.381 1 98.94 147 LEU B N 1
ATOM 3173 C CA . LEU B 1 147 ? 1.962 -3.324 -2.436 1 98.94 147 LEU B CA 1
ATOM 3174 C C . LEU B 1 147 ? 1.732 -2.648 -3.783 1 98.94 147 LEU B C 1
ATOM 3176 O O . LEU B 1 147 ? 0.762 -1.906 -3.953 1 98.94 147 LEU B O 1
ATOM 3180 N N . PHE B 1 148 ? 2.654 -2.926 -4.73 1 98.94 148 PHE B N 1
ATOM 3181 C CA . PHE B 1 148 ? 2.523 -2.354 -6.062 1 98.94 148 PHE B CA 1
ATOM 3182 C C . PHE B 1 148 ? 2.125 -3.424 -7.074 1 98.94 148 PHE B C 1
ATOM 3184 O O . PHE B 1 148 ? 2.98 -4.145 -7.594 1 98.94 148 PHE B O 1
ATOM 3191 N N . SER B 1 149 ? 0.854 -3.453 -7.398 1 98.88 149 SER B N 1
ATOM 3192 C CA . SER B 1 149 ? 0.341 -4.395 -8.383 1 98.88 149 SER B CA 1
ATOM 3193 C C . SER B 1 149 ? 0.32 -3.777 -9.781 1 98.88 149 SER B C 1
ATOM 3195 O O . SER B 1 149 ? 0.34 -2.553 -9.922 1 98.88 149 SER B O 1
ATOM 3197 N N . SER B 1 150 ? 0.308 -4.629 -10.773 1 98.81 150 SER B N 1
ATOM 3198 C CA . SER B 1 150 ? 0.155 -4.129 -12.133 1 98.81 150 SER B CA 1
ATOM 3199 C C . SER B 1 150 ? -1.181 -3.414 -12.32 1 98.81 150 SER B C 1
ATOM 3201 O O . SER B 1 150 ? -1.278 -2.455 -13.086 1 98.81 150 SER B O 1
ATOM 3203 N N . GLN B 1 151 ? -2.207 -3.852 -11.562 1 98.75 151 GLN B N 1
ATOM 3204 C CA . GLN B 1 151 ? -3.471 -3.123 -11.586 1 98.75 151 GLN B CA 1
ATOM 3205 C C . GLN B 1 151 ? -3.289 -1.692 -11.078 1 98.75 151 GLN B C 1
ATOM 3207 O O . GLN B 1 151 ? -3.715 -0.74 -11.734 1 98.75 151 GLN B O 1
ATOM 3212 N N . LEU B 1 152 ? -2.664 -1.564 -9.938 1 98.81 152 LEU B N 1
ATOM 3213 C CA . LEU B 1 152 ? -2.449 -0.269 -9.297 1 98.81 152 LEU B CA 1
ATOM 3214 C C . LEU B 1 152 ? -1.625 0.647 -10.195 1 98.81 152 LEU B C 1
ATOM 3216 O O . LEU B 1 152 ? -1.955 1.823 -10.359 1 98.81 152 LEU B O 1
ATOM 3220 N N . LEU B 1 153 ? -0.584 0.058 -10.789 1 98.62 153 LEU B N 1
ATOM 3221 C CA . LEU B 1 153 ? 0.348 0.842 -11.594 1 98.62 153 LEU B CA 1
ATOM 3222 C C . LEU B 1 153 ? -0.157 0.99 -13.023 1 98.62 153 LEU B C 1
ATOM 3224 O O . LEU B 1 153 ? 0.369 1.799 -13.789 1 98.62 153 LEU B O 1
ATOM 3228 N N . ALA B 1 154 ? -1.093 0.164 -13.477 1 98.12 154 ALA B N 1
ATOM 3229 C CA . ALA B 1 154 ? -1.724 0.156 -14.789 1 98.12 154 ALA B CA 1
ATOM 3230 C C . ALA B 1 154 ? -0.763 -0.363 -15.859 1 98.12 154 ALA B C 1
ATOM 3232 O O . ALA B 1 154 ? -0.994 -0.176 -17.047 1 98.12 154 ALA B O 1
ATOM 3233 N N . LEU B 1 155 ? 0.355 -0.967 -15.477 1 98.12 155 LEU B N 1
ATOM 3234 C CA . LEU B 1 155 ? 1.373 -1.519 -16.375 1 98.12 155 LEU B CA 1
ATOM 3235 C C . LEU B 1 155 ? 1.853 -2.877 -15.867 1 98.12 155 LEU B C 1
ATOM 3237 O O . LEU B 1 155 ? 2.008 -3.08 -14.664 1 98.12 155 LEU B O 1
ATOM 3241 N N . TYR B 1 156 ? 2.139 -3.752 -16.812 1 97.75 156 TYR B N 1
ATOM 3242 C CA . TYR B 1 156 ? 2.758 -5.031 -16.484 1 97.75 156 TYR B CA 1
ATOM 3243 C C . TYR B 1 156 ? 4.258 -4.867 -16.25 1 97.75 156 TYR B C 1
ATOM 3245 O O . TYR B 1 156 ? 4.922 -4.121 -16.984 1 97.75 156 TYR B O 1
ATOM 3253 N N . LYS B 1 157 ? 4.816 -5.68 -15.297 1 97.56 157 LYS B N 1
ATOM 3254 C CA . LYS B 1 157 ? 6.199 -6.113 -15.469 1 97.56 157 LYS B CA 1
ATOM 3255 C C . LYS B 1 157 ? 6.34 -7.027 -16.688 1 97.56 157 LYS B C 1
ATOM 3257 O O . LYS B 1 157 ? 5.422 -7.789 -17 1 97.56 157 LYS B O 1
ATOM 3262 N N . PRO B 1 158 ? 7.32 -6.676 -17.516 1 98.12 158 PRO B N 1
ATOM 3263 C CA . PRO B 1 158 ? 8.555 -5.945 -17.234 1 98.12 158 PRO B CA 1
ATOM 3264 C C . PRO B 1 158 ? 8.57 -4.551 -17.859 1 98.12 158 PRO B C 1
ATOM 3266 O O . PRO B 1 158 ? 9.641 -3.977 -18.078 1 98.12 158 PRO B O 1
ATOM 3269 N N . ASN B 1 159 ? 7.414 -4.012 -18.234 1 98.25 159 ASN B N 1
ATOM 3270 C CA . ASN B 1 159 ? 7.422 -2.625 -18.672 1 98.25 159 ASN B CA 1
ATOM 3271 C C . ASN B 1 159 ? 8.219 -1.733 -17.734 1 98.25 159 ASN B C 1
ATOM 3273 O O . ASN B 1 159 ? 7.969 -1.722 -16.516 1 98.25 159 ASN B O 1
ATOM 3277 N N . LEU B 1 160 ? 9.148 -0.962 -18.266 1 98.62 160 LEU B N 1
ATOM 3278 C CA . LEU B 1 160 ? 9.992 -0.121 -17.422 1 98.62 160 LEU B CA 1
ATOM 3279 C C . LEU B 1 160 ? 9.164 0.944 -16.703 1 98.62 160 LEU B C 1
ATOM 3281 O O . LEU B 1 160 ? 9.508 1.369 -15.602 1 98.62 160 LEU B O 1
ATOM 3285 N N . GLY B 1 161 ? 8.078 1.306 -17.328 1 98.56 161 GLY B N 1
ATOM 3286 C CA . GLY B 1 161 ? 7.191 2.283 -16.719 1 98.56 161 GLY B CA 1
ATOM 3287 C C . GLY B 1 161 ? 6.629 1.832 -15.383 1 98.56 161 GLY B C 1
ATOM 3288 O O . GLY B 1 161 ? 6.406 2.65 -14.492 1 98.56 161 GLY B O 1
ATOM 3289 N N . ALA B 1 162 ? 6.387 0.538 -15.242 1 98.75 162 ALA B N 1
ATOM 3290 C CA . ALA B 1 162 ? 5.875 0.004 -13.977 1 98.75 162 ALA B CA 1
ATOM 3291 C C . ALA B 1 162 ? 6.879 0.22 -12.844 1 98.75 162 ALA B C 1
ATOM 3293 O O . ALA B 1 162 ? 6.496 0.585 -11.734 1 98.75 162 ALA B O 1
ATOM 3294 N N . TYR B 1 163 ? 8.141 0.012 -13.156 1 98.88 163 TYR B N 1
ATOM 3295 C CA . TYR B 1 163 ? 9.203 0.217 -12.18 1 98.88 163 TYR B CA 1
ATOM 3296 C C . TYR B 1 163 ? 9.367 1.697 -11.859 1 98.88 163 TYR B C 1
ATOM 3298 O O . TYR B 1 163 ? 9.484 2.08 -10.695 1 98.88 163 TYR B O 1
ATOM 3306 N N . ARG B 1 164 ? 9.352 2.564 -12.852 1 98.88 164 ARG B N 1
ATOM 3307 C CA . ARG B 1 164 ? 9.531 4 -12.664 1 98.88 164 ARG B CA 1
ATOM 3308 C C . ARG B 1 164 ? 8.398 4.586 -11.82 1 98.88 164 ARG B C 1
ATOM 3310 O O . ARG B 1 164 ? 8.641 5.43 -10.953 1 98.88 164 ARG B O 1
ATOM 3317 N N . LYS B 1 165 ? 7.211 4.105 -12.07 1 98.81 165 LYS B N 1
ATOM 3318 C CA . LYS B 1 165 ? 6.07 4.594 -11.297 1 98.81 165 LYS B CA 1
ATOM 3319 C C . LYS B 1 165 ? 6.195 4.207 -9.828 1 98.81 165 LYS B C 1
ATOM 3321 O O . LYS B 1 165 ? 5.945 5.027 -8.938 1 98.81 165 LYS B O 1
ATOM 3326 N N . ALA B 1 166 ? 6.574 2.943 -9.586 1 98.94 166 ALA B N 1
ATOM 3327 C CA . ALA B 1 166 ? 6.762 2.506 -8.203 1 98.94 166 ALA B CA 1
ATOM 3328 C C . ALA B 1 166 ? 7.867 3.307 -7.523 1 98.94 166 ALA B C 1
ATOM 3330 O O . ALA B 1 166 ? 7.715 3.725 -6.371 1 98.94 166 ALA B O 1
ATOM 3331 N N . LEU B 1 167 ? 8.953 3.531 -8.242 1 98.88 167 LEU B N 1
ATOM 3332 C CA . LEU B 1 167 ? 10.062 4.32 -7.719 1 98.88 167 LEU B CA 1
ATOM 3333 C C . LEU B 1 167 ? 9.617 5.738 -7.391 1 98.88 167 LEU B C 1
ATOM 3335 O O . LEU B 1 167 ? 9.969 6.281 -6.34 1 98.88 167 LEU B O 1
ATOM 3339 N N . ASP B 1 168 ? 8.828 6.324 -8.258 1 98.81 168 ASP B N 1
ATOM 3340 C CA . ASP B 1 168 ? 8.312 7.672 -8.039 1 98.81 168 ASP B CA 1
ATOM 3341 C C . ASP B 1 168 ? 7.445 7.734 -6.785 1 98.81 168 ASP B C 1
ATOM 3343 O O . ASP B 1 168 ? 7.559 8.672 -5.992 1 98.81 168 ASP B O 1
ATOM 3347 N N . LEU B 1 169 ? 6.676 6.738 -6.555 1 98.88 169 LEU B N 1
ATOM 3348 C CA . LEU B 1 169 ? 5.75 6.715 -5.43 1 98.88 169 LEU B CA 1
ATOM 3349 C C . LEU B 1 169 ? 6.508 6.617 -4.105 1 98.88 169 LEU B C 1
ATOM 3351 O O . LEU B 1 169 ? 6.09 7.203 -3.104 1 98.88 169 LEU B O 1
ATOM 3355 N N . ILE B 1 170 ? 7.613 5.926 -4.133 1 98.81 170 ILE B N 1
ATOM 3356 C CA . ILE B 1 170 ? 8.328 5.793 -2.869 1 98.81 170 ILE B CA 1
ATOM 3357 C C . ILE B 1 170 ? 9.453 6.82 -2.803 1 98.81 170 ILE B C 1
ATOM 3359 O O . ILE B 1 170 ? 10.234 6.828 -1.851 1 98.81 170 ILE B O 1
ATOM 3363 N N . ASP B 1 171 ? 9.547 7.645 -3.871 1 98.5 171 ASP B N 1
ATOM 3364 C CA . ASP B 1 171 ? 10.547 8.703 -3.969 1 98.5 171 ASP B CA 1
ATOM 3365 C C . ASP B 1 171 ? 11.961 8.148 -3.816 1 98.5 171 ASP B C 1
ATOM 3367 O O . ASP B 1 171 ? 12.727 8.602 -2.963 1 98.5 171 ASP B O 1
ATOM 3371 N N . ALA B 1 172 ? 12.297 7.273 -4.703 1 98.69 172 ALA B N 1
ATOM 3372 C CA . ALA B 1 172 ? 13.625 6.664 -4.703 1 98.69 172 ALA B CA 1
ATOM 3373 C C . ALA B 1 172 ? 14.195 6.586 -6.117 1 98.69 172 ALA B C 1
ATOM 3375 O O . ALA B 1 172 ? 13.438 6.488 -7.09 1 98.69 172 ALA B O 1
ATOM 3376 N N . LYS B 1 173 ? 15.492 6.715 -6.195 1 98.44 173 LYS B N 1
ATOM 3377 C CA . LYS B 1 173 ? 16.188 6.41 -7.438 1 98.44 173 LYS B CA 1
ATOM 3378 C C . LYS B 1 173 ? 16.391 4.906 -7.605 1 98.44 173 LYS B C 1
ATOM 3380 O O . LYS B 1 173 ? 16.453 4.168 -6.621 1 98.44 173 LYS B O 1
ATOM 3385 N N . ALA B 1 174 ? 16.5 4.461 -8.844 1 98.69 174 ALA B N 1
ATOM 3386 C CA . ALA B 1 174 ? 16.656 3.039 -9.141 1 98.69 174 ALA B CA 1
ATOM 3387 C C . ALA B 1 174 ? 17.859 2.457 -8.391 1 98.69 174 ALA B C 1
ATOM 3389 O O . ALA B 1 174 ? 17.781 1.356 -7.84 1 98.69 174 ALA B O 1
ATOM 3390 N N . GLU B 1 175 ? 18.922 3.211 -8.266 1 97.81 175 GLU B N 1
ATOM 3391 C CA . GLU B 1 175 ? 20.172 2.73 -7.664 1 97.81 175 GLU B CA 1
ATOM 3392 C C . GLU B 1 175 ? 20.031 2.562 -6.156 1 97.81 175 GLU B C 1
ATOM 3394 O O . GLU B 1 175 ? 20.891 1.977 -5.504 1 97.81 175 GLU B O 1
ATOM 3399 N N . GLU B 1 176 ? 18.969 3.1 -5.59 1 98.25 176 GLU B N 1
ATOM 3400 C CA . GLU B 1 176 ? 18.734 3.041 -4.148 1 98.25 176 GLU B CA 1
ATOM 3401 C C . GLU B 1 176 ? 17.812 1.873 -3.787 1 98.25 176 GLU B C 1
ATOM 3403 O O . GLU B 1 176 ? 17.469 1.688 -2.619 1 98.25 176 GLU B O 1
ATOM 3408 N N . VAL B 1 177 ? 17.406 1.043 -4.785 1 98.62 177 VAL B N 1
ATOM 3409 C CA . VAL B 1 177 ? 16.422 -0.01 -4.555 1 98.62 177 VAL B CA 1
ATOM 3410 C C . VAL B 1 177 ? 16.938 -1.333 -5.113 1 98.62 177 VAL B C 1
ATOM 3412 O O . VAL B 1 177 ? 17.5 -1.373 -6.211 1 98.62 177 VAL B O 1
ATOM 3415 N N . LEU B 1 178 ? 16.797 -2.385 -4.348 1 98.62 178 LEU B N 1
ATOM 3416 C CA . LEU B 1 178 ? 17.094 -3.742 -4.789 1 98.62 178 LEU B CA 1
ATOM 3417 C C . LEU B 1 178 ? 15.844 -4.438 -5.312 1 98.62 178 LEU B C 1
ATOM 3419 O O . LEU B 1 178 ? 14.766 -4.289 -4.738 1 98.62 178 LEU B O 1
ATOM 3423 N N . MET B 1 179 ? 16.016 -5.18 -6.375 1 98.88 179 MET B N 1
ATOM 3424 C CA . MET B 1 179 ? 14.938 -6.035 -6.863 1 98.88 179 MET B CA 1
ATOM 3425 C C . MET B 1 179 ? 15.227 -7.5 -6.555 1 98.88 179 MET B C 1
ATOM 3427 O O . MET B 1 179 ? 16.297 -8.016 -6.914 1 98.88 179 MET B O 1
ATOM 3431 N N . VAL B 1 180 ? 14.344 -8.156 -5.875 1 98.94 180 VAL B N 1
ATOM 3432 C CA . VAL B 1 180 ? 14.438 -9.57 -5.531 1 98.94 180 VAL B CA 1
ATOM 3433 C C . VAL B 1 180 ? 13.312 -10.344 -6.215 1 98.94 180 VAL B C 1
ATOM 3435 O O . VAL B 1 180 ? 12.133 -10.055 -6.004 1 98.94 180 VAL B O 1
ATOM 3438 N N . ALA B 1 181 ? 13.633 -11.328 -7.023 1 98.94 181 ALA B N 1
ATOM 3439 C CA . ALA B 1 181 ? 12.602 -12.047 -7.77 1 98.94 181 ALA B CA 1
ATOM 3440 C C . ALA B 1 181 ? 13.086 -13.438 -8.172 1 98.94 181 ALA B C 1
ATOM 3442 O O . ALA B 1 181 ? 14.289 -13.68 -8.25 1 98.94 181 ALA B O 1
ATOM 3443 N N . ALA B 1 182 ? 12.18 -14.266 -8.461 1 98.81 182 ALA B N 1
ATOM 3444 C CA . ALA B 1 182 ? 12.461 -15.594 -9.008 1 98.81 182 ALA B CA 1
ATOM 3445 C C . ALA B 1 182 ? 12.227 -15.625 -10.516 1 98.81 182 ALA B C 1
ATOM 3447 O O . ALA B 1 182 ? 12.188 -16.703 -11.117 1 98.81 182 ALA B O 1
ATOM 3448 N N . HIS B 1 183 ? 11.969 -14.492 -11.102 1 98.62 183 HIS B N 1
ATOM 3449 C CA . HIS B 1 183 ? 11.719 -14.375 -12.531 1 98.62 183 HIS B CA 1
ATOM 3450 C C . HIS B 1 183 ? 12.758 -13.477 -13.203 1 98.62 183 HIS B C 1
ATOM 3452 O O . HIS B 1 183 ? 12.852 -12.289 -12.883 1 98.62 183 HIS B O 1
ATOM 3458 N N . ALA B 1 184 ? 13.391 -14.031 -14.172 1 98.69 184 ALA B N 1
ATOM 3459 C CA . ALA B 1 184 ? 14.5 -13.344 -14.828 1 98.69 184 ALA B CA 1
ATOM 3460 C C . ALA B 1 184 ? 14.023 -12.078 -15.531 1 98.69 184 ALA B C 1
ATOM 3462 O O . ALA B 1 184 ? 14.727 -11.062 -15.531 1 98.69 184 ALA B O 1
ATOM 3463 N N . TYR B 1 185 ? 12.867 -12.102 -16.125 1 97.88 185 TYR B N 1
ATOM 3464 C CA . TYR B 1 185 ? 12.383 -10.945 -16.859 1 97.88 185 TYR B CA 1
ATOM 3465 C C . TYR B 1 185 ? 12.203 -9.742 -15.938 1 97.88 185 TYR B C 1
ATOM 3467 O O . TYR B 1 185 ? 12.391 -8.602 -16.359 1 97.88 185 TYR B O 1
ATOM 3475 N N . ASP B 1 186 ? 11.82 -9.984 -14.648 1 98.31 186 ASP B N 1
ATOM 3476 C CA . ASP B 1 186 ? 11.711 -8.93 -13.648 1 98.31 186 ASP B CA 1
ATOM 3477 C C . ASP B 1 186 ? 13.055 -8.25 -13.406 1 98.31 186 ASP B C 1
ATOM 3479 O O . ASP B 1 186 ? 13.141 -7.02 -13.391 1 98.31 186 ASP B O 1
ATOM 3483 N N . LEU B 1 187 ? 14.016 -9.086 -13.227 1 98.88 187 LEU B N 1
ATOM 3484 C CA . LEU B 1 187 ? 15.336 -8.602 -12.844 1 98.88 187 LEU B CA 1
ATOM 3485 C C . LEU B 1 187 ? 16.031 -7.949 -14.031 1 98.88 187 LEU B C 1
ATOM 3487 O O . LEU B 1 187 ? 16.797 -6.992 -13.859 1 98.88 187 LEU B O 1
ATOM 3491 N N . ARG B 1 188 ? 15.805 -8.438 -15.242 1 98.81 188 ARG B N 1
ATOM 3492 C CA . ARG B 1 188 ? 16.359 -7.812 -16.438 1 98.81 188 ARG B CA 1
ATOM 3493 C C . ARG B 1 188 ? 15.844 -6.383 -16.594 1 98.81 188 ARG B C 1
ATOM 3495 O O . ARG B 1 188 ? 16.625 -5.473 -16.891 1 98.81 188 ARG B O 1
ATOM 3502 N N . ALA B 1 189 ? 14.578 -6.18 -16.359 1 98.81 189 ALA B N 1
ATOM 3503 C CA . ALA B 1 189 ? 14.008 -4.836 -16.422 1 98.81 189 ALA B CA 1
ATOM 3504 C C . ALA B 1 189 ? 14.586 -3.943 -15.328 1 98.81 189 ALA B C 1
ATOM 3506 O O . ALA B 1 189 ? 14.961 -2.799 -15.586 1 98.81 189 ALA B O 1
ATOM 3507 N N . ALA B 1 190 ? 14.648 -4.484 -14.117 1 98.88 190 ALA B N 1
ATOM 3508 C CA . ALA B 1 190 ? 15.203 -3.732 -12.992 1 98.88 190 ALA B CA 1
ATOM 3509 C C . ALA B 1 190 ? 16.656 -3.336 -13.266 1 98.88 190 ALA B C 1
ATOM 3511 O O . ALA B 1 190 ? 17.031 -2.186 -13.047 1 98.88 190 ALA B O 1
ATOM 3512 N N . LYS B 1 191 ? 17.359 -4.254 -13.742 1 98.56 191 LYS B N 1
ATOM 3513 C CA . LYS B 1 191 ? 18.75 -4.02 -14.094 1 98.56 191 LYS B CA 1
ATOM 3514 C C . LYS B 1 191 ? 18.875 -2.928 -15.148 1 98.56 191 LYS B C 1
ATOM 3516 O O . LYS B 1 191 ? 19.781 -2.092 -15.078 1 98.56 191 LYS B O 1
ATOM 3521 N N . ASN B 1 192 ? 18.031 -2.955 -16.109 1 98.62 192 ASN B N 1
ATOM 3522 C CA . ASN B 1 192 ? 18.016 -1.951 -17.156 1 98.62 192 ASN B CA 1
ATOM 3523 C C . ASN B 1 192 ? 17.859 -0.543 -16.594 1 98.62 192 ASN B C 1
ATOM 3525 O O . ASN B 1 192 ? 18.344 0.426 -17.188 1 98.62 192 ASN B O 1
ATOM 3529 N N . LEU B 1 193 ? 17.25 -0.41 -15.438 1 98.56 193 LEU B N 1
ATOM 3530 C CA . LEU B 1 193 ? 17 0.892 -14.828 1 98.56 193 LEU B CA 1
ATOM 3531 C C . LEU B 1 193 ? 18.125 1.254 -13.852 1 98.56 193 LEU B C 1
ATOM 3533 O O . LEU B 1 193 ? 18.109 2.342 -13.273 1 98.56 193 LEU B O 1
ATOM 3537 N N . GLY B 1 194 ? 18.969 0.305 -13.625 1 97.88 194 GLY B N 1
ATOM 3538 C CA . GLY B 1 194 ? 20.094 0.596 -12.742 1 97.88 194 GLY B CA 1
ATOM 3539 C C . GLY B 1 194 ? 19.922 0.031 -11.344 1 97.88 194 GLY B C 1
ATOM 3540 O O . GLY B 1 194 ? 20.734 0.31 -10.453 1 97.88 194 GLY B O 1
ATOM 3541 N N . MET B 1 195 ? 18.953 -0.808 -11.117 1 98.44 195 MET B N 1
ATOM 3542 C CA . MET B 1 195 ? 18.766 -1.456 -9.82 1 98.44 195 MET B CA 1
ATOM 3543 C C . MET B 1 195 ? 19.75 -2.615 -9.648 1 98.44 195 MET B C 1
ATOM 3545 O O . MET B 1 195 ? 20.125 -3.262 -10.633 1 98.44 195 MET B O 1
ATOM 3549 N N . LYS B 1 196 ? 20.141 -2.85 -8.484 1 98.19 196 LYS B N 1
ATOM 3550 C CA . LYS B 1 196 ? 20.797 -4.117 -8.18 1 98.19 196 LYS B CA 1
ATOM 3551 C C . LYS B 1 196 ? 19.781 -5.246 -8.062 1 98.19 196 LYS B C 1
ATOM 3553 O O . LYS B 1 196 ? 18.609 -5.008 -7.734 1 98.19 196 LYS B O 1
ATOM 3558 N N . THR B 1 197 ? 20.25 -6.438 -8.367 1 98.69 197 THR B N 1
ATOM 3559 C CA . THR B 1 197 ? 19.312 -7.531 -8.57 1 98.69 197 THR B CA 1
ATOM 3560 C C . THR B 1 197 ? 19.75 -8.773 -7.801 1 98.69 197 THR B C 1
ATOM 3562 O O . THR B 1 197 ? 20.938 -9.102 -7.77 1 98.69 197 THR B O 1
ATOM 3565 N N . ILE B 1 198 ? 18.828 -9.414 -7.176 1 98.88 198 ILE B N 1
ATOM 3566 C CA . ILE B 1 198 ? 19.047 -10.711 -6.539 1 98.88 198 ILE B CA 1
ATOM 3567 C C . ILE B 1 198 ? 18.016 -11.719 -7.055 1 98.88 198 ILE B C 1
ATOM 3569 O O . ILE B 1 198 ? 16.812 -11.547 -6.844 1 98.88 198 ILE B O 1
ATOM 3573 N N . TYR B 1 199 ? 18.5 -12.727 -7.711 1 98.94 199 TYR B N 1
ATOM 3574 C CA . TYR B 1 199 ? 17.656 -13.805 -8.219 1 98.94 199 TYR B CA 1
ATOM 3575 C C . TYR B 1 199 ? 17.453 -14.875 -7.152 1 98.94 199 TYR B C 1
ATOM 3577 O O . TYR B 1 199 ? 18.422 -15.328 -6.523 1 98.94 199 TYR B O 1
ATOM 3585 N N . ILE B 1 200 ? 16.266 -15.242 -6.902 1 98.94 200 ILE B N 1
ATOM 3586 C CA . ILE B 1 200 ? 15.922 -16.344 -6.016 1 98.94 200 ILE B CA 1
ATOM 3587 C C . ILE B 1 200 ? 15.453 -17.547 -6.836 1 98.94 200 ILE B C 1
ATOM 3589 O O . ILE B 1 200 ? 14.383 -17.5 -7.457 1 98.94 200 ILE B O 1
ATOM 3593 N N . HIS B 1 201 ? 16.188 -18.594 -6.828 1 98.75 201 HIS B N 1
ATOM 3594 C CA . HIS B 1 201 ? 15.797 -19.781 -7.574 1 98.75 201 HIS B CA 1
ATOM 3595 C C . HIS B 1 201 ? 14.688 -20.547 -6.852 1 98.75 201 HIS B C 1
ATOM 3597 O O . HIS B 1 201 ? 14.805 -20.844 -5.664 1 98.75 201 HIS B O 1
ATOM 3603 N N . ARG B 1 202 ? 13.641 -20.734 -7.496 1 98.56 202 ARG B N 1
ATOM 3604 C CA . ARG B 1 202 ? 12.531 -21.594 -7.094 1 98.56 202 ARG B CA 1
ATOM 3605 C C . ARG B 1 202 ? 12.25 -22.641 -8.156 1 98.56 202 ARG B C 1
ATOM 3607 O O . ARG B 1 202 ? 12.117 -22.328 -9.336 1 98.56 202 ARG B O 1
ATOM 3614 N N . TRP B 1 203 ? 12.031 -23.844 -7.766 1 96.94 203 TRP B N 1
ATOM 3615 C CA . TRP B 1 203 ? 11.891 -24.953 -8.719 1 96.94 203 TRP B CA 1
ATOM 3616 C C . TRP B 1 203 ? 10.633 -24.781 -9.562 1 96.94 203 TRP B C 1
ATOM 3618 O O . TRP B 1 203 ? 10.539 -25.328 -10.664 1 96.94 203 TRP B O 1
ATOM 3628 N N . THR B 1 204 ? 9.703 -24.031 -9.125 1 97.06 204 THR B N 1
ATOM 3629 C CA . THR B 1 204 ? 8.414 -23.891 -9.797 1 97.06 204 THR B CA 1
ATOM 3630 C C . THR B 1 204 ? 8.484 -22.797 -10.859 1 97.06 204 THR B C 1
ATOM 3632 O O . THR B 1 204 ? 7.566 -22.656 -11.672 1 97.06 204 THR B O 1
ATOM 3635 N N . ASP B 1 205 ? 9.445 -22.016 -10.898 1 97.31 205 ASP B N 1
ATOM 3636 C CA . ASP B 1 205 ? 9.438 -20.781 -11.68 1 97.31 205 ASP B CA 1
ATOM 3637 C C . ASP B 1 205 ? 10.602 -20.75 -12.664 1 97.31 205 ASP B C 1
ATOM 3639 O O . ASP B 1 205 ? 11.625 -21.406 -12.453 1 97.31 205 ASP B O 1
ATOM 3643 N N . ASP B 1 206 ? 10.43 -20 -13.766 1 96.94 206 ASP B N 1
ATOM 3644 C CA . ASP B 1 206 ? 11.43 -19.844 -14.82 1 96.94 206 ASP B CA 1
ATOM 3645 C C . ASP B 1 206 ? 11.867 -21.188 -15.383 1 96.94 206 ASP B C 1
ATOM 3647 O O . ASP B 1 206 ? 13.055 -21.422 -15.602 1 96.94 206 ASP B O 1
ATOM 3651 N N . ILE B 1 207 ? 10.898 -21.969 -15.633 1 91.44 207 ILE B N 1
ATOM 3652 C CA . ILE B 1 207 ? 11.172 -23.344 -16.047 1 91.44 207 ILE B CA 1
ATOM 3653 C C . ILE B 1 207 ? 11.688 -23.344 -17.484 1 91.44 207 ILE B C 1
ATOM 3655 O O . ILE B 1 207 ? 12.328 -24.312 -17.922 1 91.44 207 ILE B O 1
ATOM 3659 N N . ASP B 1 208 ? 11.438 -22.281 -18.219 1 93.81 208 ASP B N 1
ATOM 3660 C CA . ASP B 1 208 ? 11.844 -22.203 -19.625 1 93.81 208 ASP B CA 1
ATOM 3661 C C . ASP B 1 208 ? 13.164 -21.438 -19.766 1 93.81 208 ASP B C 1
ATOM 3663 O O . ASP B 1 208 ? 13.68 -21.281 -20.875 1 93.81 208 ASP B O 1
ATOM 3667 N N . GLU B 1 209 ? 13.672 -20.969 -18.656 1 96.81 209 GLU B N 1
ATOM 3668 C CA . GLU B 1 209 ? 14.938 -20.234 -18.688 1 96.81 209 GLU B CA 1
ATOM 3669 C C . GLU B 1 209 ? 16.125 -21.172 -18.656 1 96.81 209 GLU B C 1
ATOM 3671 O O . GLU B 1 209 ? 16.047 -22.266 -18.094 1 96.81 209 GLU B O 1
ATOM 3676 N N . ASP B 1 210 ? 17.25 -20.75 -19.281 1 97.38 210 ASP B N 1
ATOM 3677 C CA . ASP B 1 210 ? 18.531 -21.406 -19.109 1 97.38 210 ASP B CA 1
ATOM 3678 C C . ASP B 1 210 ? 19.188 -21.016 -17.797 1 97.38 210 ASP B C 1
ATOM 3680 O O . ASP B 1 210 ? 19.797 -19.938 -17.703 1 97.38 210 ASP B O 1
ATOM 3684 N N . MET B 1 211 ? 19.188 -21.891 -16.844 1 96.69 211 MET B N 1
ATOM 3685 C CA . MET B 1 211 ? 19.609 -21.562 -15.492 1 96.69 211 MET B CA 1
ATOM 3686 C C . MET B 1 211 ? 21.125 -21.297 -15.453 1 96.69 211 MET B C 1
ATOM 3688 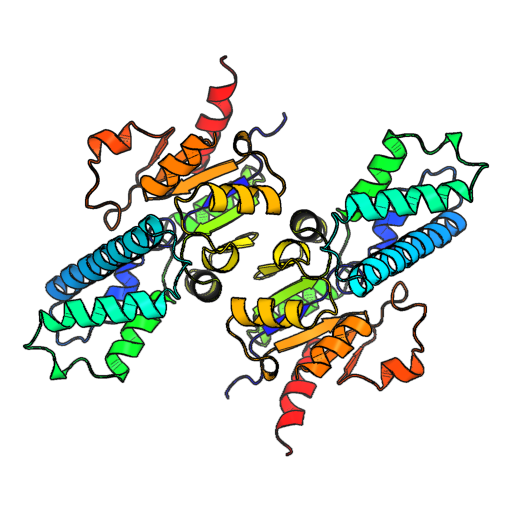O O . MET B 1 211 ? 21.609 -20.578 -14.586 1 96.69 211 MET B O 1
ATOM 3692 N N . VAL B 1 212 ? 21.828 -21.859 -16.328 1 96.69 212 VAL B N 1
ATOM 3693 C CA . VAL B 1 212 ? 23.266 -21.578 -16.406 1 96.69 212 VAL B CA 1
ATOM 3694 C C . VAL B 1 212 ? 23.484 -20.109 -16.734 1 96.69 212 VAL B C 1
ATOM 3696 O O . VAL B 1 212 ? 24.359 -19.453 -16.141 1 96.69 212 VAL B O 1
ATOM 3699 N N . GLU B 1 213 ? 22.734 -19.641 -17.609 1 97.69 213 GLU B N 1
ATOM 3700 C CA . GLU B 1 213 ? 22.828 -18.219 -17.984 1 97.69 213 GLU B CA 1
ATOM 3701 C C . GLU B 1 213 ? 22.297 -17.328 -16.859 1 97.69 213 GLU B C 1
ATOM 3703 O O . GLU B 1 213 ? 22.922 -16.312 -16.531 1 97.69 213 GLU B O 1
ATOM 3708 N N . VAL B 1 214 ? 21.172 -17.719 -16.281 1 98.19 214 VAL B N 1
ATOM 3709 C CA . VAL B 1 214 ? 20.516 -16.906 -15.258 1 98.19 214 VAL B CA 1
ATOM 3710 C C . VAL B 1 214 ? 21.438 -16.766 -14.055 1 98.19 214 VAL B C 1
ATOM 3712 O O . VAL B 1 214 ? 21.531 -15.695 -13.453 1 98.19 214 VAL B O 1
ATOM 3715 N N . LYS B 1 215 ? 22.156 -17.828 -13.727 1 97.38 215 LYS B N 1
ATOM 3716 C CA . LYS B 1 215 ? 23.031 -17.859 -12.562 1 97.38 215 LYS B CA 1
ATOM 3717 C C . LYS B 1 215 ? 24.109 -16.766 -12.656 1 97.38 215 LYS B C 1
ATOM 3719 O O . LYS B 1 215 ? 24.562 -16.266 -11.633 1 97.38 215 LYS B O 1
ATOM 3724 N N . ASN B 1 216 ? 24.406 -16.344 -13.867 1 96.69 216 ASN B N 1
ATOM 3725 C CA . ASN B 1 216 ? 25.5 -15.398 -14.055 1 96.69 216 ASN B CA 1
ATOM 3726 C C . ASN B 1 216 ? 25 -14.039 -14.539 1 96.69 216 ASN B C 1
ATOM 3728 O O . ASN B 1 216 ? 25.797 -13.133 -14.805 1 96.69 216 ASN B O 1
ATOM 3732 N N . GLU B 1 217 ? 23.781 -13.875 -14.594 1 98.12 217 GLU B N 1
ATOM 3733 C CA . GLU B 1 217 ? 23.219 -12.703 -15.266 1 98.12 217 GLU B CA 1
ATOM 3734 C C . GLU B 1 217 ? 23 -11.555 -14.281 1 98.12 217 GLU B C 1
ATOM 3736 O O . GLU B 1 217 ? 23.062 -10.383 -14.664 1 98.12 217 GLU B O 1
ATOM 3741 N N . PHE B 1 218 ? 22.812 -11.883 -13.031 1 98.38 218 PHE B N 1
ATOM 3742 C CA . PHE B 1 218 ? 22.391 -10.883 -12.055 1 98.38 218 PHE B CA 1
ATOM 3743 C C . PHE B 1 218 ? 23.453 -10.719 -10.969 1 98.38 218 PHE B C 1
ATOM 3745 O O . PHE B 1 218 ? 24.484 -11.398 -10.977 1 98.38 218 PHE B O 1
ATOM 3752 N N . ASP B 1 219 ? 23.281 -9.766 -10.078 1 98.06 219 ASP B N 1
ATOM 3753 C CA . ASP B 1 219 ? 24.312 -9.453 -9.094 1 98.06 219 ASP B CA 1
ATOM 3754 C C . ASP B 1 219 ? 24.516 -10.609 -8.125 1 98.06 219 ASP B C 1
ATOM 3756 O O . ASP B 1 219 ? 25.656 -10.891 -7.719 1 98.06 219 ASP B O 1
ATOM 3760 N N . VAL B 1 220 ? 23.422 -11.258 -7.73 1 98.56 220 VAL B N 1
ATOM 3761 C CA . VAL B 1 220 ? 23.516 -12.406 -6.84 1 98.56 220 VAL B CA 1
ATOM 3762 C C . VAL B 1 220 ? 22.469 -13.453 -7.242 1 98.56 220 VAL B C 1
ATOM 3764 O O . VAL B 1 220 ? 21.375 -13.109 -7.691 1 98.56 220 VAL B O 1
ATOM 3767 N N . PHE B 1 221 ? 22.812 -14.648 -7.152 1 98.69 221 PHE B N 1
ATOM 3768 C CA . PHE B 1 221 ? 21.938 -15.797 -7.324 1 98.69 221 PHE B CA 1
ATOM 3769 C C . PHE B 1 221 ? 21.859 -16.609 -6.039 1 98.69 221 PHE B C 1
ATOM 3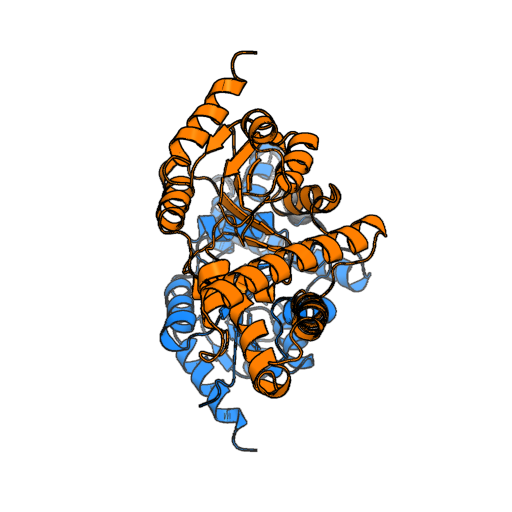771 O O . PHE B 1 221 ? 22.891 -17.016 -5.496 1 98.69 221 PHE B O 1
ATOM 3778 N N . LEU B 1 222 ? 20.656 -16.812 -5.52 1 98.75 222 LEU B N 1
ATOM 3779 C CA . LEU B 1 222 ? 20.469 -17.562 -4.277 1 98.75 222 LEU B CA 1
ATOM 3780 C C . LEU B 1 222 ? 19.531 -18.75 -4.48 1 98.75 222 LEU B C 1
ATOM 3782 O O . LEU B 1 222 ? 18.578 -18.656 -5.258 1 98.75 222 LEU B O 1
ATOM 3786 N N . GLU B 1 223 ? 19.828 -19.859 -3.742 1 97.88 223 GLU B N 1
ATOM 3787 C CA . GLU B 1 223 ? 18.906 -20.984 -3.621 1 97.88 223 GLU B CA 1
ATOM 3788 C C . GLU B 1 223 ? 17.953 -20.781 -2.443 1 97.88 223 GLU B C 1
ATOM 3790 O O . GLU B 1 223 ? 18.125 -21.391 -1.387 1 97.88 223 GLU B O 1
ATOM 3795 N N . GLY B 1 224 ? 17 -19.859 -2.549 1 98.19 224 GLY B N 1
ATOM 3796 C CA . GLY B 1 224 ? 16.125 -19.453 -1.457 1 98.19 224 GLY B CA 1
ATOM 3797 C C . GLY B 1 224 ? 16.594 -18.172 -0.772 1 98.19 224 GLY B C 1
ATOM 3798 O O . GLY B 1 224 ? 17.641 -17.609 -1.135 1 98.19 224 GLY B O 1
ATOM 3799 N N . MET B 1 225 ? 15.844 -17.734 0.278 1 98.69 225 MET B N 1
ATOM 3800 C CA . MET B 1 225 ? 16.109 -16.406 0.824 1 98.69 225 MET B CA 1
ATOM 3801 C C . MET B 1 225 ? 16.859 -16.5 2.152 1 98.69 225 MET B C 1
ATOM 3803 O O . MET B 1 225 ? 17 -15.5 2.863 1 98.69 225 MET B O 1
ATOM 3807 N N . GLN B 1 226 ? 17.312 -17.703 2.523 1 98.19 226 GLN B N 1
ATOM 3808 C CA . GLN B 1 226 ? 18.031 -17.859 3.781 1 98.19 226 GLN B CA 1
ATOM 3809 C C . GLN B 1 226 ? 19.219 -16.906 3.855 1 98.19 226 GLN B C 1
ATOM 3811 O O . GLN B 1 226 ? 19.516 -16.344 4.918 1 98.19 226 GLN B O 1
ATOM 3816 N N . ASN B 1 227 ? 19.875 -16.688 2.738 1 98 227 ASN B N 1
ATOM 3817 C CA . ASN B 1 227 ? 21.094 -15.883 2.713 1 98 227 ASN B CA 1
ATOM 3818 C C . ASN B 1 227 ? 20.844 -14.5 2.131 1 98 227 ASN B C 1
ATOM 3820 O O . ASN B 1 227 ? 21.766 -13.812 1.701 1 98 227 ASN B O 1
ATOM 3824 N N . LEU B 1 228 ? 19.625 -14.094 2.105 1 98.5 228 LEU B N 1
ATOM 3825 C CA . LEU B 1 228 ? 19.281 -12.805 1.52 1 98.5 228 LEU B CA 1
ATOM 3826 C C . LEU B 1 228 ? 19.953 -11.672 2.266 1 98.5 228 LEU B C 1
ATOM 3828 O O . LEU B 1 228 ? 20.547 -10.773 1.646 1 98.5 228 LEU B O 1
ATOM 3832 N N . PRO B 1 229 ? 20.016 -11.664 3.611 1 96.12 229 PRO B N 1
ATOM 3833 C CA . PRO B 1 229 ? 20.703 -10.578 4.309 1 96.12 229 PRO B CA 1
ATOM 3834 C C . PRO B 1 229 ? 22.188 -10.492 3.939 1 96.12 229 PRO B C 1
ATOM 3836 O O . PRO B 1 229 ? 22.703 -9.398 3.711 1 96.12 229 PRO B O 1
ATOM 3839 N N . ASP B 1 230 ? 22.828 -11.617 3.791 1 95.94 230 ASP B N 1
ATOM 3840 C CA . ASP B 1 230 ? 24.219 -11.641 3.393 1 95.94 230 ASP B CA 1
ATOM 3841 C C . ASP B 1 230 ? 24.391 -11.117 1.965 1 95.94 230 ASP B C 1
ATOM 3843 O O . ASP B 1 230 ? 25.375 -10.438 1.662 1 95.94 230 ASP B O 1
ATOM 3847 N N . ALA B 1 231 ? 23.531 -11.477 1.128 1 97.69 231 ALA B N 1
ATOM 3848 C CA . ALA B 1 231 ? 23.562 -11.016 -0.259 1 97.69 231 ALA B CA 1
ATOM 3849 C C . ALA B 1 231 ? 23.422 -9.5 -0.342 1 97.69 231 ALA B C 1
ATOM 3851 O O . ALA B 1 231 ? 24.094 -8.852 -1.142 1 97.69 231 ALA B O 1
ATOM 3852 N N . ILE B 1 232 ? 22.516 -8.953 0.474 1 96.75 232 ILE B N 1
ATOM 3853 C CA . ILE B 1 232 ? 22.297 -7.512 0.492 1 96.75 232 ILE B CA 1
ATOM 3854 C C . ILE B 1 232 ? 23.562 -6.805 0.947 1 96.75 232 ILE B C 1
ATOM 3856 O O . ILE B 1 232 ? 23.969 -5.797 0.36 1 96.75 232 ILE B O 1
ATOM 3860 N N . LYS B 1 233 ? 24.219 -7.328 1.936 1 93.81 233 LYS B N 1
ATOM 3861 C CA . LYS B 1 233 ? 25.484 -6.77 2.393 1 93.81 233 LYS B CA 1
ATOM 3862 C C . LYS B 1 233 ? 26.531 -6.789 1.278 1 93.81 233 LYS B C 1
ATOM 3864 O O . LYS B 1 233 ? 27.25 -5.809 1.078 1 93.81 233 LYS B O 1
ATOM 3869 N N . LYS B 1 234 ? 26.578 -7.852 0.546 1 92.94 234 LYS B N 1
ATOM 3870 C CA . LYS B 1 234 ? 27.547 -8.031 -0.534 1 92.94 234 LYS B CA 1
ATOM 3871 C C . LYS B 1 234 ? 27.344 -6.984 -1.629 1 92.94 234 LYS B C 1
ATOM 3873 O O . LYS B 1 234 ? 28.297 -6.375 -2.1 1 92.94 234 LYS B O 1
ATOM 3878 N N . VAL B 1 235 ? 26.109 -6.805 -1.956 1 94.56 235 VAL B N 1
ATOM 3879 C CA . VAL B 1 235 ? 25.828 -5.891 -3.061 1 94.56 235 VAL B CA 1
ATOM 3880 C C . VAL B 1 235 ? 26 -4.445 -2.59 1 94.56 235 VAL B C 1
ATOM 3882 O O . VAL B 1 235 ? 26.219 -3.545 -3.4 1 94.56 235 VAL B O 1
ATOM 3885 N N . SER B 1 236 ? 25.781 -4.203 -1.348 1 89.31 236 SER B N 1
ATOM 3886 C CA . SER B 1 236 ? 25.969 -2.867 -0.787 1 89.31 236 SER B CA 1
ATOM 3887 C C . SER B 1 236 ? 27.438 -2.479 -0.771 1 89.31 236 SER B C 1
ATOM 3889 O O . SER B 1 236 ? 27.781 -1.313 -0.987 1 89.31 236 SER B O 1
ATOM 3891 N N . ASP B 1 237 ? 28.375 -3.354 -0.51 1 81.75 237 ASP B N 1
ATOM 3892 C CA . ASP B 1 237 ? 29.812 -3.139 -0.405 1 81.75 237 ASP B CA 1
ATOM 3893 C C . ASP B 1 237 ? 30.453 -3.082 -1.785 1 81.75 237 ASP B C 1
ATOM 3895 O O . ASP B 1 237 ? 31.5 -2.439 -1.963 1 81.75 237 ASP B O 1
ATOM 3899 N N . GLY B 1 238 ? 30.188 -3.863 -2.736 1 65.69 238 GLY B N 1
ATOM 3900 C CA . GLY B 1 238 ? 30.797 -3.924 -4.055 1 65.69 238 GLY B CA 1
ATOM 3901 C C . GLY B 1 238 ? 30.656 -2.629 -4.832 1 65.69 238 GLY B C 1
ATOM 3902 O O . GLY B 1 238 ? 31.312 -2.449 -5.867 1 65.69 238 GLY B O 1
ATOM 3903 N N . SER B 1 239 ? 29.828 -1.723 -4.68 1 50.75 239 SER B N 1
ATOM 3904 C CA . SER B 1 239 ? 29.734 -0.46 -5.406 1 50.75 239 SER B CA 1
ATOM 3905 C C . SER B 1 239 ? 30.859 0.5 -4.996 1 50.75 239 SER B C 1
ATOM 3907 O O . SER B 1 239 ? 31.062 1.529 -5.641 1 50.75 239 SER B O 1
ATOM 3909 N N . GLN B 1 240 ? 31.5 0.483 -3.959 1 43.75 240 GLN B N 1
ATOM 3910 C CA . GLN B 1 240 ? 32.562 1.418 -3.586 1 43.75 240 GLN B CA 1
ATOM 3911 C C . GLN B 1 240 ? 33.812 1.179 -4.41 1 43.75 240 GLN B C 1
ATOM 3913 O O . GLN B 1 240 ? 34.719 2 -4.398 1 43.75 240 GLN B O 1
ATOM 3918 N N . GLU B 1 241 ? 34.219 0.081 -4.824 1 35.62 241 GLU B N 1
ATOM 3919 C CA . GLU B 1 241 ? 35.5 -0.061 -5.52 1 35.62 241 GLU B CA 1
ATOM 3920 C C . GLU B 1 241 ? 35.438 0.552 -6.918 1 35.62 241 GLU B C 1
ATOM 3922 O O . GLU B 1 241 ? 36.344 0.366 -7.723 1 35.62 241 GLU B O 1
ATOM 3927 N N . ILE B 1 242 ? 34.594 1.427 -7.305 1 25.84 242 ILE B N 1
ATOM 3928 C CA . ILE B 1 242 ? 35.094 2.178 -8.445 1 25.84 242 ILE B CA 1
ATOM 3929 C C . ILE B 1 242 ? 36.031 3.287 -7.965 1 25.84 242 ILE B C 1
ATOM 3931 O O . ILE B 1 242 ? 35.719 4.012 -7.02 1 25.84 242 ILE B O 1
#

Nearest PDB structures (foldseek):
  8wbo-assembly1_A-2  TM=8.818E-01  e=3.956E-18  Rhodococcus opacus
  8wbm-assembly1_A  TM=8.809E-01  e=6.289E-18  Rhodococcus opacus
  8wbk-assembly1_A  TM=8.585E-01  e=1.416E-17  Rhodococcus opacus
  8wnh-assembly1_B  TM=8.812E-01  e=5.689E-17  Rhodococcus opacus
  8wbn-assembly1_B  TM=8.842E-01  e=6.388E-17  Rhodococcus opacus

Sequence (484 aa):
MTKRFKAVFFDFMGTCLDWHSSVLQSWPSSIPRDEASKFTLEWRRQYFIENNARFLQDLPPENIDITLNRVLESILDRLPQHTAIFDTSAKQKMIDAWHSQSAWPEVQEAIRSVRQDFGLEVFVHANGTSRLQLDLCRSSGLKFDMLFSSQLLALYKPNLGAYRKALDLIDAKAEEVLMVAAHAYDLRAAKNLGMKTIYIHRWTDDIDEDMVEVKNEFDVFLEGMQNLPDAIKKVSDGSQEIMTKRFKAVFFDFMGTCLDWHSSVLQSWPSSIPRDEASKFTLEWRRQYFIENNARFLQDLPPENIDITLNRVLESILDRLPQHTAIFDTSAKQKMIDAWHSQSAWPEVQEAIRSVRQDFGLEVFVHANGTSRLQLDLCRSSGLKFDMLFSSQLLALYKPNLGAYRKALDLIDAKAEEVLMVAAHAYDLRAAKNLGMKTIYIHRWTDDIDEDMVEVKNEFDVFLEGMQNLPDAIKKVSDGSQEI

pLDDT: mean 95.2, std 9.7, range [25.84, 98.94]

Foldseek 3Di:
DPFQAAAEEEADPLQFWPLQVLLLVLDDPPDDSVVSSVLSLVLVVVLVVVQVVCQVVVHWADASLVSSLVSVVVSVVVVVVCVVVCDPVSSVSSSVSLLATATDPQRQVLVVCCCPVVVHFYEYDYEHDPSSVVSHCVRHVDDGPYYQYSNNQRHHPPPLSSVVVVCVVVVHQLSNYEYEYQAQSNQVSSVVRPHAYEHEHDPSPPVVDDVVCSCPPGQHYDPGSNCVVVSSVVVSPVVPPD/DPQQAAAEEEADPLQFWPLQVLLLVLDDPPDDSVVSSVLSLVLVVVLVVVQVVCQVVVHWADASLVSSLVSVVVSVVVVVVCVVVCDPVSSVSSSVSLLATATDPQNQVLVVCCCPVVVHFYEYDYEHDPSSVVSHCVRHVDDGPYYQYSNNQRHHPPPLSSVVVVCVVVVHQLSNYEYEYQAQSNQVSSVVRPHAYEHEHDPSPPVVDDVVCSCPPGQHYDPGSNCVVVSSVVVSPVVPPD

Solvent-accessible surface area (backbone atoms only — not comparable to full-atom values): 25667 Å² total; per-residue (Å²): 126,86,66,64,55,56,31,35,38,26,33,43,82,55,48,39,24,40,47,62,68,34,38,48,67,44,52,63,84,88,49,56,65,70,59,44,46,53,51,49,53,47,46,55,52,49,41,53,51,52,52,49,52,35,54,76,66,70,48,70,61,64,59,46,68,59,52,48,49,56,43,46,53,60,55,47,66,74,38,65,92,49,48,84,70,59,42,73,66,50,49,48,47,38,59,52,23,74,36,41,28,43,45,39,90,42,36,62,61,32,54,49,44,40,34,71,74,66,65,31,47,43,30,37,46,33,71,36,36,43,40,47,53,54,35,30,28,64,54,38,68,52,84,52,74,36,71,43,17,11,52,75,64,56,29,43,80,51,45,59,64,33,54,52,51,54,28,57,43,62,66,51,57,46,65,28,30,35,39,37,28,34,41,66,62,54,42,54,38,40,42,73,62,49,21,50,32,36,39,30,58,37,92,86,41,58,79,87,55,59,61,75,57,55,56,68,69,48,78,38,66,34,90,43,40,78,54,42,61,61,49,51,53,50,61,57,57,64,67,63,80,111,125,84,66,61,54,55,31,34,38,27,31,42,80,53,49,39,22,40,47,61,69,34,38,49,67,45,53,63,83,88,49,56,64,71,60,45,46,53,50,49,53,48,44,54,52,48,41,52,51,54,52,48,52,35,52,75,67,71,45,70,61,65,59,45,67,61,51,48,49,57,43,46,52,61,56,46,65,74,36,66,90,49,50,84,71,59,43,73,66,51,49,49,47,39,59,52,23,75,37,41,26,43,47,40,88,41,37,64,61,32,55,49,42,39,35,72,74,66,64,29,46,43,30,37,47,36,71,38,37,44,41,47,52,53,35,32,27,64,54,38,67,55,84,53,72,36,72,41,17,12,54,75,64,55,29,44,78,50,45,63,64,33,56,52,51,54,29,57,42,61,66,49,56,47,64,27,29,36,41,36,28,34,41,67,63,54,44,53,37,40,43,73,62,48,22,50,32,36,38,30,58,38,93,88,42,58,78,88,54,60,60,76,57,56,59,66,68,50,80,38,65,31,90,43,39,78,53,42,60,60,50,51,52,50,62,58,58,64,68,64,80,114

InterPro domains:
  IPR006439 HAD hydrolase, subfamily IA [PR00413] (5-16)
  IPR006439 HAD hydrolase, subfamily IA [PR00413] (144-160)
  IPR006439 HAD hydrolase, subfamily IA [PR00413] (162-182)
  IPR006439 HAD hydrolase, subfamily IA [PR00413] (189-202)
  IPR006439 HAD hydrolase, subfamily IA [TIGR01493] (85-191)
  IPR023198 Phosphoglycolate phosphatase-like, domain 2 [G3DSA:1.10.150.240] (19-99)
  IPR023214 HAD superfamily [G3DSA:3.40.50.1000] (8-203)
  IPR036412 HAD-like superfamily [SSF56784] (5-233)
  IPR051540 S-2-haloalkanoic acid dehalogenase [PTHR43316] (1-234)

Organism: NCBI:txid702518

Radius of gyration: 24.52 Å; Cα contacts (8 Å, |Δi|>4): 767; chains: 2; bounding box: 70×79×50 Å

Secondary structure (DSSP, 8-state):
---S-SEEEE--BTTTB-HHHHHHTTS-TTS-HHHHHHHHHHHHHHHHHHHHHHHHTTPPPPPHHHHHHHHHHHHHTT-GGGGGG--HHHHHHHHHHTT--PBPTTHHHHHHHHHHHH--EEEEEESS-HHHHHHHHHHH----SEEEEHHHHTS-TT-HHHHHHHHHHHT--GGGEEEEES-HHHHHHHHHTT-EEEEE--TTS-TTS-HHHHHTTSSEEESSSTTHHHHHHHHHHTTTT-/---S-SEEEE--BTTTB-HHHHHHTTS-TTS-HHHHHHHHHHHHHHHHHHHHHHHHTTPPPPPHHHHHHHHHHHHHTT-GGGGGG--HHHHHHHHHHTT--PBPTTHHHHHHHHHHHH--EEEEEESS-HHHHHHHHHHH----SEEEEHHHHTS-TT-HHHHHHHHHHHT--GGGEEEEES-HHHHHHHHHTT-EEEEE--TTS-TTS-HHHHHTTSSEEESSSTTHHHHHHHHHHTTTT-